Protein AF-A0A222MXD9-F1 (afdb_monomer_lite)

Sequence (382 aa):
MSDKLEWKDKHIIFFKHSGLKDMIEQEGYVLDENLEELAKQSNDDVFVFLELLEKNKLFKQACDFLVYALHKRVMIWWLYSCELELLKELKELELKESKDKKDNSFAMPQWFDELIAKAKENAKEAQKEFEKKQGELEAEIEKLKARHKELEAQVEPEILAEFNFIKENIYKEIEKETGIYLPKYQEELIEKAKNPVFEDEYENSDLKKEMDKLKAKLDENKKEIEEQLELYFPKKDEAKHKARINNALNSIYAWIVSPDEENSKKVFESASGIEGDAEGLLALSTFYAYGNLNLQGELFVKAPNALVSNTAKAALVKLSLEKGERKPKQRYELFFKMGLDIAYGKDNWEESLSKDKAPHELILMQERKEVKNTRFRGDEDE

Radius of gyration: 42.55 Å; chains: 1; bounding box: 103×66×127 Å

Secondary structure (DSSP, 8-state):
--TT-TTTS---TTBS-SBHHHHHHHH-----GGGHHHHHHTTTBHHHHHHHHHHTT-HHHHHHHHHHHB-HHHHHHHHHHHHHHHHHHHHHHHHHHHHHHHH-S----HHHHHHHHHHHHHHHHHHHHHHHHHHHHHHHHHHHHHHHHHHHHHS-HHHHHHHHHHHHHHHHHHHHHHS--HHHHHHHHHHHHHS-----GGGG-HHHHHHHHHHHHHHHHHHHHHHHHHHHSPPP-HHHHHHHHHHHHHHHHHHHHS--HHHHHHHHHHHTT-TTSHHHHHHHHHHHHH-BS-TTSSS--BPPHHHHHHHHHHHHHHHHHSSSSS-HHHHHHHHHHHHHHHHTTSS-SHHHHTTTS-HHHHHHHGGGS----GGG------

Organism: NCBI:txid522484

pLDDT: mean 81.48, std 16.32, range [37.16, 98.0]

Foldseek 3Di:
DPPPCPVVLQDLPFFPDQFPVCLCPALVDDDDPVCVVLNVVCVRGPVSSLVSCVVVLVLLVSLLSLLSGGQLLLLLVLLLVLVLVLLLQVVVVVVVVVVVVVVPPPPDDVVVVVVVVVVVVVVVVVVVVVVVVVVVVVVVVVVVVVVVVVVVVVDDPVVVVVVVVVVCVVQVVCCVVPVDRVVVVVVVVVVCVVPPDPPPCVVVDVVVVVVVVVVVVVVVVVVVVVVVCCVVPPPPPVVVVVVLLVQLSVLSVVCSVPVDQVSLVSLQVSLPPVCVALSSLSSVLSSLSRYAPCPPDPDRDHHRSNSSSVSSSVSLQRSLPDDGDDHSSVSSVVSSVSSSCSSSVVDDCVVVVVVVDDSSCVSVVVVPPDPPVPVPPDDPDD

Structure (mmCIF, N/CA/C/O backbone):
data_AF-A0A222MXD9-F1
#
_entry.id   AF-A0A222MXD9-F1
#
loop_
_atom_site.group_PDB
_atom_site.id
_atom_site.type_symbol
_atom_site.label_atom_id
_atom_site.label_alt_id
_atom_site.label_comp_id
_atom_site.label_asym_id
_atom_site.label_entity_id
_atom_site.label_seq_id
_atom_site.pdbx_PDB_ins_code
_atom_site.Cartn_x
_atom_site.Cartn_y
_atom_site.Cartn_z
_atom_site.occupancy
_atom_site.B_iso_or_equiv
_atom_site.auth_seq_id
_atom_site.auth_comp_id
_atom_site.auth_asym_id
_atom_site.auth_atom_id
_atom_site.pdbx_PDB_model_num
ATOM 1 N N . MET A 1 1 ? -46.656 1.965 8.662 1.00 41.84 1 MET A N 1
ATOM 2 C CA . MET A 1 1 ? -45.594 2.648 9.438 1.00 41.84 1 MET A CA 1
ATOM 3 C C . MET A 1 1 ? -44.378 1.729 9.564 1.00 41.84 1 MET A C 1
ATOM 5 O O . MET A 1 1 ? -44.020 1.339 10.665 1.00 41.84 1 MET A O 1
ATOM 9 N N . SER A 1 2 ? -43.770 1.357 8.437 1.00 40.22 2 SER A N 1
ATOM 10 C CA . SER A 1 2 ? -42.577 0.492 8.363 1.00 40.22 2 SER A CA 1
ATOM 11 C C . SER A 1 2 ? -41.298 1.260 7.988 1.00 40.22 2 SER A C 1
ATOM 13 O O . SER A 1 2 ? -40.216 0.704 8.100 1.00 40.22 2 SER A O 1
ATOM 15 N N . ASP A 1 3 ? -41.394 2.554 7.664 1.00 42.91 3 ASP A N 1
ATOM 16 C CA . ASP A 1 3 ? -40.274 3.393 7.187 1.00 42.91 3 ASP A CA 1
ATOM 17 C C . ASP A 1 3 ? -39.393 3.986 8.301 1.00 42.91 3 ASP A C 1
ATOM 19 O O . ASP A 1 3 ? -38.828 5.065 8.159 1.00 42.91 3 ASP A O 1
ATOM 23 N N . LYS A 1 4 ? -39.303 3.342 9.468 1.00 46.19 4 LYS A N 1
ATOM 24 C CA . LYS A 1 4 ? -38.517 3.878 10.596 1.00 46.19 4 LYS A CA 1
ATOM 25 C C . LYS A 1 4 ? -37.555 2.867 11.199 1.00 46.19 4 LYS A C 1
ATOM 27 O O . LYS A 1 4 ? -37.288 2.958 12.390 1.00 46.19 4 LYS A O 1
ATOM 32 N N . LEU A 1 5 ? -37.049 1.910 10.424 1.00 41.78 5 LEU A N 1
ATOM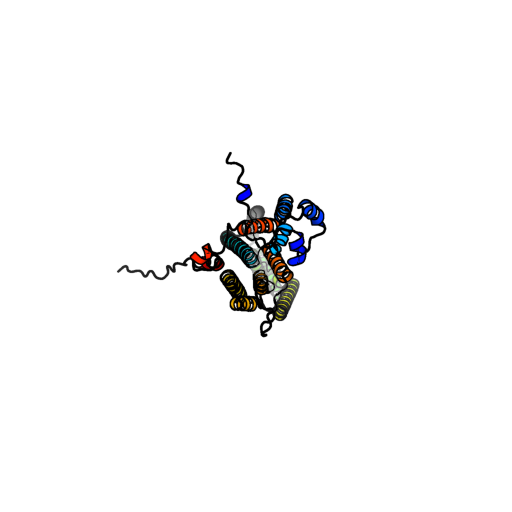 33 C CA . LEU A 1 5 ? -36.073 0.926 10.913 1.00 41.78 5 LEU A CA 1
ATOM 34 C C . LEU A 1 5 ? -34.771 0.850 10.105 1.00 41.78 5 LEU A C 1
ATOM 36 O O . LEU A 1 5 ? -33.892 0.105 10.510 1.00 41.78 5 LEU A O 1
ATOM 40 N N . GLU A 1 6 ? -34.565 1.681 9.076 1.00 47.59 6 GLU A N 1
ATOM 41 C CA . GLU A 1 6 ? -33.279 1.720 8.345 1.00 47.59 6 GLU A CA 1
ATOM 42 C C . GLU A 1 6 ? -32.078 2.107 9.236 1.00 47.59 6 GLU A C 1
ATOM 44 O O . GLU A 1 6 ? -30.933 1.800 8.919 1.00 47.59 6 GLU A O 1
ATOM 49 N N . TRP A 1 7 ? -32.316 2.748 10.388 1.00 46.97 7 TRP A N 1
ATOM 50 C CA . TRP A 1 7 ? -31.268 3.089 11.360 1.00 46.97 7 TRP A CA 1
ATOM 51 C C . TRP A 1 7 ? -30.863 1.922 12.275 1.00 46.97 7 TRP A C 1
ATOM 53 O O . TRP A 1 7 ? -29.810 2.001 12.901 1.00 46.97 7 TRP A O 1
ATOM 63 N N . LYS A 1 8 ? -31.650 0.835 12.349 1.00 43.44 8 LYS A N 1
ATOM 64 C CA . LYS A 1 8 ? -31.265 -0.391 13.076 1.00 43.44 8 LYS A CA 1
ATOM 65 C C . LYS A 1 8 ? -30.323 -1.295 12.274 1.00 43.44 8 LYS A C 1
ATOM 67 O O . LYS A 1 8 ? -29.698 -2.168 12.862 1.00 43.44 8 LYS A O 1
ATOM 72 N N . ASP A 1 9 ? -30.180 -1.061 10.971 1.00 49.75 9 ASP A N 1
ATOM 73 C CA . ASP A 1 9 ? -29.357 -1.896 10.085 1.00 49.75 9 ASP A CA 1
ATOM 74 C C . ASP A 1 9 ? -27.929 -1.353 9.888 1.00 49.75 9 ASP A C 1
ATOM 76 O O . ASP A 1 9 ? -27.110 -1.978 9.220 1.00 49.75 9 ASP A O 1
ATOM 80 N N . LYS A 1 10 ? -27.590 -0.206 10.497 1.00 55.91 10 LYS A N 1
ATOM 81 C CA . LYS A 1 10 ? -26.236 0.378 10.478 1.00 55.91 10 LYS A CA 1
ATOM 82 C C . LYS A 1 10 ? -25.522 0.249 11.822 1.00 55.91 10 LYS A C 1
ATOM 84 O O . LYS A 1 10 ? -24.848 1.171 12.272 1.00 55.91 10 LYS A O 1
ATOM 89 N N . HIS A 1 11 ? -25.659 -0.892 12.487 1.00 60.97 11 HIS A N 1
ATOM 90 C CA . HIS A 1 11 ? -24.767 -1.197 13.598 1.00 60.97 11 HIS A CA 1
ATOM 91 C C . HIS A 1 11 ? -23.408 -1.588 13.020 1.00 60.97 11 HIS A C 1
ATOM 93 O O . HIS A 1 11 ? -23.270 -2.641 12.406 1.00 60.97 11 HIS A O 1
ATOM 99 N N . ILE A 1 12 ? -22.402 -0.731 13.185 1.00 66.75 12 ILE A N 1
ATOM 100 C CA . ILE A 1 12 ? -21.021 -1.134 12.927 1.00 66.75 12 ILE A CA 1
ATOM 101 C C . ILE A 1 12 ? -20.617 -2.088 14.042 1.00 66.75 12 ILE A C 1
ATOM 103 O O . ILE A 1 12 ? -20.534 -1.710 15.210 1.00 66.75 12 ILE A O 1
ATOM 107 N N . ILE A 1 13 ? -20.400 -3.341 13.668 1.00 78.81 13 ILE A N 1
ATOM 108 C CA . ILE A 1 13 ? -20.213 -4.446 14.610 1.00 78.81 13 ILE A CA 1
ATOM 109 C C . ILE A 1 13 ? -18.787 -4.433 15.170 1.00 78.81 13 ILE A C 1
ATOM 111 O O . ILE A 1 13 ? -18.551 -4.881 16.289 1.00 78.81 13 ILE A O 1
ATOM 115 N N . PHE A 1 14 ? -17.828 -3.912 14.398 1.00 87.25 14 PHE A N 1
ATOM 116 C CA . PHE A 1 14 ? -16.405 -4.142 14.646 1.00 87.25 14 PHE A CA 1
ATOM 117 C C . PHE A 1 14 ? -15.612 -2.940 15.169 1.00 87.25 14 PHE A C 1
ATOM 119 O O . PHE A 1 14 ? -14.377 -2.962 15.118 1.00 87.25 14 PHE A O 1
ATOM 126 N N . PHE A 1 15 ? -16.282 -1.910 15.685 1.00 90.75 15 PHE A N 1
ATOM 127 C CA . PHE A 1 15 ? -15.594 -0.821 16.379 1.00 90.75 15 PHE A CA 1
ATOM 128 C C . PHE A 1 15 ? -15.286 -1.195 17.821 1.00 90.75 15 PHE A C 1
ATOM 130 O O . PHE A 1 15 ? -16.138 -1.713 18.536 1.00 90.75 15 PHE A O 1
ATOM 137 N N . LYS A 1 16 ? -14.051 -0.912 18.243 1.00 90.69 16 LYS A N 1
ATOM 138 C CA . LYS A 1 16 ? -13.592 -1.177 19.611 1.00 90.69 16 LYS A CA 1
ATOM 139 C C . LYS A 1 16 ? -14.287 -0.278 20.630 1.00 90.69 16 LYS A C 1
ATOM 141 O O . LYS A 1 16 ? -14.628 -0.740 21.712 1.00 90.69 16 LYS A O 1
ATOM 146 N N . HIS A 1 17 ? -14.460 0.993 20.269 1.00 92.56 17 HIS A N 1
ATOM 147 C CA . HIS A 1 17 ? -14.965 2.050 21.139 1.00 92.56 17 HIS A CA 1
ATOM 148 C C . HIS A 1 17 ? -16.035 2.853 20.406 1.00 92.56 17 HIS A C 1
ATOM 150 O O . HIS A 1 17 ? -15.939 3.069 19.198 1.00 92.56 17 HIS A O 1
ATOM 156 N N . SER A 1 18 ? -17.047 3.309 21.141 1.00 89.19 18 SER A N 1
ATOM 157 C CA . SER A 1 18 ? -18.075 4.219 20.621 1.00 89.19 18 SER A CA 1
ATOM 158 C C . SER A 1 18 ? -17.679 5.692 20.743 1.00 89.19 18 SER A C 1
ATOM 160 O O . SER A 1 18 ? -18.222 6.522 20.018 1.00 89.19 18 SER A O 1
ATOM 162 N N . GLY A 1 19 ? -16.764 6.003 21.672 1.00 93.62 19 GLY A N 1
ATOM 163 C CA . GLY A 1 19 ? -16.321 7.353 22.013 1.00 93.62 19 GLY A CA 1
ATOM 164 C C . GLY A 1 19 ? -15.025 7.767 21.311 1.00 93.62 19 GLY A C 1
ATOM 165 O O . GLY A 1 19 ? -14.060 7.001 21.287 1.00 93.62 19 GLY A O 1
ATOM 166 N N . LEU A 1 20 ? -14.955 8.991 20.784 1.00 93.44 20 LEU A N 1
ATOM 167 C CA . LEU A 1 20 ? -13.731 9.546 20.194 1.00 93.44 20 LEU A CA 1
ATOM 168 C C . LEU A 1 20 ? -12.636 9.767 21.253 1.00 93.44 20 LEU A C 1
ATOM 170 O O . LEU A 1 20 ? -11.454 9.581 20.967 1.00 93.44 20 LEU A O 1
ATOM 174 N N . LYS A 1 21 ? -12.999 10.117 22.489 1.00 94.62 21 LYS A N 1
ATOM 175 C CA . LYS A 1 21 ? -12.044 10.224 23.604 1.00 94.62 21 LYS A CA 1
ATOM 176 C C . LYS A 1 21 ? -11.394 8.890 23.943 1.00 94.62 21 LYS A C 1
ATOM 178 O O . LYS A 1 21 ? -10.177 8.843 24.087 1.00 94.62 21 LYS A O 1
ATOM 183 N N . ASP A 1 22 ? -12.172 7.809 23.981 1.00 94.31 22 ASP A N 1
ATOM 184 C CA . ASP A 1 22 ? -11.641 6.463 24.221 1.00 94.31 22 ASP A CA 1
ATOM 185 C C . ASP A 1 22 ? -10.639 6.065 23.129 1.00 94.31 22 ASP A C 1
ATOM 187 O O . ASP A 1 22 ? -9.589 5.490 23.418 1.00 94.31 22 ASP A O 1
ATOM 191 N N . MET A 1 23 ? -10.909 6.445 21.874 1.00 93.94 23 MET A N 1
ATOM 192 C CA . MET A 1 23 ? -9.969 6.255 20.765 1.00 93.94 23 MET A CA 1
ATOM 193 C C . MET A 1 23 ? -8.634 6.980 20.992 1.00 93.94 23 MET A C 1
ATOM 195 O O . MET A 1 23 ? -7.569 6.429 20.705 1.00 93.94 23 MET A O 1
ATOM 199 N N . ILE A 1 24 ? -8.672 8.208 21.510 1.00 94.19 24 ILE A N 1
ATOM 200 C CA . ILE A 1 24 ? -7.469 9.003 21.789 1.00 94.19 24 ILE A CA 1
ATOM 201 C C . ILE A 1 24 ? -6.699 8.410 22.976 1.00 94.19 24 ILE A C 1
ATOM 203 O O . ILE A 1 24 ? -5.496 8.172 22.875 1.00 94.19 24 ILE A O 1
ATOM 207 N N . GLU A 1 25 ? -7.387 8.124 24.081 1.00 94.25 25 GLU A N 1
ATOM 208 C CA . GLU A 1 25 ? -6.763 7.699 25.338 1.00 94.25 25 GLU A CA 1
ATOM 209 C C . GLU A 1 25 ? -6.278 6.242 25.307 1.00 94.25 25 GLU A C 1
ATOM 211 O O . GLU A 1 25 ? -5.175 5.947 25.768 1.00 94.25 25 GLU A O 1
ATOM 216 N N . GLN A 1 26 ? -7.076 5.320 24.757 1.00 93.00 26 GLN A N 1
ATOM 217 C CA . GLN A 1 26 ? -6.815 3.877 24.847 1.00 93.00 26 GLN A CA 1
ATOM 218 C C . GLN A 1 26 ? -6.111 3.308 23.608 1.00 93.00 26 GLN A C 1
ATOM 220 O O . GLN A 1 26 ? -5.298 2.379 23.708 1.00 93.00 26 GLN A O 1
ATOM 225 N N . GLU A 1 27 ? -6.409 3.848 22.424 1.00 92.88 27 GLU A N 1
ATOM 226 C CA . GLU A 1 27 ? -5.802 3.393 21.165 1.00 92.88 27 GLU A CA 1
ATOM 227 C C . GLU A 1 27 ? -4.635 4.284 20.716 1.00 92.88 27 GLU A C 1
ATOM 229 O O . GLU A 1 27 ? -3.880 3.894 19.822 1.00 92.88 27 GLU A O 1
ATOM 234 N N . GLY A 1 28 ? -4.440 5.440 21.361 1.00 93.81 28 GLY A N 1
ATOM 235 C CA . GLY A 1 28 ? -3.379 6.391 21.032 1.00 93.81 28 GLY A CA 1
ATOM 236 C C . GLY A 1 28 ? -3.606 7.093 19.695 1.00 93.81 28 GLY A C 1
ATOM 237 O O . GLY A 1 28 ? -2.640 7.402 18.993 1.00 93.81 28 GLY A O 1
ATOM 238 N N . TYR A 1 29 ? -4.869 7.295 19.308 1.00 95.25 29 TYR A N 1
ATOM 239 C CA . TYR A 1 29 ? -5.201 8.084 18.128 1.00 95.25 29 TYR A CA 1
ATOM 240 C C . TYR A 1 29 ? -4.812 9.550 18.349 1.00 95.25 29 TYR A C 1
ATOM 242 O O . TYR A 1 29 ? -5.229 10.176 19.322 1.00 95.25 29 TYR A O 1
ATOM 250 N N . VAL A 1 30 ? -4.023 10.108 17.430 1.00 95.00 30 VAL A N 1
ATOM 251 C CA . VAL A 1 30 ? -3.633 11.522 17.458 1.00 95.00 30 VAL A CA 1
ATOM 252 C C . VAL A 1 30 ? -4.562 12.299 16.536 1.00 95.00 30 VAL A C 1
ATOM 254 O O . VAL A 1 30 ? -4.518 12.127 15.315 1.00 95.00 30 VAL A O 1
ATOM 257 N N . LEU A 1 31 ? -5.402 13.145 17.130 1.00 93.88 31 LEU A N 1
ATOM 258 C CA . LEU A 1 31 ? -6.287 14.038 16.393 1.00 93.88 31 LEU A CA 1
ATOM 259 C C . LEU A 1 31 ? -5.472 15.185 15.778 1.00 93.88 31 LEU A C 1
ATOM 261 O O . LEU A 1 31 ? -4.733 15.872 16.476 1.00 93.88 31 LEU A O 1
ATOM 265 N N . ASP A 1 32 ? -5.608 15.370 14.468 1.00 93.62 32 ASP A N 1
ATOM 266 C CA . ASP A 1 32 ? -5.015 16.493 13.735 1.00 93.62 32 ASP A CA 1
ATOM 267 C C . ASP A 1 32 ? -5.736 17.799 14.116 1.00 93.62 32 ASP A C 1
ATOM 269 O O . ASP A 1 32 ? -6.966 17.814 14.216 1.00 93.62 32 ASP A O 1
ATOM 273 N N . GLU A 1 33 ? -4.992 18.894 14.286 1.00 93.31 33 GLU A N 1
ATOM 274 C CA . GLU A 1 33 ? -5.524 20.228 14.613 1.00 93.31 33 GLU A CA 1
ATOM 275 C C . GLU A 1 33 ? -6.631 20.653 13.632 1.00 93.31 33 GLU A C 1
ATOM 277 O O . GLU A 1 33 ? -7.650 21.225 14.021 1.00 93.31 33 GLU A O 1
ATOM 282 N N . ASN A 1 34 ? -6.492 20.281 12.355 1.00 92.94 34 ASN A N 1
ATOM 283 C CA . ASN A 1 34 ? -7.472 20.593 11.311 1.00 92.94 34 ASN A CA 1
ATOM 284 C C . ASN A 1 34 ? -8.806 19.839 11.469 1.00 92.94 34 ASN A C 1
ATOM 286 O O . ASN A 1 34 ? -9.782 20.160 10.791 1.00 92.94 34 ASN A O 1
ATOM 290 N N . LEU A 1 35 ? -8.855 18.811 12.321 1.00 94.81 35 LEU A N 1
ATOM 291 C CA . LEU A 1 35 ? -10.038 17.987 12.568 1.00 94.81 35 LEU A CA 1
ATOM 292 C C . LEU A 1 35 ? -10.730 18.321 13.894 1.00 94.81 35 LEU A C 1
ATOM 294 O O . LEU A 1 35 ? -11.794 17.765 14.164 1.00 94.81 35 LEU A O 1
ATOM 298 N N . GLU A 1 36 ? -10.186 19.231 14.708 1.00 94.00 36 GLU A N 1
ATOM 299 C CA . GLU A 1 36 ? -10.750 19.563 16.022 1.00 94.00 36 GLU A CA 1
ATOM 300 C C . GLU A 1 36 ? -12.190 20.074 15.952 1.00 94.00 36 GLU A C 1
ATOM 302 O O . GLU A 1 36 ? -13.020 19.723 16.793 1.00 94.00 36 GLU A O 1
ATOM 307 N N . GLU A 1 37 ? -12.509 20.910 14.962 1.00 95.12 37 GLU A N 1
ATOM 308 C CA . GLU A 1 37 ? -13.868 21.429 14.795 1.00 95.12 37 GLU A CA 1
ATOM 309 C C . GLU A 1 37 ? -14.854 20.309 14.454 1.00 95.12 37 GLU A C 1
ATOM 311 O O . GLU A 1 37 ? -15.947 20.256 15.020 1.00 95.12 37 GLU A O 1
ATOM 316 N N . LEU A 1 38 ? -14.452 19.376 13.586 1.00 94.75 38 LEU A N 1
ATOM 317 C CA . LEU A 1 38 ? -15.263 18.210 13.226 1.00 94.75 38 LEU A CA 1
ATOM 318 C C . LEU A 1 38 ? -15.413 17.250 14.413 1.00 94.75 38 LEU A C 1
ATOM 320 O O . LEU A 1 38 ? -16.503 16.739 14.659 1.00 94.75 38 LEU A O 1
ATOM 324 N N . ALA A 1 39 ? -14.353 17.056 15.199 1.00 94.00 39 ALA A N 1
ATOM 325 C CA . ALA A 1 39 ? -14.391 16.261 16.421 1.00 94.00 39 ALA A CA 1
ATOM 326 C C . ALA A 1 39 ? -15.361 16.859 17.452 1.00 94.00 39 ALA A C 1
ATOM 328 O O . ALA A 1 39 ? -16.178 16.136 18.020 1.00 94.00 39 ALA A O 1
ATOM 329 N N . LYS A 1 40 ? -15.359 18.185 17.644 1.00 94.44 40 LYS A N 1
ATOM 330 C CA . LYS A 1 40 ? -16.335 18.873 18.511 1.00 94.44 40 LYS A CA 1
ATOM 331 C C . LYS A 1 40 ? -17.768 18.703 17.994 1.00 94.44 40 LYS A C 1
ATOM 333 O O . LYS A 1 40 ? -18.666 18.436 18.786 1.00 94.44 40 LYS A O 1
ATOM 338 N N . GLN A 1 41 ? -17.978 18.806 16.679 1.00 95.06 41 GLN A N 1
ATOM 339 C CA . GLN A 1 41 ? -19.289 18.596 16.048 1.00 95.06 41 GLN A CA 1
ATOM 340 C C . GLN A 1 41 ? -19.803 17.159 16.197 1.00 95.06 41 GLN A C 1
ATOM 342 O O . GLN A 1 41 ? -21.013 16.962 16.278 1.00 95.06 41 GLN A O 1
ATOM 347 N N . SER A 1 42 ? -18.906 16.171 16.269 1.00 92.81 42 SER A N 1
ATOM 348 C CA . SER A 1 42 ? -19.284 14.766 16.463 1.00 92.81 42 SER A CA 1
ATOM 349 C C . SER A 1 42 ? -19.872 14.461 17.842 1.00 92.81 42 SER A C 1
ATOM 351 O O . SER A 1 42 ? -20.474 13.409 18.023 1.00 92.81 42 SER A O 1
ATOM 353 N N . ASN A 1 43 ? -19.721 15.374 18.811 1.00 93.25 43 ASN A N 1
ATOM 354 C CA . ASN A 1 43 ? -20.159 15.185 20.194 1.00 93.25 43 ASN A CA 1
ATOM 355 C C . ASN A 1 43 ? -19.655 13.861 20.805 1.00 93.25 43 ASN A C 1
ATOM 357 O O . ASN A 1 43 ? -20.400 13.168 21.493 1.00 93.25 43 ASN A O 1
ATOM 361 N N . ASP A 1 44 ? -18.382 13.540 20.545 1.00 92.31 44 ASP A N 1
ATOM 362 C CA . ASP A 1 44 ? -17.690 12.328 21.009 1.00 92.31 44 ASP A CA 1
ATOM 363 C C . ASP A 1 44 ? -18.147 11.021 20.331 1.00 92.31 44 ASP A C 1
ATOM 365 O O . ASP A 1 44 ? -17.656 9.960 20.689 1.00 92.31 44 ASP A O 1
ATOM 369 N N . ASP A 1 45 ? -19.037 11.062 19.336 1.00 93.75 45 ASP A N 1
ATOM 370 C CA . ASP A 1 45 ? -19.507 9.868 18.626 1.00 93.75 45 ASP A CA 1
ATOM 371 C C . ASP A 1 45 ? -18.611 9.535 17.417 1.00 93.75 45 ASP A C 1
ATOM 373 O O . ASP A 1 45 ? -18.481 10.311 16.463 1.00 93.75 45 ASP A O 1
ATOM 377 N N . VAL A 1 46 ? -18.003 8.345 17.445 1.00 92.94 46 VAL A N 1
ATOM 378 C CA . VAL A 1 46 ? -17.105 7.821 16.399 1.00 92.94 46 VAL A CA 1
ATOM 379 C C . VAL A 1 46 ? -17.798 7.720 15.032 1.00 92.94 46 VAL A C 1
ATOM 381 O O . VAL A 1 46 ? -17.162 7.981 14.006 1.00 92.94 46 VAL A O 1
ATOM 384 N N . PHE A 1 47 ? -19.089 7.379 14.987 1.00 90.69 47 PHE A N 1
ATOM 385 C CA . PHE A 1 47 ? -19.852 7.279 13.740 1.00 90.69 47 PHE A CA 1
ATOM 386 C C . PHE A 1 47 ? -20.103 8.645 13.138 1.00 90.69 47 PHE A C 1
ATOM 388 O O . PHE A 1 47 ? -19.821 8.857 11.959 1.00 90.69 47 PHE A O 1
ATOM 395 N N . VAL A 1 48 ? -20.571 9.587 13.958 1.00 93.75 48 VAL A N 1
ATOM 396 C CA . VAL A 1 48 ? -20.811 10.959 13.502 1.00 93.75 48 VAL A CA 1
ATOM 397 C C . VAL A 1 48 ? -19.502 11.577 13.016 1.00 93.75 48 VAL A C 1
ATOM 399 O O . VAL A 1 48 ? -19.479 12.242 11.982 1.00 93.75 48 VAL A O 1
ATOM 402 N N . PHE A 1 49 ? -18.387 11.315 13.704 1.00 95.62 49 PHE A N 1
ATOM 403 C CA . PHE A 1 49 ? -17.075 11.781 13.265 1.00 95.62 49 PHE A CA 1
ATOM 404 C C . PHE A 1 49 ? -16.689 11.218 11.888 1.00 95.62 49 PHE A C 1
ATOM 406 O O . PHE A 1 49 ? -16.279 11.975 11.008 1.00 95.62 49 PHE A O 1
ATOM 413 N N . LEU A 1 50 ? -16.881 9.917 11.656 1.00 94.69 50 LEU A N 1
ATOM 414 C CA . LEU A 1 50 ? -16.629 9.286 10.357 1.00 94.69 50 LEU A CA 1
ATOM 415 C C . LEU A 1 50 ? -17.526 9.824 9.237 1.00 94.69 50 LEU A C 1
ATOM 417 O O . LEU A 1 50 ? -17.023 10.115 8.151 1.00 94.69 50 LEU A O 1
ATOM 421 N N . GLU A 1 51 ? -18.820 10.013 9.497 1.00 94.25 51 GLU A N 1
ATOM 422 C CA . GLU A 1 51 ? -19.755 10.612 8.535 1.00 94.25 51 GLU A CA 1
ATOM 423 C C . GLU A 1 51 ? -19.349 12.048 8.178 1.00 94.25 51 GLU A C 1
ATOM 425 O O . GLU A 1 51 ? -19.423 12.456 7.015 1.00 94.25 51 GLU A O 1
ATOM 430 N N . LEU A 1 52 ? -18.869 12.823 9.158 1.00 96.25 52 LEU A N 1
ATOM 431 C CA . LEU A 1 52 ? -18.335 14.162 8.921 1.00 96.25 52 LEU A CA 1
ATOM 432 C C . LEU A 1 52 ? -17.078 14.118 8.043 1.00 96.25 52 LEU A C 1
ATOM 434 O O . LEU A 1 52 ? -16.958 14.936 7.126 1.00 96.25 52 LEU A O 1
ATOM 438 N N . LEU A 1 53 ? -16.161 13.171 8.264 1.00 96.88 53 LEU A N 1
ATOM 439 C CA . LEU A 1 53 ? -14.973 13.006 7.418 1.00 96.88 53 LEU A CA 1
ATOM 440 C C . LEU A 1 53 ? -15.348 12.617 5.980 1.00 96.88 53 LEU A C 1
ATOM 442 O O . LEU A 1 53 ? -14.821 13.206 5.031 1.00 96.88 53 LEU A O 1
ATOM 446 N N . GLU A 1 54 ? -16.290 11.688 5.806 1.00 96.00 54 GLU A N 1
ATOM 447 C CA . GLU A 1 54 ? -16.806 11.282 4.494 1.00 96.00 54 GLU A CA 1
ATOM 448 C C . GLU A 1 54 ? -17.479 12.452 3.765 1.00 96.00 54 GLU A C 1
ATOM 450 O O . GLU A 1 54 ? -17.150 12.746 2.612 1.00 96.00 54 GLU A O 1
ATOM 455 N N . LYS A 1 55 ? -18.369 13.183 4.448 1.00 96.56 55 LYS A N 1
ATOM 456 C CA . LYS A 1 55 ? -19.089 14.337 3.888 1.00 96.56 55 LYS A CA 1
ATOM 457 C C . LYS A 1 55 ? -18.138 15.434 3.406 1.00 96.56 55 LYS A C 1
ATOM 459 O O . LYS A 1 55 ? -18.396 16.065 2.380 1.00 96.56 55 LYS A O 1
ATOM 464 N N . ASN A 1 56 ? -17.028 15.637 4.114 1.00 96.62 56 ASN A N 1
ATOM 465 C CA . ASN A 1 56 ? -15.974 16.581 3.735 1.00 96.62 56 ASN A CA 1
ATOM 466 C C . ASN A 1 56 ? -14.951 15.996 2.739 1.00 96.62 56 ASN A C 1
ATOM 468 O O . ASN A 1 56 ? -13.997 16.680 2.369 1.00 96.62 56 ASN A O 1
ATOM 472 N N . LYS A 1 57 ? -15.143 14.754 2.269 1.00 96.94 57 LYS A N 1
ATOM 473 C CA . LYS A 1 57 ? -14.246 14.030 1.348 1.00 96.94 57 LYS A CA 1
ATOM 474 C C . LYS A 1 57 ? -12.813 13.887 1.876 1.00 96.94 57 LYS A C 1
ATOM 476 O O . LYS A 1 57 ? -11.856 13.819 1.101 1.00 96.94 57 LYS A O 1
ATOM 481 N N . LEU A 1 58 ? -12.656 13.818 3.197 1.00 97.31 58 LEU A N 1
ATOM 482 C CA . LEU A 1 58 ? -11.377 13.650 3.891 1.00 97.31 58 LEU A CA 1
ATOM 483 C C . LEU A 1 58 ? -11.028 12.160 4.031 1.00 97.31 58 LEU A C 1
ATOM 485 O O . LEU A 1 58 ? -10.767 11.661 5.122 1.00 97.31 58 LEU A O 1
ATOM 489 N N . PHE A 1 59 ? -11.030 11.426 2.913 1.00 97.56 59 PHE A N 1
ATOM 490 C CA . PHE A 1 59 ? -10.924 9.960 2.914 1.00 97.56 59 PHE A CA 1
ATOM 491 C C . PHE A 1 59 ? -9.610 9.431 3.487 1.00 97.56 59 PHE A C 1
ATOM 493 O O . PHE A 1 59 ? -9.600 8.380 4.116 1.00 97.56 59 PHE A O 1
ATOM 500 N N . LYS A 1 60 ? -8.499 10.161 3.324 1.00 96.94 60 LYS A N 1
ATOM 501 C CA . LYS A 1 60 ? -7.229 9.771 3.949 1.00 96.94 60 LYS A CA 1
ATOM 502 C C . LYS A 1 60 ? -7.340 9.804 5.472 1.00 96.94 60 LYS A C 1
ATOM 504 O O . LYS A 1 60 ? -6.941 8.852 6.128 1.00 96.94 60 LYS A O 1
ATOM 509 N N . GLN A 1 61 ? -7.883 10.883 6.028 1.00 97.44 61 GLN A N 1
ATOM 510 C CA . GLN A 1 61 ? -8.090 11.033 7.466 1.00 97.44 61 GLN A CA 1
ATOM 511 C C . GLN A 1 61 ? -9.118 10.022 7.986 1.00 97.44 61 GLN A C 1
ATOM 513 O O . GLN A 1 61 ? -8.925 9.461 9.059 1.00 97.44 61 GLN A O 1
ATOM 518 N N . ALA A 1 62 ? -10.166 9.749 7.206 1.00 97.25 62 ALA A N 1
ATOM 519 C CA . ALA A 1 62 ? -11.174 8.745 7.530 1.00 97.25 62 ALA A CA 1
ATOM 520 C C . ALA A 1 62 ? -10.570 7.335 7.601 1.00 97.25 62 ALA A C 1
ATOM 522 O O . ALA A 1 62 ? -10.787 6.620 8.574 1.00 97.25 62 ALA A O 1
ATOM 523 N N . CYS A 1 63 ? -9.739 6.969 6.624 1.00 97.81 63 CYS A N 1
ATOM 524 C CA . CYS A 1 63 ? -8.954 5.741 6.648 1.00 97.81 63 CYS A CA 1
ATOM 525 C C . CYS A 1 63 ? -7.979 5.690 7.830 1.00 97.81 63 CYS A C 1
ATOM 527 O O . CYS A 1 63 ? -7.942 4.689 8.541 1.00 97.81 63 CYS A O 1
ATOM 529 N N . ASP A 1 64 ? -7.212 6.765 8.053 1.00 96.88 64 ASP A N 1
ATOM 530 C CA . ASP A 1 64 ? -6.272 6.870 9.172 1.00 96.88 64 ASP A CA 1
ATOM 531 C C . ASP A 1 64 ? -6.998 6.622 10.500 1.00 96.88 64 ASP A C 1
ATOM 533 O O . ASP A 1 64 ? -6.486 5.888 11.331 1.00 96.88 64 ASP A O 1
ATOM 537 N N . PHE A 1 65 ? -8.193 7.188 10.688 1.00 96.94 65 PHE A N 1
ATOM 538 C CA . PHE A 1 65 ? -9.020 6.976 11.874 1.00 96.94 65 PHE A CA 1
ATOM 539 C C . PHE A 1 65 ? -9.567 5.544 11.969 1.00 96.94 65 PHE A C 1
ATOM 541 O O . PHE A 1 65 ? -9.498 4.920 13.032 1.00 96.94 65 PHE A O 1
ATOM 548 N N . LEU A 1 66 ? -10.051 4.993 10.852 1.00 96.56 66 LEU A N 1
ATOM 549 C CA . LEU A 1 66 ? -10.626 3.650 10.788 1.00 96.56 66 LEU A CA 1
ATOM 550 C C . LEU A 1 66 ? -9.631 2.565 11.228 1.00 96.56 66 LEU A C 1
ATOM 552 O O . LEU A 1 66 ? -10.022 1.616 11.907 1.00 96.56 66 LEU A O 1
ATOM 556 N N . VAL A 1 67 ? -8.341 2.741 10.917 1.00 97.12 67 VAL A N 1
ATOM 557 C CA . VAL A 1 67 ? -7.260 1.856 11.382 1.00 97.12 67 VAL A CA 1
ATOM 558 C C . VAL A 1 67 ? -7.246 1.727 12.912 1.00 97.12 67 VAL A C 1
ATOM 560 O O . VAL A 1 67 ? -7.056 0.632 13.434 1.00 97.12 67 VAL A O 1
ATOM 563 N N . TYR A 1 68 ? -7.482 2.811 13.653 1.00 96.50 68 TYR A N 1
ATOM 564 C CA . TYR A 1 68 ? -7.528 2.739 15.117 1.00 96.50 68 TYR A CA 1
ATOM 565 C C . TYR A 1 68 ? -8.859 2.147 15.585 1.0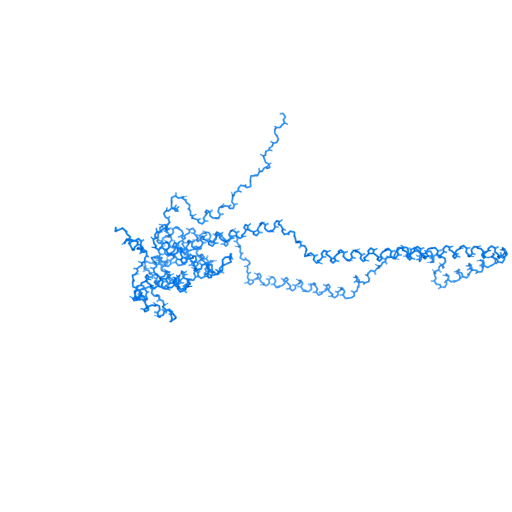0 96.50 68 TYR A C 1
ATOM 567 O O . TYR A 1 68 ? -8.864 1.319 16.503 1.00 96.50 68 TYR A O 1
ATOM 575 N N . ALA A 1 69 ? -9.967 2.567 14.961 1.00 95.94 69 ALA A N 1
ATOM 576 C CA . ALA A 1 69 ? -11.329 2.255 15.393 1.00 95.94 69 ALA A CA 1
ATOM 577 C C . ALA A 1 69 ? -11.679 0.765 15.277 1.00 95.94 69 ALA A C 1
ATOM 579 O O . ALA A 1 69 ? -12.362 0.219 16.146 1.00 95.94 69 ALA A O 1
ATOM 580 N N . LEU A 1 70 ? -11.193 0.090 14.233 1.00 95.88 70 LEU A N 1
ATOM 581 C CA . LEU A 1 70 ? -11.483 -1.319 13.981 1.00 95.88 70 LEU A CA 1
ATOM 582 C C . LEU A 1 70 ? -10.777 -2.258 14.964 1.00 95.88 70 LEU A C 1
ATOM 584 O O . LEU A 1 70 ? -9.610 -2.069 15.315 1.00 95.88 70 LEU A O 1
ATOM 588 N N . HIS A 1 71 ? -11.447 -3.354 15.340 1.00 94.81 71 HIS A N 1
ATOM 589 C CA . HIS A 1 71 ? -10.790 -4.490 15.992 1.00 94.81 71 HIS A CA 1
ATOM 590 C C . HIS A 1 71 ? -9.588 -4.977 15.176 1.00 94.81 71 HIS A C 1
ATOM 592 O O . HIS A 1 71 ? -9.658 -5.090 13.956 1.00 94.81 71 HIS A O 1
ATOM 598 N N . LYS A 1 72 ? -8.490 -5.334 15.856 1.00 94.88 72 LYS A N 1
ATOM 599 C CA . LYS A 1 72 ? -7.192 -5.593 15.208 1.00 94.88 72 LYS A CA 1
ATOM 600 C C . LYS A 1 72 ? -7.269 -6.629 14.081 1.00 94.88 72 LYS A C 1
ATOM 602 O O . LYS A 1 72 ? -6.751 -6.385 13.003 1.00 94.88 72 LYS A O 1
ATOM 607 N N . ARG A 1 73 ? -7.963 -7.752 14.295 1.00 94.62 73 ARG A N 1
ATOM 608 C CA . ARG A 1 73 ? -8.141 -8.792 13.265 1.00 94.62 73 ARG A CA 1
ATOM 609 C C . ARG A 1 73 ? -8.882 -8.268 12.031 1.00 94.62 73 ARG A C 1
ATOM 611 O O . ARG A 1 73 ? -8.472 -8.536 10.910 1.00 94.62 73 ARG A O 1
ATOM 618 N N . VAL A 1 74 ? -9.939 -7.491 12.255 1.00 95.69 74 VAL A N 1
ATOM 619 C CA . VAL A 1 74 ? -10.774 -6.894 11.203 1.00 95.69 74 VAL A CA 1
ATOM 620 C C . VAL A 1 74 ? -10.001 -5.821 10.439 1.00 95.69 74 VAL A C 1
ATOM 622 O O . VAL A 1 74 ? -10.043 -5.786 9.217 1.00 95.69 74 VAL A O 1
ATOM 625 N N . MET A 1 75 ? -9.224 -5.000 11.146 1.00 97.19 75 MET A N 1
ATOM 626 C CA . MET A 1 75 ? -8.303 -4.031 10.552 1.00 97.19 75 MET A CA 1
ATOM 627 C C . MET A 1 75 ? -7.277 -4.715 9.637 1.00 97.19 75 MET A C 1
ATOM 629 O O . MET A 1 75 ? -7.081 -4.267 8.511 1.00 97.19 75 MET A O 1
ATOM 633 N N . ILE A 1 76 ? -6.646 -5.808 10.083 1.00 97.56 76 ILE A N 1
ATOM 634 C CA . ILE A 1 76 ? -5.696 -6.561 9.250 1.00 97.56 76 ILE A CA 1
ATOM 635 C C . ILE A 1 76 ? -6.394 -7.170 8.025 1.00 97.56 76 ILE A C 1
ATOM 637 O O . ILE A 1 76 ? -5.863 -7.060 6.923 1.00 97.56 76 ILE A O 1
ATOM 641 N N . TRP A 1 77 ? -7.594 -7.744 8.181 1.00 96.88 77 TRP A N 1
ATOM 642 C CA . TRP A 1 77 ? -8.391 -8.236 7.048 1.00 96.88 77 TRP A CA 1
ATOM 643 C C . TRP A 1 77 ? -8.724 -7.135 6.038 1.00 96.88 77 TRP A C 1
ATOM 645 O O . TRP A 1 77 ? -8.602 -7.344 4.832 1.00 96.88 77 TRP A O 1
ATOM 655 N N . TRP A 1 78 ? -9.090 -5.948 6.516 1.00 97.75 78 TRP A N 1
ATOM 656 C CA . TRP A 1 78 ? -9.355 -4.802 5.656 1.00 97.75 78 TRP A CA 1
ATOM 657 C C . TRP A 1 78 ? -8.118 -4.372 4.865 1.00 97.75 78 TRP A C 1
ATOM 659 O O . TRP A 1 78 ? -8.196 -4.244 3.646 1.00 97.75 78 TRP A O 1
ATOM 669 N N . LEU A 1 79 ? -6.966 -4.211 5.518 1.00 98.00 79 LEU A N 1
ATOM 670 C CA . LEU A 1 79 ? -5.727 -3.843 4.825 1.00 98.00 79 LEU A CA 1
ATOM 671 C C . LEU A 1 79 ? -5.281 -4.916 3.830 1.00 98.00 79 LEU A C 1
ATOM 673 O O . LEU A 1 79 ? -4.869 -4.586 2.721 1.00 98.00 79 LEU A O 1
ATOM 677 N N . TYR A 1 80 ? -5.422 -6.189 4.199 1.00 97.50 80 TYR A N 1
ATOM 678 C CA . TYR A 1 80 ? -5.199 -7.307 3.291 1.00 97.50 80 TYR A CA 1
ATOM 679 C C . TYR A 1 80 ? -6.147 -7.236 2.084 1.00 97.50 80 TYR A C 1
ATOM 681 O O . TYR A 1 80 ? -5.711 -7.398 0.953 1.00 97.50 80 TYR A O 1
ATOM 689 N N . SER A 1 81 ? -7.420 -6.893 2.281 1.00 96.69 81 SER A N 1
ATOM 690 C CA . SER A 1 81 ? -8.378 -6.708 1.182 1.00 96.69 81 SER A CA 1
ATOM 691 C C . SER A 1 81 ? -8.007 -5.531 0.270 1.00 96.69 81 SER A C 1
ATOM 693 O O . SER A 1 81 ? -8.148 -5.631 -0.948 1.00 96.69 81 SER A O 1
ATOM 695 N N . CYS A 1 82 ? -7.485 -4.435 0.830 1.00 97.31 82 CYS A N 1
ATOM 696 C CA . CYS A 1 82 ? -6.947 -3.313 0.055 1.00 97.31 82 CYS A CA 1
ATOM 697 C C . CYS A 1 82 ? -5.744 -3.732 -0.808 1.00 97.31 82 CYS A C 1
ATOM 699 O O . CYS A 1 82 ? -5.659 -3.321 -1.964 1.00 97.31 82 CYS A O 1
ATOM 701 N N . GLU A 1 83 ? -4.853 -4.577 -0.279 1.00 96.38 83 GLU A N 1
ATOM 702 C CA . GLU A 1 83 ? -3.753 -5.189 -1.039 1.00 96.38 83 GLU A CA 1
ATOM 703 C C . GLU A 1 83 ? -4.288 -6.062 -2.185 1.00 96.38 83 GLU A C 1
ATOM 705 O O . GLU A 1 83 ? -3.866 -5.914 -3.327 1.00 96.38 83 GLU A O 1
ATOM 710 N N . LEU A 1 84 ? -5.298 -6.907 -1.939 1.00 95.19 84 LEU A N 1
ATOM 711 C CA . LEU A 1 84 ? -5.915 -7.714 -3.003 1.00 95.19 84 LEU A CA 1
ATOM 712 C C . LEU A 1 84 ? -6.481 -6.855 -4.140 1.00 95.19 84 LEU A C 1
ATOM 714 O O . LEU A 1 84 ? -6.393 -7.236 -5.307 1.00 95.19 84 LEU A O 1
ATOM 718 N N . GLU A 1 85 ? -7.097 -5.721 -3.810 1.00 95.56 85 GLU A N 1
ATOM 719 C CA . GLU A 1 85 ? -7.635 -4.795 -4.806 1.00 95.56 85 GLU A CA 1
ATOM 720 C C . GLU A 1 85 ? -6.522 -4.115 -5.614 1.00 95.56 85 GLU A C 1
ATOM 722 O O . GLU A 1 85 ? -6.646 -3.972 -6.831 1.00 95.56 85 GLU A O 1
ATOM 727 N N . LEU A 1 86 ? -5.403 -3.771 -4.970 1.00 94.38 86 LEU A N 1
ATOM 728 C CA . LEU A 1 86 ? -4.217 -3.261 -5.654 1.00 94.38 86 LEU A CA 1
ATOM 729 C C . LEU A 1 86 ? -3.593 -4.319 -6.578 1.00 94.38 86 LEU A C 1
ATOM 731 O O . LEU A 1 86 ? -3.277 -4.011 -7.726 1.00 94.38 86 LEU A O 1
ATOM 735 N N . LEU A 1 87 ? -3.477 -5.572 -6.130 1.00 92.75 87 LEU A N 1
ATOM 736 C CA . LEU A 1 87 ? -2.971 -6.677 -6.950 1.00 92.75 87 LEU A CA 1
ATOM 737 C C . LEU A 1 87 ? -3.837 -6.917 -8.195 1.00 92.75 87 LEU A C 1
ATOM 739 O O . LEU A 1 87 ? -3.305 -7.190 -9.273 1.00 92.75 87 LEU A O 1
ATOM 743 N N . LYS A 1 88 ? -5.166 -6.785 -8.083 1.00 93.00 88 LYS A N 1
ATOM 744 C CA . LYS A 1 88 ? -6.066 -6.827 -9.250 1.00 93.00 88 LYS A CA 1
ATOM 745 C C . LYS A 1 88 ? -5.797 -5.664 -10.205 1.00 93.00 88 LYS A C 1
ATOM 747 O O . LYS A 1 88 ? -5.658 -5.899 -11.402 1.00 93.00 88 LYS A O 1
ATOM 752 N N . GLU A 1 89 ? -5.684 -4.443 -9.682 1.00 92.81 89 GLU A N 1
ATOM 753 C CA . GLU A 1 89 ? -5.412 -3.232 -10.470 1.00 92.81 89 GLU A CA 1
ATOM 754 C C . GLU A 1 89 ? -4.085 -3.341 -11.239 1.00 92.81 89 GLU A C 1
ATOM 756 O O . GLU A 1 89 ? -4.036 -3.090 -12.444 1.00 92.81 89 GLU A O 1
ATOM 761 N N . LEU A 1 90 ? -3.014 -3.775 -10.569 1.00 91.12 90 LEU A N 1
ATOM 762 C CA . LEU A 1 90 ? -1.700 -3.989 -11.180 1.00 91.12 90 LEU A CA 1
ATOM 763 C C . LEU A 1 90 ? -1.757 -5.027 -12.302 1.00 91.12 90 LEU A C 1
ATOM 765 O O . LEU A 1 90 ? -1.218 -4.813 -13.387 1.00 91.12 90 LEU A O 1
ATOM 769 N N . LYS A 1 91 ? -2.472 -6.126 -12.080 1.00 87.88 91 LYS A N 1
ATOM 770 C CA . LYS A 1 91 ? -2.632 -7.174 -13.084 1.00 87.88 91 LYS A CA 1
ATOM 771 C C . LYS A 1 91 ? -3.429 -6.712 -14.303 1.00 87.88 91 LYS A C 1
ATOM 773 O O . LYS A 1 91 ? -3.102 -7.059 -15.438 1.00 87.88 91 LYS A O 1
ATOM 778 N N . GLU A 1 92 ? -4.493 -5.942 -14.094 1.00 88.94 92 GLU A N 1
ATOM 779 C CA . GLU A 1 92 ? -5.271 -5.360 -15.189 1.00 88.94 92 GLU A CA 1
ATOM 780 C C . GLU A 1 92 ? -4.418 -4.423 -16.050 1.00 88.94 92 GLU A C 1
ATOM 782 O O . GLU A 1 92 ? -4.562 -4.420 -17.275 1.00 88.94 92 GLU A O 1
ATOM 787 N N . LEU A 1 93 ? -3.488 -3.688 -15.438 1.00 87.75 93 LEU A N 1
ATOM 788 C CA . LEU A 1 93 ? -2.516 -2.872 -16.161 1.00 87.75 93 LEU A CA 1
ATOM 789 C C . LEU A 1 93 ? -1.515 -3.705 -16.955 1.00 87.75 93 LEU A C 1
ATOM 791 O O . LEU A 1 93 ? -1.330 -3.430 -18.137 1.00 87.75 93 LEU A O 1
ATOM 795 N N . GLU A 1 94 ? -0.930 -4.751 -16.371 1.00 85.44 94 GLU A N 1
ATOM 796 C CA . GLU A 1 94 ? -0.028 -5.659 -17.099 1.00 85.44 94 GLU A CA 1
ATOM 797 C C . GLU A 1 94 ? -0.720 -6.280 -18.331 1.00 85.44 94 GLU A C 1
ATOM 799 O O . GLU A 1 94 ? -0.133 -6.419 -19.411 1.00 85.44 94 GLU A O 1
ATOM 804 N N . LEU A 1 95 ? -2.011 -6.607 -18.208 1.00 83.06 95 LEU A N 1
ATOM 805 C CA . LEU A 1 95 ? -2.832 -7.107 -19.313 1.00 83.06 95 LEU A CA 1
ATOM 806 C C . LEU A 1 95 ? -3.128 -6.043 -20.384 1.00 83.06 95 LEU A C 1
ATOM 808 O O . LEU A 1 95 ? -3.251 -6.394 -21.559 1.00 83.06 95 LEU A O 1
ATOM 812 N N . LYS A 1 96 ? -3.257 -4.764 -20.013 1.00 82.31 96 LYS A N 1
ATOM 813 C CA . LYS A 1 96 ? -3.396 -3.650 -20.968 1.00 82.31 96 LYS A CA 1
ATOM 814 C C . LYS A 1 96 ? -2.067 -3.394 -21.691 1.00 82.31 96 LYS A C 1
ATOM 816 O O . LYS A 1 96 ? -2.031 -3.428 -22.917 1.00 82.31 96 LYS A O 1
ATOM 821 N N . GLU A 1 97 ? -0.960 -3.291 -20.957 1.00 77.38 97 GLU A N 1
ATOM 822 C CA . GLU A 1 97 ? 0.374 -3.050 -21.526 1.00 77.38 97 GLU A CA 1
ATOM 823 C C . GLU A 1 97 ? 0.838 -4.173 -22.467 1.00 77.38 97 GLU A C 1
ATOM 825 O O . GLU A 1 97 ? 1.485 -3.921 -23.486 1.00 77.38 97 GLU A O 1
ATOM 830 N N . SER A 1 98 ? 0.510 -5.430 -22.157 1.00 66.12 98 SER A N 1
ATOM 831 C CA . SER A 1 98 ? 0.827 -6.570 -23.029 1.00 66.12 98 SER A CA 1
ATOM 832 C C . SER A 1 98 ? -0.005 -6.605 -24.316 1.00 66.12 98 SER A C 1
ATOM 834 O O . SER A 1 98 ? 0.478 -7.116 -25.330 1.00 66.12 98 SER A O 1
ATOM 836 N N . LYS A 1 99 ? -1.218 -6.034 -24.315 1.00 60.56 99 LYS A N 1
ATOM 837 C CA . LYS A 1 99 ? -2.012 -5.818 -25.535 1.00 60.56 99 LYS A CA 1
ATOM 838 C C . LYS A 1 99 ? -1.454 -4.661 -26.358 1.00 60.56 99 LYS A C 1
ATOM 840 O O . LYS A 1 99 ? -1.242 -4.834 -27.554 1.00 60.56 99 LYS A O 1
ATOM 845 N N . ASP A 1 100 ? -1.101 -3.553 -25.714 1.00 55.28 100 ASP A N 1
ATOM 846 C CA . ASP A 1 100 ? -0.551 -2.376 -26.396 1.00 55.28 100 ASP A CA 1
ATOM 847 C C . ASP A 1 100 ? 0.836 -2.651 -27.006 1.00 55.28 100 ASP A C 1
ATOM 849 O O . ASP A 1 100 ? 1.171 -2.139 -28.072 1.00 55.28 100 ASP A O 1
ATOM 853 N N . LYS A 1 101 ? 1.640 -3.545 -26.410 1.00 51.69 101 LYS A N 1
ATOM 854 C CA . LYS A 1 101 ? 2.905 -4.012 -27.013 1.00 51.69 101 LYS A CA 1
ATOM 855 C C . LYS A 1 101 ? 2.724 -4.849 -28.285 1.00 51.69 101 LYS A C 1
ATOM 857 O O . LYS A 1 101 ? 3.686 -4.972 -29.038 1.00 51.69 101 LYS A O 1
ATOM 862 N N . LYS A 1 102 ? 1.538 -5.414 -28.546 1.00 48.19 102 LYS A N 1
ATOM 863 C CA . LYS A 1 102 ? 1.244 -6.096 -29.820 1.00 48.19 102 LYS A CA 1
ATOM 864 C C . LYS A 1 102 ? 0.854 -5.129 -30.942 1.00 48.19 102 LYS A C 1
ATOM 866 O O . LYS A 1 102 ? 1.082 -5.476 -32.095 1.00 48.19 102 LYS A O 1
ATOM 871 N N . ASP A 1 103 ? 0.365 -3.935 -30.602 1.00 44.47 103 ASP A N 1
ATOM 872 C CA . ASP A 1 103 ? -0.048 -2.904 -31.567 1.00 44.47 103 ASP A CA 1
ATOM 873 C C . ASP A 1 103 ? 0.935 -1.724 -31.682 1.00 44.47 103 ASP A C 1
ATOM 875 O O . ASP A 1 103 ? 0.830 -0.920 -32.606 1.00 44.47 103 ASP A O 1
ATOM 879 N N . ASN A 1 104 ? 1.964 -1.651 -30.832 1.00 42.03 104 ASN A N 1
ATOM 880 C CA . ASN A 1 104 ? 3.078 -0.709 -30.978 1.00 42.03 104 ASN A CA 1
ATOM 881 C C . ASN A 1 104 ? 4.077 -1.141 -32.073 1.00 42.03 104 ASN A C 1
ATOM 883 O O . ASN A 1 104 ? 5.288 -1.202 -31.856 1.00 42.03 104 ASN A O 1
ATOM 887 N N . SER A 1 105 ? 3.600 -1.346 -33.304 1.00 43.72 105 SER A N 1
ATOM 888 C CA . SER A 1 105 ? 4.368 -0.793 -34.418 1.00 43.72 105 SER A CA 1
ATOM 889 C C . SER A 1 105 ? 4.279 0.715 -34.239 1.00 43.72 105 SER A C 1
ATOM 891 O O . SER A 1 105 ? 3.182 1.260 -34.309 1.00 43.72 105 SER A O 1
ATOM 893 N N . PHE A 1 106 ? 5.392 1.371 -33.918 1.00 45.00 106 PHE A N 1
ATOM 894 C CA . PHE A 1 106 ? 5.491 2.826 -33.871 1.00 45.00 106 PHE A CA 1
ATOM 895 C C . PHE A 1 106 ? 4.944 3.390 -35.190 1.00 45.00 106 PHE A C 1
ATOM 897 O O . PHE A 1 106 ? 5.645 3.425 -36.200 1.00 45.00 106 PHE A O 1
ATOM 904 N N . ALA A 1 107 ? 3.658 3.743 -35.206 1.00 51.75 107 ALA A N 1
ATOM 905 C CA . ALA A 1 107 ? 3.040 4.410 -36.327 1.00 51.75 107 ALA A CA 1
ATOM 906 C C . ALA A 1 107 ? 3.638 5.808 -36.313 1.00 51.75 107 ALA A C 1
ATOM 908 O O . ALA A 1 107 ? 3.353 6.611 -35.420 1.00 51.75 107 ALA A O 1
ATOM 909 N N . MET A 1 108 ? 4.563 6.044 -37.242 1.00 46.28 108 MET A N 1
ATOM 910 C CA . MET A 1 108 ? 5.183 7.346 -37.401 1.00 46.28 108 MET A CA 1
ATOM 911 C C . MET A 1 108 ? 4.089 8.411 -37.485 1.00 46.28 108 MET A C 1
ATOM 913 O O . MET A 1 108 ? 3.066 8.192 -38.139 1.00 46.28 108 MET A O 1
ATOM 917 N N . PRO A 1 109 ? 4.262 9.555 -36.806 1.00 60.81 109 PRO A N 1
ATOM 918 C CA . PRO A 1 109 ? 3.329 10.659 -36.935 1.00 60.81 109 PRO A CA 1
ATOM 919 C C . PRO A 1 109 ? 3.103 10.994 -38.413 1.00 60.81 109 PRO A C 1
ATOM 921 O O . PRO A 1 109 ? 4.064 11.062 -39.175 1.00 60.81 109 PRO A O 1
ATOM 924 N N . GLN A 1 110 ? 1.855 11.256 -38.808 1.00 60.69 110 GLN A N 1
ATOM 925 C CA . GLN A 1 110 ? 1.490 11.505 -40.214 1.00 60.69 110 GLN A CA 1
ATOM 926 C C . GLN A 1 110 ? 2.338 12.606 -40.876 1.00 60.69 110 GLN A C 1
ATOM 928 O O . GLN A 1 110 ? 2.674 12.510 -42.053 1.00 60.69 110 GLN A O 1
ATOM 933 N N . TRP A 1 111 ? 2.772 13.610 -40.105 1.00 63.28 111 TRP A N 1
ATOM 934 C CA . TRP A 1 111 ? 3.654 14.672 -40.596 1.00 63.28 111 TRP A CA 1
ATOM 935 C C . TRP A 1 111 ? 5.035 14.165 -41.048 1.00 63.28 111 TRP A C 1
ATOM 937 O O . TRP A 1 111 ? 5.672 14.796 -41.889 1.00 63.28 111 TRP A O 1
ATOM 947 N N . PHE A 1 112 ? 5.509 13.038 -40.511 1.00 52.00 112 PHE A N 1
ATOM 948 C CA . PHE A 1 112 ? 6.776 12.417 -40.892 1.00 52.00 112 PHE A CA 1
ATOM 949 C C . PHE A 1 112 ? 6.647 11.645 -42.210 1.00 52.00 112 PHE A C 1
ATOM 951 O O . PHE A 1 112 ? 7.522 11.750 -43.070 1.00 52.00 112 PHE A O 1
ATOM 958 N N . ASP A 1 113 ? 5.528 10.948 -42.416 1.00 69.00 113 ASP A N 1
ATOM 959 C CA . ASP A 1 113 ? 5.216 10.300 -43.695 1.00 69.00 113 ASP A CA 1
ATOM 960 C C . ASP A 1 113 ? 5.035 11.335 -44.815 1.00 69.00 113 ASP A C 1
ATOM 962 O O . ASP A 1 113 ? 5.538 11.145 -45.924 1.00 69.00 113 ASP A O 1
ATOM 966 N N . GLU A 1 114 ? 4.414 12.480 -44.512 1.00 66.81 114 GLU A N 1
ATOM 967 C CA . GLU A 1 114 ? 4.326 13.626 -45.427 1.00 66.81 114 GLU A CA 1
ATOM 968 C C . GLU A 1 114 ? 5.706 14.211 -45.774 1.00 66.81 114 GLU A C 1
ATOM 970 O O . GLU A 1 114 ? 5.947 14.608 -46.917 1.00 66.81 114 GLU A O 1
ATOM 975 N N . LEU A 1 115 ? 6.634 14.244 -44.814 1.00 62.88 115 LEU A N 1
ATOM 976 C CA . LEU A 1 115 ? 8.010 14.705 -45.019 1.00 62.88 115 LEU A CA 1
ATOM 977 C C . LEU A 1 115 ? 8.815 13.732 -45.887 1.00 62.88 115 LEU A C 1
ATOM 979 O O . LEU A 1 115 ? 9.515 14.170 -46.802 1.00 62.88 115 LEU A O 1
ATOM 983 N N . ILE A 1 116 ? 8.674 12.421 -45.660 1.00 66.75 116 ILE A N 1
ATOM 984 C CA . ILE A 1 116 ? 9.278 11.387 -46.511 1.00 66.75 116 ILE A CA 1
ATOM 985 C C . ILE A 1 116 ? 8.700 11.459 -47.929 1.00 66.75 116 ILE A C 1
ATOM 987 O O . ILE A 1 116 ? 9.451 11.347 -48.901 1.00 66.75 116 ILE A O 1
ATOM 991 N N . ALA A 1 117 ? 7.385 11.642 -48.070 1.00 70.38 117 ALA A N 1
ATOM 992 C CA . ALA A 1 117 ? 6.726 11.761 -49.367 1.00 70.38 117 ALA A CA 1
ATOM 993 C C . ALA A 1 117 ? 7.233 12.984 -50.147 1.00 70.38 117 ALA A C 1
ATOM 995 O O . ALA A 1 117 ? 7.667 12.828 -51.289 1.00 70.38 117 ALA A O 1
ATOM 996 N N . LYS A 1 118 ? 7.301 14.160 -49.506 1.00 67.19 118 LYS A N 1
ATOM 997 C CA . LYS A 1 118 ? 7.860 15.385 -50.108 1.00 67.19 118 LYS A CA 1
ATOM 998 C C . LYS A 1 118 ? 9.337 15.242 -50.472 1.00 67.19 118 LYS A C 1
ATOM 1000 O O . LYS A 1 118 ? 9.749 15.674 -51.544 1.00 67.19 118 LYS A O 1
ATOM 1005 N N . ALA A 1 119 ? 10.141 14.602 -49.620 1.00 60.03 119 ALA A N 1
ATOM 1006 C CA . ALA A 1 119 ? 11.550 14.346 -49.917 1.00 60.03 119 ALA A CA 1
ATOM 1007 C C . ALA A 1 119 ? 11.720 13.416 -51.132 1.00 60.03 119 ALA A C 1
ATOM 1009 O O . ALA A 1 119 ? 12.594 13.643 -51.968 1.00 60.03 119 ALA A O 1
ATOM 1010 N N . LYS A 1 120 ? 10.859 12.399 -51.271 1.00 67.56 120 LYS A N 1
ATOM 1011 C CA . LYS A 1 120 ? 10.857 11.483 -52.422 1.00 67.56 120 LYS A CA 1
ATOM 1012 C C . LYS A 1 120 ? 10.346 12.138 -53.707 1.00 67.56 120 LYS A C 1
ATOM 1014 O O . LYS A 1 120 ? 10.853 11.801 -54.774 1.00 67.56 120 LYS A O 1
ATOM 1019 N N . GLU A 1 121 ? 9.370 13.041 -53.634 1.00 68.50 121 GLU A N 1
ATOM 1020 C CA . GLU A 1 121 ? 8.927 13.830 -54.793 1.00 68.50 121 GLU A CA 1
ATOM 1021 C C . GLU A 1 121 ? 10.030 14.772 -55.278 1.00 68.50 121 GLU A C 1
ATOM 1023 O O . GLU A 1 121 ? 10.401 14.703 -56.449 1.00 68.50 121 GLU A O 1
ATOM 1028 N N . ASN A 1 122 ? 10.652 15.532 -54.372 1.00 69.12 122 ASN A N 1
ATOM 1029 C CA . ASN A 1 122 ? 11.762 16.426 -54.711 1.00 69.12 122 ASN A CA 1
ATOM 1030 C C . ASN A 1 122 ? 12.967 15.662 -55.290 1.00 69.12 122 ASN A C 1
ATOM 1032 O O . ASN A 1 122 ? 13.597 16.123 -56.240 1.00 69.12 122 ASN A O 1
ATOM 1036 N N . ALA A 1 123 ? 13.272 14.467 -54.768 1.00 61.97 123 ALA A N 1
ATOM 1037 C CA . ALA A 1 123 ? 14.331 13.614 -55.308 1.00 61.97 123 ALA A CA 1
ATOM 1038 C C . ALA A 1 123 ? 14.013 13.114 -56.729 1.00 61.97 123 ALA A C 1
ATOM 1040 O O . ALA A 1 123 ? 14.892 13.096 -57.588 1.00 61.97 123 ALA A O 1
ATOM 1041 N N . LYS A 1 124 ? 12.753 12.752 -57.008 1.00 69.75 124 LYS A N 1
ATOM 1042 C CA . LYS A 1 124 ? 12.319 12.340 -58.353 1.00 69.75 124 LYS A CA 1
ATOM 1043 C C . LYS A 1 124 ? 12.339 13.495 -59.352 1.00 69.75 124 LYS A C 1
ATOM 1045 O O . LYS A 1 124 ? 12.657 13.270 -60.517 1.00 69.75 124 LYS A O 1
ATOM 1050 N N . GLU A 1 125 ? 11.995 14.707 -58.925 1.00 69.56 125 GLU A N 1
ATOM 1051 C CA . GLU A 1 125 ? 12.090 15.902 -59.769 1.00 69.56 125 GLU A CA 1
ATOM 1052 C C . GLU A 1 125 ? 13.547 16.255 -60.083 1.00 69.56 125 GLU A C 1
ATOM 1054 O O . GLU A 1 125 ? 13.884 16.430 -61.254 1.00 69.56 125 GLU A O 1
ATOM 1059 N N . ALA A 1 126 ? 14.429 16.244 -59.078 1.00 60.03 126 ALA A N 1
ATOM 1060 C CA . ALA A 1 126 ? 15.860 16.475 -59.267 1.00 60.03 126 ALA A CA 1
ATOM 1061 C C . ALA A 1 126 ? 16.502 15.424 -60.189 1.00 60.03 126 ALA A C 1
ATOM 1063 O O . ALA A 1 126 ? 17.313 15.763 -61.051 1.00 60.03 126 ALA A O 1
ATOM 1064 N N . GLN A 1 127 ? 16.101 14.155 -60.063 1.00 67.56 127 GLN A N 1
ATOM 1065 C CA . GLN A 1 127 ? 16.608 13.080 -60.915 1.00 67.56 127 GLN A CA 1
ATOM 1066 C C . GLN A 1 127 ? 16.135 13.217 -62.369 1.00 67.56 127 GLN A C 1
ATOM 1068 O O . GLN A 1 127 ? 16.941 13.072 -63.284 1.00 67.56 127 GLN A O 1
ATOM 1073 N N . LYS A 1 128 ? 14.872 13.601 -62.600 1.00 73.62 128 LYS A N 1
ATOM 1074 C CA . LYS A 1 128 ? 14.376 13.914 -63.952 1.00 73.62 128 LYS A CA 1
ATOM 1075 C C . LYS A 1 128 ? 15.084 15.117 -64.575 1.00 73.62 128 LYS A C 1
ATOM 1077 O O . LYS A 1 128 ? 15.344 15.118 -65.776 1.00 73.62 128 LYS A O 1
ATOM 1082 N N . GLU A 1 129 ? 15.379 16.153 -63.790 1.00 68.44 129 GLU A N 1
ATOM 1083 C CA . GLU A 1 129 ? 16.110 17.325 -64.282 1.00 68.44 129 GLU A CA 1
ATOM 1084 C C . GLU A 1 129 ? 17.567 16.977 -64.628 1.00 68.44 129 GLU A C 1
ATOM 1086 O O . GLU A 1 129 ? 18.095 17.455 -65.634 1.00 68.44 129 GLU A O 1
ATOM 1091 N N . PHE A 1 130 ? 18.195 16.099 -63.840 1.00 62.56 130 PHE A N 1
ATOM 1092 C CA . PHE A 1 130 ? 19.531 15.575 -64.108 1.00 62.56 130 PHE A CA 1
ATOM 1093 C C . PHE A 1 130 ? 19.570 14.729 -65.388 1.00 62.56 130 PHE A C 1
ATOM 1095 O O . PHE A 1 130 ? 20.378 15.013 -66.268 1.00 62.56 130 PHE A O 1
ATOM 1102 N N . GLU A 1 131 ? 18.655 13.767 -65.549 1.00 71.81 131 GLU A N 1
ATOM 1103 C CA . GLU A 1 131 ? 18.544 12.941 -66.765 1.00 71.81 131 GLU A CA 1
ATOM 1104 C C . GLU A 1 131 ? 18.306 13.799 -68.016 1.00 71.81 131 GLU A C 1
ATOM 1106 O O . GLU A 1 131 ? 18.895 13.556 -69.071 1.00 71.81 131 GLU A O 1
ATOM 1111 N N . LYS A 1 132 ? 17.493 14.857 -67.898 1.00 76.62 132 LYS A N 1
ATOM 1112 C CA . LYS A 1 132 ? 17.267 15.810 -68.989 1.00 76.62 132 LYS A CA 1
ATOM 1113 C C . LYS A 1 132 ? 18.548 16.558 -69.370 1.00 76.62 132 LYS A C 1
ATOM 1115 O O . LYS A 1 132 ? 18.882 16.612 -70.552 1.00 76.62 132 LYS A O 1
ATOM 1120 N N . LYS A 1 133 ? 19.273 17.116 -68.392 1.00 69.06 133 LYS A N 1
ATOM 1121 C CA . LYS A 1 133 ? 20.542 17.828 -68.640 1.00 69.06 133 LYS A CA 1
ATOM 1122 C C . LYS A 1 133 ? 21.626 16.897 -69.179 1.00 69.06 133 LYS A C 1
ATOM 1124 O O . LYS A 1 133 ? 22.398 17.304 -70.042 1.00 69.06 133 LYS A O 1
ATOM 1129 N N . GLN A 1 134 ? 21.659 15.648 -68.719 1.00 66.44 134 GLN A N 1
ATOM 1130 C CA . GLN A 1 134 ? 22.560 14.628 -69.244 1.00 66.44 134 GLN A CA 1
ATOM 1131 C C . GLN A 1 134 ? 22.262 14.334 -70.723 1.00 66.44 134 GLN A C 1
ATOM 1133 O O . GLN A 1 134 ? 23.181 14.345 -71.539 1.00 66.44 134 GLN A O 1
ATOM 1138 N N . GLY A 1 135 ? 20.988 14.169 -71.094 1.00 73.56 135 GLY A N 1
ATOM 1139 C CA . GLY A 1 135 ? 20.589 13.975 -72.491 1.00 73.56 135 GLY A CA 1
ATOM 1140 C C . GLY A 1 135 ? 20.890 15.181 -73.395 1.00 73.56 135 GLY A C 1
ATOM 1141 O O . GLY A 1 135 ? 21.312 15.006 -74.538 1.00 73.56 135 GLY A O 1
ATOM 1142 N N . GLU A 1 136 ? 20.721 16.409 -72.893 1.00 75.31 136 GLU A N 1
ATOM 1143 C CA . GLU A 1 136 ? 21.100 17.636 -73.614 1.00 75.31 136 GLU A CA 1
ATOM 1144 C C . GLU A 1 136 ? 22.615 17.694 -73.875 1.00 75.31 136 GLU A C 1
ATOM 1146 O O . GLU A 1 136 ? 23.036 17.981 -74.999 1.00 75.31 136 GLU A O 1
ATOM 1151 N N . LEU A 1 137 ? 23.427 17.348 -72.870 1.00 69.06 137 LEU A N 1
ATOM 1152 C CA . LEU A 1 137 ? 24.885 17.308 -72.982 1.00 69.06 137 LEU A CA 1
ATOM 1153 C C . LEU A 1 137 ? 25.358 16.232 -73.971 1.00 69.06 137 LEU A C 1
ATOM 1155 O O . LEU A 1 137 ? 26.211 16.501 -74.816 1.00 69.06 137 LEU A O 1
ATOM 1159 N N . GLU A 1 138 ? 24.789 15.025 -73.914 1.00 73.06 138 GLU A N 1
ATOM 1160 C CA . GLU A 1 138 ? 25.106 13.940 -74.852 1.00 73.06 138 GLU A CA 1
ATOM 1161 C C . GLU A 1 138 ? 24.783 14.332 -76.304 1.00 73.06 138 GLU A C 1
ATOM 1163 O O . GLU A 1 138 ? 25.588 14.095 -77.210 1.00 73.06 138 GLU A O 1
ATOM 1168 N N . ALA A 1 139 ? 23.654 15.010 -76.532 1.00 78.94 139 ALA A N 1
ATOM 1169 C CA . ALA A 1 139 ? 23.281 15.504 -77.855 1.00 78.94 139 ALA A CA 1
ATOM 1170 C C . ALA A 1 139 ? 24.239 16.592 -78.379 1.00 78.94 139 ALA A C 1
ATOM 1172 O O . ALA A 1 139 ? 24.511 16.657 -79.581 1.00 78.94 139 ALA A O 1
ATOM 1173 N N . GLU A 1 140 ? 24.758 17.454 -77.504 1.00 75.25 140 GLU A N 1
ATOM 1174 C CA . GLU A 1 140 ? 25.740 18.478 -77.871 1.00 75.25 140 GLU A CA 1
ATOM 1175 C C . GLU A 1 140 ? 27.117 17.869 -78.180 1.00 75.25 140 GLU A C 1
ATOM 1177 O O . GLU A 1 140 ? 27.747 18.242 -79.174 1.00 75.25 140 GLU A O 1
ATOM 1182 N N . ILE A 1 141 ? 27.535 16.857 -77.414 1.00 71.50 141 ILE A N 1
ATOM 1183 C CA . ILE A 1 141 ? 28.748 16.073 -77.683 1.00 71.50 141 ILE A CA 1
ATOM 1184 C C . ILE A 1 141 ? 28.670 15.399 -79.060 1.00 71.50 141 ILE A C 1
ATOM 1186 O O . ILE A 1 141 ? 29.628 15.476 -79.831 1.00 71.50 141 ILE A O 1
ATOM 1190 N N . GLU A 1 142 ? 27.542 14.777 -79.413 1.00 78.62 142 GLU A N 1
ATOM 1191 C CA . GLU A 1 142 ? 27.380 14.146 -80.731 1.00 78.62 142 GLU A CA 1
ATOM 1192 C C . GLU A 1 142 ? 27.411 15.170 -81.878 1.00 78.62 142 GLU A C 1
ATOM 1194 O O . GLU A 1 142 ? 28.052 14.929 -82.905 1.00 78.62 142 GLU A O 1
ATOM 1199 N N . LYS A 1 143 ? 26.825 16.362 -81.692 1.00 82.56 143 LYS A N 1
ATOM 1200 C CA . LYS A 1 143 ? 26.951 17.461 -82.668 1.00 82.56 143 LYS A CA 1
ATOM 1201 C C . LYS A 1 143 ? 28.403 17.905 -82.850 1.00 82.56 143 LYS A C 1
ATOM 1203 O O . LYS A 1 143 ? 28.830 18.14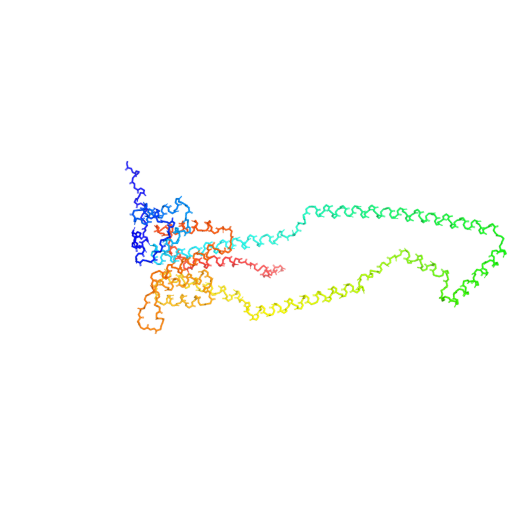4 -83.980 1.00 82.56 143 LYS A O 1
ATOM 1208 N N . LEU A 1 144 ? 29.165 18.011 -81.760 1.00 75.75 144 LEU A N 1
ATOM 1209 C CA . LEU A 1 144 ? 30.580 18.380 -81.816 1.00 75.75 144 LEU A CA 1
ATOM 1210 C C . LEU A 1 144 ? 31.419 17.312 -82.521 1.00 75.75 144 LEU A C 1
ATOM 1212 O O . LEU A 1 144 ? 32.244 17.663 -83.364 1.00 75.75 144 LEU A O 1
ATOM 1216 N N . LYS A 1 145 ? 31.175 16.023 -82.254 1.00 78.56 145 LYS A N 1
ATOM 1217 C CA . LYS A 1 145 ? 31.842 14.917 -82.962 1.00 78.56 145 LYS A CA 1
ATOM 1218 C C . LYS A 1 145 ? 31.534 14.922 -84.457 1.00 78.56 145 LYS A C 1
ATOM 1220 O O . LYS A 1 145 ? 32.446 14.759 -85.265 1.00 78.56 145 LYS A O 1
ATOM 1225 N N . ALA A 1 146 ? 30.274 15.140 -84.836 1.00 82.19 146 ALA A N 1
ATOM 1226 C CA . ALA A 1 146 ? 29.878 15.231 -86.239 1.00 82.19 146 ALA A CA 1
ATOM 1227 C C . ALA A 1 146 ? 30.594 16.393 -86.948 1.00 82.19 146 ALA A C 1
ATOM 1229 O O . ALA A 1 146 ? 31.210 16.192 -87.993 1.00 82.19 146 ALA A O 1
ATOM 1230 N N . ARG A 1 147 ? 30.610 17.580 -86.327 1.00 81.50 147 ARG A N 1
ATOM 1231 C CA . ARG A 1 147 ? 31.314 18.757 -86.856 1.00 81.50 147 ARG A CA 1
ATOM 1232 C C . ARG A 1 147 ? 32.826 18.545 -86.949 1.00 81.50 147 ARG A C 1
ATOM 1234 O O . ARG A 1 147 ? 33.442 18.987 -87.912 1.00 81.50 147 ARG A O 1
ATOM 1241 N N . HIS A 1 148 ? 33.428 17.868 -85.972 1.00 76.38 148 HIS A N 1
ATOM 1242 C CA . HIS A 1 148 ? 34.846 17.511 -86.011 1.00 76.38 148 HIS A CA 1
ATOM 1243 C C . HIS A 1 148 ? 35.157 16.618 -87.216 1.00 76.38 148 HIS A C 1
ATOM 1245 O O . HIS A 1 148 ? 36.084 16.901 -87.965 1.00 76.38 148 HIS A O 1
ATOM 1251 N N . LYS A 1 149 ? 34.330 15.595 -87.457 1.00 80.94 149 LYS A N 1
ATOM 1252 C CA . LYS A 1 149 ? 34.486 14.676 -88.591 1.00 80.94 149 LYS A CA 1
ATOM 1253 C C . LYS A 1 149 ? 34.314 15.371 -89.947 1.00 80.94 149 LYS A C 1
ATOM 1255 O O . LYS A 1 149 ? 35.017 15.049 -90.900 1.00 80.94 149 LYS A O 1
ATOM 1260 N N . GLU A 1 150 ? 33.394 16.330 -90.039 1.00 82.06 150 GLU A N 1
ATOM 1261 C CA . GLU A 1 150 ? 33.228 17.167 -91.234 1.00 82.06 150 GLU A CA 1
ATOM 1262 C C . GLU A 1 150 ? 34.450 18.054 -91.491 1.00 82.06 150 GLU A C 1
ATOM 1264 O O . GLU A 1 150 ? 34.872 18.188 -92.638 1.00 82.06 150 GLU A O 1
ATOM 1269 N N . LEU A 1 151 ? 35.031 18.638 -90.439 1.00 80.00 151 LEU A N 1
ATOM 1270 C CA . LEU A 1 151 ? 36.250 19.440 -90.545 1.00 80.00 151 LEU A CA 1
ATOM 1271 C C . LEU A 1 151 ? 37.457 18.581 -90.936 1.00 80.00 151 LEU A C 1
ATOM 1273 O O . LEU A 1 151 ? 38.220 18.988 -91.804 1.00 80.00 151 LEU A O 1
ATOM 1277 N N . GLU A 1 152 ? 37.603 17.380 -90.372 1.00 76.06 152 GLU A N 1
ATOM 1278 C CA . GLU A 1 152 ? 38.659 16.435 -90.760 1.00 76.06 152 GLU A CA 1
ATOM 1279 C C . GLU A 1 152 ? 38.567 16.035 -92.238 1.00 76.06 152 GLU A C 1
ATOM 1281 O O . GLU A 1 152 ? 39.592 15.912 -92.899 1.00 76.06 152 GLU A O 1
ATOM 1286 N N . ALA A 1 153 ? 37.354 15.893 -92.783 1.00 80.81 153 ALA A N 1
ATOM 1287 C CA . ALA A 1 153 ? 37.149 15.574 -94.196 1.00 80.81 153 ALA A CA 1
ATOM 1288 C C . ALA A 1 153 ? 37.508 16.727 -95.157 1.00 80.81 153 ALA A C 1
ATOM 1290 O O . ALA A 1 153 ? 37.670 16.491 -96.353 1.00 80.81 153 ALA A O 1
ATOM 1291 N N . GLN A 1 154 ? 37.614 17.963 -94.657 1.00 82.88 154 GLN A N 1
ATOM 1292 C CA . GLN A 1 154 ? 38.009 19.141 -95.442 1.00 82.88 154 GLN A CA 1
ATOM 1293 C C . GLN A 1 154 ? 39.527 19.366 -95.466 1.00 82.88 154 GLN A C 1
ATOM 1295 O O . GLN A 1 154 ? 40.005 20.185 -96.250 1.00 82.88 154 GLN A O 1
ATOM 1300 N N . VAL A 1 155 ? 40.282 18.671 -94.614 1.00 79.19 155 VAL A N 1
ATOM 1301 C CA . VAL A 1 155 ? 41.742 18.781 -94.541 1.00 79.19 155 VAL A CA 1
ATOM 1302 C C . VAL A 1 155 ? 42.375 17.763 -95.486 1.00 79.19 155 VAL A C 1
ATOM 1304 O O . VAL A 1 155 ? 41.946 16.612 -95.558 1.00 79.19 155 VAL A O 1
ATOM 1307 N N . GLU A 1 156 ? 43.411 18.174 -96.220 1.00 84.62 156 GLU A N 1
ATOM 1308 C CA . GLU A 1 156 ? 44.145 17.262 -97.097 1.00 84.62 156 GLU A CA 1
ATOM 1309 C C . GLU A 1 156 ? 44.751 16.090 -96.293 1.00 84.62 156 GLU A C 1
ATOM 1311 O O . GLU A 1 156 ? 45.348 16.317 -95.233 1.00 84.62 156 GLU A O 1
ATOM 1316 N N . PRO A 1 157 ? 44.645 14.836 -96.778 1.00 81.50 157 PRO A N 1
ATOM 1317 C CA . PRO A 1 157 ? 45.062 13.650 -96.024 1.00 81.50 157 PRO A CA 1
ATOM 1318 C C . PRO A 1 157 ? 46.531 13.666 -95.579 1.00 81.50 157 PRO A C 1
ATOM 1320 O O . PRO A 1 157 ? 46.861 13.122 -94.527 1.00 81.50 157 PRO A O 1
ATOM 1323 N N . GLU A 1 158 ? 47.408 14.297 -96.364 1.00 79.19 158 GLU A N 1
ATOM 1324 C CA . GLU A 1 158 ? 48.844 14.408 -96.080 1.00 79.19 158 GLU A CA 1
ATOM 1325 C C . GLU A 1 158 ? 49.113 15.322 -94.875 1.00 79.19 158 GLU A C 1
ATOM 1327 O O . GLU A 1 158 ? 49.859 14.948 -93.969 1.00 79.19 158 GLU A O 1
ATOM 1332 N N . ILE A 1 159 ? 48.420 16.464 -94.800 1.00 79.81 159 ILE A N 1
ATOM 1333 C CA . ILE A 1 159 ? 48.505 17.405 -93.673 1.00 79.81 159 ILE A CA 1
ATOM 1334 C C . ILE A 1 159 ? 47.925 16.766 -92.407 1.00 79.81 159 ILE A C 1
ATOM 1336 O O . ILE A 1 159 ? 48.481 16.909 -91.317 1.00 79.81 159 ILE A O 1
ATOM 1340 N N . LEU A 1 160 ? 46.826 16.020 -92.542 1.00 79.44 160 LEU A N 1
ATOM 1341 C CA . LEU A 1 160 ? 46.208 15.315 -91.420 1.00 79.44 160 LEU A CA 1
ATOM 1342 C C . LEU A 1 160 ? 47.134 14.220 -90.859 1.00 79.44 160 LEU A C 1
ATOM 1344 O O . LEU A 1 160 ? 47.222 14.046 -89.642 1.00 79.44 160 LEU A O 1
ATOM 1348 N N . ALA A 1 161 ? 47.849 13.500 -91.727 1.00 82.81 161 ALA A N 1
ATOM 1349 C CA . ALA A 1 161 ? 48.816 12.484 -91.321 1.00 82.81 161 ALA A CA 1
ATOM 1350 C C . ALA A 1 161 ? 50.019 13.093 -90.582 1.00 82.81 161 ALA A C 1
ATOM 1352 O O . ALA A 1 161 ? 50.409 12.579 -89.531 1.00 82.81 161 ALA A O 1
ATOM 1353 N N . GLU A 1 162 ? 50.567 14.206 -91.079 1.00 84.00 162 GLU A N 1
ATOM 1354 C CA . GLU A 1 162 ? 51.671 14.915 -90.421 1.00 84.00 162 GLU A CA 1
ATOM 1355 C C . GLU A 1 162 ? 51.241 15.499 -89.067 1.00 84.00 162 GLU A C 1
ATOM 1357 O O . GLU A 1 162 ? 51.932 15.330 -88.060 1.00 84.00 162 GLU A O 1
ATOM 1362 N N . PHE A 1 163 ? 50.047 16.094 -89.000 1.00 83.62 163 PHE A N 1
ATOM 1363 C CA . PHE A 1 163 ? 49.478 16.597 -87.753 1.00 83.62 163 PHE A CA 1
ATOM 1364 C C . PHE A 1 163 ? 49.284 15.486 -86.714 1.00 83.62 163 PHE A C 1
ATOM 1366 O O . PHE A 1 163 ? 49.694 15.642 -85.563 1.00 83.62 163 PHE A O 1
ATOM 1373 N N . ASN A 1 164 ? 48.705 14.347 -87.106 1.00 84.69 164 ASN A N 1
ATOM 1374 C CA . ASN A 1 164 ? 48.517 13.208 -86.205 1.00 84.69 164 ASN A CA 1
ATOM 1375 C C . ASN A 1 164 ? 49.853 12.628 -85.725 1.00 84.69 164 ASN A C 1
ATOM 1377 O O . ASN A 1 164 ? 49.972 12.261 -84.557 1.00 84.69 164 ASN A O 1
ATOM 1381 N N . PHE A 1 165 ? 50.875 12.603 -86.584 1.00 85.75 165 PHE A N 1
ATOM 1382 C CA . PHE A 1 165 ? 52.222 12.187 -86.199 1.00 85.75 165 PHE A CA 1
ATOM 1383 C C . PHE A 1 165 ? 52.846 13.130 -85.157 1.00 85.75 165 PHE A C 1
ATOM 1385 O O . PHE A 1 165 ? 53.386 12.671 -84.149 1.00 85.75 165 PHE A O 1
ATOM 1392 N N . ILE A 1 166 ? 52.734 14.449 -85.356 1.00 86.50 166 ILE A N 1
ATOM 1393 C CA . ILE A 1 166 ? 53.215 15.452 -84.391 1.00 86.50 166 ILE A CA 1
ATOM 1394 C C . ILE A 1 166 ? 52.449 15.334 -83.068 1.00 86.50 166 ILE A C 1
ATOM 1396 O O . ILE A 1 166 ? 53.063 15.304 -82.002 1.00 86.50 166 ILE A O 1
ATOM 1400 N N . LYS A 1 167 ? 51.120 15.215 -83.128 1.00 86.25 167 LYS A N 1
ATOM 1401 C CA . LYS A 1 167 ? 50.237 15.062 -81.965 1.00 86.25 167 LYS A CA 1
ATOM 1402 C C . LYS A 1 167 ? 50.603 13.833 -81.128 1.00 86.25 167 LYS A C 1
ATOM 1404 O O . LYS A 1 167 ? 50.720 13.943 -79.911 1.00 86.25 167 LYS A O 1
ATOM 1409 N N . GLU A 1 168 ? 50.851 12.696 -81.773 1.00 87.56 168 GLU A N 1
ATOM 1410 C CA . GLU A 1 168 ? 51.255 11.458 -81.099 1.00 87.56 168 GLU A CA 1
ATOM 1411 C C . GLU A 1 168 ? 52.632 11.583 -80.431 1.00 87.56 168 GLU A C 1
ATOM 1413 O O . GLU A 1 168 ? 52.832 11.108 -79.312 1.00 87.56 168 GLU A O 1
ATOM 1418 N N . ASN A 1 169 ? 53.581 12.268 -81.075 1.00 87.00 169 ASN A N 1
ATOM 1419 C CA . ASN A 1 169 ? 54.890 12.529 -80.475 1.00 87.00 169 ASN A CA 1
ATOM 1420 C C . ASN A 1 169 ? 54.788 13.459 -79.260 1.00 87.00 169 ASN A C 1
ATOM 1422 O O . ASN A 1 169 ? 55.446 13.208 -78.255 1.00 87.00 169 ASN A O 1
ATOM 1426 N N . ILE A 1 170 ? 53.930 14.484 -79.315 1.00 85.44 170 ILE A N 1
ATOM 1427 C CA . ILE A 1 170 ? 53.659 15.363 -78.168 1.00 85.44 170 ILE A CA 1
ATOM 1428 C C . ILE A 1 170 ? 53.064 14.558 -77.008 1.00 85.44 170 ILE A C 1
ATOM 1430 O O . ILE A 1 170 ? 53.514 14.708 -75.875 1.00 85.44 170 ILE A O 1
ATOM 1434 N N . TYR A 1 171 ? 52.095 13.674 -77.268 1.00 87.25 171 TYR A N 1
ATOM 1435 C CA . TYR A 1 171 ? 51.515 12.829 -76.219 1.00 87.25 171 TYR A CA 1
ATOM 1436 C C . TYR A 1 171 ? 52.537 11.900 -75.571 1.00 87.25 171 TYR A C 1
ATOM 1438 O O . TYR A 1 171 ? 52.539 11.777 -74.348 1.00 87.25 171 TYR A O 1
ATOM 1446 N N . LYS A 1 172 ? 53.443 11.310 -76.355 1.00 87.31 172 LYS A N 1
ATOM 1447 C CA . LYS A 1 172 ? 54.531 10.478 -75.823 1.00 87.31 172 LYS A CA 1
ATOM 1448 C C . LYS A 1 172 ? 55.544 11.275 -75.007 1.00 87.31 172 LYS A C 1
ATOM 1450 O O . LYS A 1 172 ? 56.076 10.754 -74.032 1.00 87.31 172 LYS A O 1
ATOM 1455 N N . GLU A 1 173 ? 55.822 12.522 -75.377 1.00 84.75 173 GLU A N 1
ATOM 1456 C CA . GLU A 1 173 ? 56.741 13.364 -74.605 1.00 84.75 173 GLU A CA 1
ATOM 1457 C C . GLU A 1 173 ? 56.107 13.808 -73.277 1.00 84.75 173 GLU A C 1
ATOM 1459 O O . GLU A 1 173 ? 56.751 13.717 -72.234 1.00 84.75 173 GLU A O 1
ATOM 1464 N N . ILE A 1 174 ? 54.813 14.154 -73.279 1.00 80.75 174 ILE A N 1
ATOM 1465 C CA . ILE A 1 174 ? 54.056 14.423 -72.044 1.00 80.75 174 ILE A CA 1
ATOM 1466 C C . ILE A 1 174 ? 53.991 13.169 -71.163 1.00 80.75 174 ILE A C 1
ATOM 1468 O O . ILE A 1 174 ? 54.135 13.272 -69.945 1.00 80.75 174 ILE A O 1
ATOM 1472 N N . GLU A 1 175 ? 53.820 11.982 -71.750 1.00 87.50 175 GLU A N 1
ATOM 1473 C CA . GLU A 1 175 ? 53.843 10.715 -71.012 1.00 87.50 175 GLU A CA 1
ATOM 1474 C C . GLU A 1 175 ? 55.205 10.468 -70.350 1.00 87.50 175 GLU A C 1
ATOM 1476 O O . GLU A 1 175 ? 55.247 10.032 -69.203 1.00 87.50 175 GLU A O 1
ATOM 1481 N N . LYS A 1 176 ? 56.324 10.800 -71.006 1.00 85.38 176 LYS A N 1
ATOM 1482 C CA . LYS A 1 176 ? 57.653 10.698 -70.378 1.00 85.38 176 LYS A CA 1
ATOM 1483 C C . LYS A 1 176 ? 57.820 11.646 -69.191 1.00 85.38 176 LYS A C 1
ATOM 1485 O O . LYS A 1 176 ? 58.451 11.262 -68.211 1.00 85.38 176 LYS A O 1
ATOM 1490 N N . GLU A 1 177 ? 57.297 12.869 -69.281 1.00 80.56 177 GLU A N 1
ATOM 1491 C CA . GLU A 1 177 ? 57.437 13.871 -68.214 1.00 80.56 177 GLU A CA 1
ATOM 1492 C C . GLU A 1 177 ? 56.476 13.639 -67.042 1.00 80.56 177 GLU A C 1
ATOM 1494 O O . GLU A 1 177 ? 56.850 13.823 -65.885 1.00 80.56 177 GLU A O 1
ATOM 1499 N N . THR A 1 178 ? 55.236 13.240 -67.328 1.00 78.00 178 THR A N 1
ATOM 1500 C CA . THR A 1 178 ? 54.157 13.149 -66.328 1.00 78.00 178 THR A CA 1
ATOM 1501 C C . THR A 1 178 ? 53.815 11.718 -65.919 1.00 78.00 178 THR A C 1
ATOM 1503 O O . THR A 1 178 ? 53.143 11.516 -64.911 1.00 78.00 178 THR A O 1
ATOM 1506 N N . GLY A 1 179 ? 54.261 10.719 -66.687 1.00 82.94 179 GLY A N 1
ATOM 1507 C CA . GLY A 1 179 ? 53.866 9.317 -66.541 1.00 82.94 179 GLY A CA 1
ATOM 1508 C C . GLY A 1 179 ? 52.455 9.004 -67.053 1.00 82.94 179 GLY A C 1
ATOM 1509 O O . GLY A 1 179 ? 51.972 7.894 -66.836 1.00 82.94 179 GLY A O 1
ATOM 1510 N N . ILE A 1 180 ? 51.771 9.966 -67.691 1.00 80.50 180 ILE A N 1
ATOM 1511 C CA . ILE A 1 180 ? 50.362 9.855 -68.088 1.00 80.50 180 ILE A CA 1
ATOM 1512 C C . ILE A 1 180 ? 50.225 9.987 -69.608 1.00 80.50 180 ILE A C 1
ATOM 1514 O O . ILE A 1 180 ? 50.507 11.037 -70.184 1.00 80.50 180 ILE A O 1
ATOM 1518 N N . TYR A 1 181 ? 49.710 8.944 -70.262 1.00 84.38 181 TYR A N 1
ATOM 1519 C CA . TYR A 1 181 ? 49.317 9.008 -71.670 1.00 84.38 181 TYR A CA 1
ATOM 1520 C C . TYR A 1 181 ? 47.942 9.677 -71.803 1.00 84.38 181 TYR A C 1
ATOM 1522 O O . TYR A 1 181 ? 46.918 9.107 -71.410 1.00 84.38 181 TYR A O 1
ATOM 1530 N N . LEU A 1 182 ? 47.917 10.898 -72.348 1.00 77.69 182 LEU A N 1
ATOM 1531 C CA . LEU A 1 182 ? 46.722 11.754 -72.387 1.00 77.69 182 LEU A CA 1
ATOM 1532 C C . LEU A 1 182 ? 45.462 11.075 -72.958 1.00 77.69 182 LEU A C 1
ATOM 1534 O O . LEU A 1 182 ? 44.411 11.206 -72.330 1.00 77.69 182 LEU A O 1
ATOM 1538 N N . PRO A 1 183 ? 45.516 10.356 -74.098 1.00 81.94 183 PRO A N 1
ATOM 1539 C CA . PRO A 1 183 ? 44.330 9.701 -74.651 1.00 81.94 183 PRO A CA 1
ATOM 1540 C C . PRO A 1 183 ? 43.718 8.666 -73.700 1.00 81.94 183 PRO A C 1
ATOM 1542 O O . PRO A 1 183 ? 42.510 8.662 -73.482 1.00 81.94 183 PRO A O 1
ATOM 1545 N N . LYS A 1 184 ? 44.557 7.847 -73.055 1.00 80.12 184 LYS A N 1
ATOM 1546 C CA . LYS A 1 184 ? 44.097 6.843 -72.088 1.00 80.12 184 LYS A CA 1
ATOM 1547 C C . LYS A 1 184 ? 43.523 7.498 -70.830 1.00 80.12 184 LYS A C 1
ATOM 1549 O O . LYS A 1 184 ? 42.502 7.063 -70.313 1.00 80.12 184 LYS A O 1
ATOM 1554 N N . TYR A 1 185 ? 44.134 8.588 -70.373 1.00 75.75 185 TYR A N 1
ATOM 1555 C CA . TYR A 1 185 ? 43.627 9.352 -69.235 1.00 75.75 185 TYR A CA 1
ATOM 1556 C C . TYR A 1 185 ? 42.268 10.011 -69.521 1.00 75.75 185 TYR A C 1
ATOM 1558 O O . TYR A 1 185 ? 41.405 10.056 -68.648 1.00 75.75 185 TYR A O 1
ATOM 1566 N N . GLN A 1 186 ? 42.041 10.486 -70.750 1.00 73.06 186 GLN A N 1
ATOM 1567 C CA . GLN A 1 186 ? 40.734 10.999 -71.172 1.00 73.06 186 GLN A CA 1
ATOM 1568 C C . GLN A 1 186 ? 39.659 9.907 -71.149 1.00 73.06 186 GLN A C 1
ATOM 1570 O O . GLN A 1 186 ? 38.554 10.161 -70.671 1.00 73.06 186 GLN A O 1
ATOM 1575 N N . GLU A 1 187 ? 39.976 8.694 -71.609 1.00 76.69 187 GLU A N 1
ATOM 1576 C CA . GLU A 1 187 ? 39.063 7.547 -71.526 1.00 76.69 187 GLU A CA 1
ATOM 1577 C C . GLU A 1 187 ? 38.745 7.178 -70.068 1.00 76.69 187 GLU A C 1
ATOM 1579 O O . GLU A 1 187 ? 37.572 7.039 -69.719 1.00 76.69 187 GLU A O 1
ATOM 1584 N N . GLU A 1 188 ? 39.756 7.131 -69.193 1.00 76.31 188 GLU A N 1
ATOM 1585 C CA . GLU A 1 188 ? 39.578 6.868 -67.757 1.00 76.31 188 GLU A CA 1
ATOM 1586 C C . GLU A 1 188 ? 38.730 7.947 -67.059 1.00 76.31 188 GLU A C 1
ATOM 1588 O O . GLU A 1 188 ? 37.902 7.630 -66.204 1.00 76.31 188 GLU A O 1
ATOM 1593 N N . LEU A 1 189 ? 38.891 9.227 -67.417 1.00 70.94 189 LEU A N 1
ATOM 1594 C CA . LEU A 1 189 ? 38.062 10.315 -66.887 1.00 70.94 189 LEU A CA 1
ATOM 1595 C C . LEU A 1 189 ? 36.606 10.207 -67.345 1.00 70.94 189 LEU A C 1
ATOM 1597 O O . LEU A 1 189 ? 35.700 10.439 -66.547 1.00 70.94 189 LEU A O 1
ATOM 1601 N N . ILE A 1 190 ? 36.368 9.836 -68.606 1.00 71.00 190 ILE A N 1
ATOM 1602 C CA . ILE A 1 190 ? 35.016 9.607 -69.130 1.00 71.00 190 ILE A CA 1
ATOM 1603 C C . ILE A 1 190 ? 34.372 8.405 -68.427 1.00 71.00 190 ILE A C 1
ATOM 1605 O O . ILE A 1 190 ? 33.182 8.441 -68.116 1.00 71.00 190 ILE A O 1
ATOM 1609 N N . GLU A 1 191 ? 35.135 7.351 -68.143 1.00 71.56 191 GLU A N 1
ATOM 1610 C CA . GLU A 1 191 ? 34.643 6.174 -67.425 1.00 71.56 191 GLU A CA 1
ATOM 1611 C C . GLU A 1 191 ? 34.334 6.484 -65.950 1.00 71.56 191 GLU A C 1
ATOM 1613 O O . GLU A 1 191 ? 33.265 6.125 -65.454 1.00 71.56 191 GLU A O 1
ATOM 1618 N N . LYS A 1 192 ? 35.195 7.252 -65.271 1.00 67.50 192 LYS A N 1
ATOM 1619 C CA . LYS A 1 192 ? 34.939 7.751 -63.908 1.00 67.50 192 LYS A CA 1
ATOM 1620 C C . LYS A 1 192 ? 33.755 8.715 -63.843 1.00 67.50 192 LYS A C 1
ATOM 1622 O O . LYS A 1 192 ? 32.983 8.664 -62.894 1.00 67.50 192 LYS A O 1
ATOM 1627 N N . ALA A 1 193 ? 33.566 9.561 -64.854 1.00 63.72 193 ALA A N 1
ATOM 1628 C CA . ALA A 1 193 ? 32.408 10.451 -64.929 1.00 63.72 193 ALA A CA 1
ATOM 1629 C C . ALA A 1 193 ? 31.086 9.686 -65.127 1.00 63.72 193 ALA A C 1
ATOM 1631 O O . ALA A 1 193 ? 30.043 10.151 -64.675 1.00 63.72 193 ALA A O 1
ATOM 1632 N N . LYS A 1 194 ? 31.120 8.504 -65.763 1.00 69.56 194 LYS A N 1
ATOM 1633 C CA . LYS A 1 194 ? 29.947 7.622 -65.900 1.00 69.56 194 LYS A CA 1
ATOM 1634 C C . LYS A 1 194 ? 29.568 6.921 -64.593 1.00 69.56 194 LYS A C 1
ATOM 1636 O O . LYS A 1 194 ? 28.395 6.623 -64.407 1.00 69.56 194 LYS A O 1
ATOM 1641 N N . ASN A 1 195 ? 30.532 6.687 -63.700 1.00 57.16 195 ASN A N 1
ATOM 1642 C CA . ASN A 1 195 ? 30.328 6.064 -62.391 1.00 57.16 195 ASN A CA 1
ATOM 1643 C C . ASN A 1 195 ? 30.986 6.914 -61.290 1.00 57.16 195 ASN A C 1
ATOM 1645 O O . ASN A 1 195 ? 32.079 6.567 -60.831 1.00 57.16 195 ASN A O 1
ATOM 1649 N N . PRO A 1 196 ? 30.359 8.022 -60.856 1.00 52.59 196 PRO A N 1
ATOM 1650 C CA . PRO A 1 196 ? 30.906 8.835 -59.781 1.00 52.59 196 PRO A CA 1
ATOM 1651 C C . PRO A 1 196 ? 30.890 8.033 -58.474 1.00 52.59 196 PRO A C 1
ATOM 1653 O O . PRO A 1 196 ? 29.855 7.880 -57.827 1.00 52.59 196 PRO A O 1
ATOM 1656 N N . VAL A 1 197 ? 32.049 7.507 -58.079 1.00 49.09 197 VAL A N 1
ATOM 1657 C CA . VAL A 1 197 ? 32.270 7.023 -56.716 1.00 49.09 197 VAL A CA 1
ATOM 1658 C C . VAL A 1 197 ? 32.577 8.255 -55.877 1.00 49.09 197 VAL A C 1
ATOM 1660 O O . VAL A 1 197 ? 33.680 8.794 -55.927 1.00 49.09 197 VAL A O 1
ATOM 1663 N N . PHE A 1 198 ? 31.577 8.743 -55.150 1.00 49.22 198 PHE A N 1
ATOM 1664 C CA . PHE A 1 198 ? 31.809 9.696 -54.073 1.00 49.22 198 PHE A CA 1
ATOM 1665 C C . PHE A 1 198 ? 32.477 8.920 -52.936 1.00 49.22 198 PHE A C 1
ATOM 1667 O O . PHE A 1 198 ? 31.807 8.210 -52.189 1.00 49.22 198 PHE A O 1
ATOM 1674 N N . GLU A 1 199 ? 33.804 8.976 -52.842 1.00 49.84 199 GLU A N 1
ATOM 1675 C CA . GLU A 1 199 ? 34.481 8.564 -51.614 1.00 49.84 199 GLU A CA 1
ATOM 1676 C C . GLU A 1 199 ? 34.085 9.568 -50.525 1.00 49.84 199 GLU A C 1
ATOM 1678 O O . GLU A 1 199 ? 34.524 10.717 -50.532 1.00 49.84 199 GLU A O 1
ATOM 1683 N N . ASP A 1 200 ? 33.194 9.158 -49.619 1.00 49.19 200 ASP A N 1
ATOM 1684 C CA . ASP A 1 200 ? 32.832 9.940 -48.439 1.00 49.19 200 ASP A CA 1
ATOM 1685 C C . ASP A 1 200 ? 34.082 10.108 -47.554 1.00 49.19 200 ASP A C 1
ATOM 1687 O O . ASP A 1 200 ? 34.377 9.290 -46.678 1.00 49.19 200 ASP A O 1
ATOM 1691 N N . GLU A 1 201 ? 34.815 11.212 -47.730 1.00 52.41 201 GLU A N 1
ATOM 1692 C CA . GLU A 1 201 ? 35.949 11.616 -46.876 1.00 52.41 201 GLU A CA 1
ATOM 1693 C C . GLU A 1 201 ? 35.566 11.704 -45.380 1.00 52.41 201 GLU A C 1
ATOM 1695 O O . GLU A 1 201 ? 36.427 11.735 -44.495 1.00 52.41 201 GLU A O 1
ATOM 1700 N N . TYR A 1 202 ? 34.265 11.685 -45.069 1.00 55.09 202 TYR A N 1
ATOM 1701 C CA . TYR A 1 202 ? 33.727 11.640 -43.716 1.00 55.09 202 TYR A CA 1
ATOM 1702 C C . TYR A 1 202 ? 34.190 10.406 -42.925 1.00 55.09 202 TYR A C 1
ATOM 1704 O O . TYR A 1 202 ? 34.451 10.519 -41.723 1.00 55.09 202 TYR A O 1
ATOM 1712 N N . GLU A 1 203 ? 34.347 9.244 -43.574 1.00 55.81 203 GLU A N 1
ATOM 1713 C CA . GLU A 1 203 ? 34.705 7.998 -42.883 1.00 55.81 203 GLU A CA 1
ATOM 1714 C C . GLU A 1 203 ? 36.119 7.997 -42.295 1.00 55.81 203 GLU A C 1
ATOM 1716 O O . GLU A 1 203 ? 36.335 7.380 -41.253 1.00 55.81 203 GLU A O 1
ATOM 1721 N N . ASN A 1 204 ? 37.052 8.733 -42.902 1.00 56.22 204 ASN A N 1
ATOM 1722 C CA . ASN A 1 204 ? 38.442 8.827 -42.451 1.00 56.22 204 ASN A CA 1
ATOM 1723 C C . ASN A 1 204 ? 38.778 10.150 -41.748 1.00 56.22 204 ASN A C 1
ATOM 1725 O O . ASN A 1 204 ? 39.926 10.338 -41.328 1.00 56.22 204 ASN A O 1
ATOM 1729 N N . SER A 1 205 ? 37.793 11.043 -41.593 1.00 68.19 205 SER A N 1
ATOM 1730 C CA . SER A 1 205 ? 37.976 12.359 -40.978 1.00 68.19 205 SER A CA 1
ATOM 1731 C C . SER A 1 205 ? 38.405 12.258 -39.507 1.00 68.19 205 SER A C 1
ATOM 1733 O O . SER A 1 205 ? 37.932 11.405 -38.747 1.00 68.19 205 SER A O 1
ATOM 1735 N N . ASP A 1 206 ? 39.282 13.168 -39.073 1.00 72.50 206 ASP A N 1
ATOM 1736 C CA . ASP A 1 206 ? 39.728 13.245 -37.674 1.00 72.50 206 ASP A CA 1
ATOM 1737 C C . ASP A 1 206 ? 38.559 13.507 -36.713 1.00 72.50 206 ASP A C 1
ATOM 1739 O O . ASP A 1 206 ? 38.550 13.014 -35.587 1.00 72.50 206 ASP A O 1
ATOM 1743 N N . LEU A 1 207 ? 37.511 14.167 -37.208 1.00 68.88 207 LEU A N 1
ATOM 1744 C CA . LEU A 1 207 ? 36.260 14.416 -36.497 1.00 68.88 207 LEU A CA 1
ATOM 1745 C C . LEU A 1 207 ? 35.501 13.124 -36.158 1.00 68.88 207 LEU A C 1
ATOM 1747 O O . LEU A 1 207 ? 35.028 12.978 -35.030 1.00 68.88 207 LEU A O 1
ATOM 1751 N N . LYS A 1 208 ? 35.417 12.160 -37.088 1.00 75.31 208 LYS A N 1
ATOM 1752 C CA . LYS A 1 208 ? 34.794 10.850 -36.823 1.00 75.31 208 LYS A CA 1
ATOM 1753 C C . LYS A 1 208 ? 35.621 10.055 -35.811 1.00 75.31 208 LYS A C 1
ATOM 1755 O O . LYS A 1 208 ? 35.063 9.514 -34.862 1.00 75.31 208 LYS A O 1
ATOM 1760 N N . LYS A 1 209 ? 36.955 10.090 -35.923 1.00 78.69 209 LYS A N 1
ATOM 1761 C CA . LYS A 1 209 ? 37.864 9.459 -34.946 1.00 78.69 209 LYS A CA 1
ATOM 1762 C C . LYS A 1 209 ? 37.730 10.065 -33.547 1.00 78.69 209 LYS A C 1
ATOM 1764 O O . LYS A 1 209 ? 37.776 9.330 -32.562 1.00 78.69 209 LYS A O 1
ATOM 1769 N N . GLU A 1 210 ? 37.575 11.382 -33.427 1.00 78.50 210 GLU A N 1
ATOM 1770 C CA . GLU A 1 210 ? 37.308 12.038 -32.142 1.00 78.50 210 GLU A CA 1
ATOM 1771 C C . GLU A 1 210 ? 35.919 11.694 -31.596 1.00 78.50 210 GLU A C 1
ATOM 1773 O O . GLU A 1 210 ? 35.793 11.396 -30.406 1.00 78.50 210 GLU A O 1
ATOM 1778 N N . MET A 1 211 ? 34.895 11.648 -32.452 1.00 73.00 211 MET A N 1
ATOM 1779 C CA . MET A 1 211 ? 33.556 11.197 -32.069 1.00 73.00 211 MET A CA 1
ATOM 1780 C C . MET A 1 211 ? 33.546 9.752 -31.571 1.00 73.00 211 MET A C 1
ATOM 1782 O O . MET A 1 211 ? 32.926 9.469 -30.547 1.00 73.00 211 MET A O 1
ATOM 1786 N N . ASP A 1 212 ? 34.238 8.845 -32.254 1.00 82.62 212 ASP A N 1
ATOM 1787 C CA . ASP A 1 212 ? 34.310 7.436 -31.869 1.00 82.62 212 ASP A CA 1
ATOM 1788 C C . ASP A 1 212 ? 35.097 7.264 -30.563 1.00 82.62 212 ASP A C 1
ATOM 1790 O O . ASP A 1 212 ? 34.680 6.505 -29.689 1.00 82.62 212 ASP A O 1
ATOM 1794 N N . LYS A 1 213 ? 36.165 8.050 -30.352 1.00 87.75 213 LYS A N 1
ATOM 1795 C CA . LYS A 1 213 ? 36.873 8.118 -29.061 1.00 87.75 213 LYS A CA 1
ATOM 1796 C C . LYS A 1 213 ? 35.978 8.631 -27.931 1.00 87.75 213 LYS A C 1
ATOM 1798 O O . LYS A 1 213 ? 36.037 8.101 -26.824 1.00 87.75 213 LYS A O 1
ATOM 1803 N N . LEU A 1 214 ? 35.169 9.661 -28.180 1.00 83.94 214 LEU A N 1
ATOM 1804 C CA . LEU A 1 214 ? 34.237 10.198 -27.184 1.00 83.94 214 LEU A CA 1
ATOM 1805 C C . LEU A 1 214 ? 33.115 9.208 -26.867 1.00 83.94 214 LEU A C 1
ATOM 1807 O O . LEU A 1 214 ? 32.781 9.041 -25.697 1.00 83.94 214 LEU A O 1
ATOM 1811 N N . LYS A 1 215 ? 32.573 8.517 -27.877 1.00 85.69 215 LYS A N 1
ATOM 1812 C CA . LYS A 1 215 ? 31.586 7.446 -27.683 1.00 85.69 215 LYS A CA 1
ATOM 1813 C C . LYS A 1 215 ? 32.166 6.296 -26.866 1.00 85.69 215 LYS A C 1
ATOM 1815 O O . LYS A 1 215 ? 31.546 5.894 -25.892 1.00 85.69 215 LYS A O 1
ATOM 1820 N N . ALA A 1 216 ? 33.379 5.846 -27.190 1.00 91.31 216 ALA A N 1
ATOM 1821 C CA . ALA A 1 216 ? 34.054 4.793 -26.438 1.00 91.31 216 ALA A CA 1
ATOM 1822 C C . ALA A 1 216 ? 34.257 5.175 -24.962 1.00 91.31 216 ALA A C 1
ATOM 1824 O O . ALA A 1 216 ? 33.919 4.389 -24.085 1.00 91.31 216 ALA A O 1
ATOM 1825 N N . LYS A 1 217 ? 34.713 6.407 -24.679 1.00 88.56 217 LYS A N 1
ATOM 1826 C CA . LYS A 1 217 ? 34.829 6.919 -23.300 1.00 88.56 217 LYS A CA 1
ATOM 1827 C C . LYS A 1 217 ? 33.483 7.021 -22.586 1.00 88.56 217 LYS A C 1
ATOM 1829 O O . LYS A 1 217 ? 33.396 6.772 -21.391 1.00 88.56 217 LYS A O 1
ATOM 1834 N N . LEU A 1 218 ? 32.431 7.423 -23.297 1.00 83.75 218 LEU A N 1
ATOM 1835 C CA . LEU A 1 218 ? 31.087 7.510 -22.734 1.00 83.75 218 LEU A CA 1
ATOM 1836 C C . LEU A 1 218 ? 30.546 6.120 -22.375 1.00 83.75 218 LEU A C 1
ATOM 1838 O O . LEU A 1 218 ? 29.919 5.969 -21.330 1.00 83.75 218 LEU A O 1
ATOM 1842 N N . ASP A 1 219 ? 30.806 5.115 -23.208 1.00 88.19 219 ASP A N 1
ATOM 1843 C CA . ASP A 1 219 ? 30.401 3.733 -22.951 1.00 88.19 219 ASP A CA 1
ATOM 1844 C C . ASP A 1 219 ? 31.243 3.076 -21.845 1.00 88.19 219 ASP A C 1
ATOM 1846 O O . ASP A 1 219 ? 30.701 2.321 -21.041 1.00 88.19 219 ASP A O 1
ATOM 1850 N N . GLU A 1 220 ? 32.533 3.404 -21.744 1.00 92.56 220 GLU A N 1
ATOM 1851 C CA . GLU A 1 220 ? 33.402 3.001 -20.629 1.00 92.56 220 GLU A CA 1
ATOM 1852 C C . GLU A 1 220 ? 32.915 3.601 -19.302 1.00 92.56 220 GLU A C 1
ATOM 1854 O O . GLU A 1 220 ? 32.632 2.861 -18.364 1.00 92.56 220 GLU A O 1
ATOM 1859 N N . ASN A 1 221 ? 32.662 4.914 -19.260 1.00 86.00 221 ASN A N 1
ATOM 1860 C CA . ASN A 1 221 ? 32.106 5.578 -18.078 1.00 86.00 221 ASN A CA 1
ATOM 1861 C C . ASN A 1 221 ? 30.729 5.020 -17.687 1.00 86.00 221 ASN A C 1
ATOM 1863 O O . ASN A 1 221 ? 30.425 4.905 -16.503 1.00 86.00 221 ASN A O 1
ATOM 1867 N N . LYS A 1 222 ? 29.869 4.681 -18.658 1.00 85.19 222 LYS A N 1
ATOM 1868 C CA . LYS A 1 222 ? 28.575 4.039 -18.371 1.00 85.19 222 LYS A CA 1
ATOM 1869 C C . LYS A 1 222 ? 28.761 2.681 -17.709 1.00 85.19 222 LYS A C 1
ATOM 1871 O O . LYS A 1 222 ? 28.069 2.415 -16.734 1.00 85.19 222 LYS A O 1
ATOM 1876 N N . LYS A 1 223 ? 29.687 1.858 -18.206 1.00 88.88 223 LYS A N 1
ATOM 1877 C CA . LYS A 1 223 ? 29.997 0.560 -17.595 1.00 88.88 223 LYS A CA 1
ATOM 1878 C C . LYS A 1 223 ? 30.552 0.723 -16.187 1.00 88.88 223 LYS A C 1
ATOM 1880 O O . LYS A 1 223 ? 30.072 0.049 -15.290 1.00 88.88 223 LYS A O 1
ATOM 1885 N N . GLU A 1 224 ? 31.476 1.658 -15.967 1.00 87.88 224 GLU A N 1
ATOM 1886 C CA . GLU A 1 224 ? 31.991 1.943 -14.621 1.00 87.88 224 GLU A CA 1
ATOM 1887 C C . GLU A 1 224 ? 30.876 2.388 -13.663 1.00 87.88 224 GLU A C 1
ATOM 1889 O O . GLU A 1 224 ? 30.824 1.941 -12.518 1.00 87.88 224 GLU A O 1
ATOM 1894 N N . ILE A 1 225 ? 29.953 3.238 -14.127 1.00 81.56 225 ILE A N 1
ATOM 1895 C CA . ILE A 1 225 ? 28.790 3.665 -13.338 1.00 81.56 225 ILE A CA 1
ATOM 1896 C C . ILE A 1 225 ? 27.856 2.482 -13.056 1.00 81.56 225 ILE A C 1
ATOM 1898 O O . ILE A 1 225 ? 27.381 2.352 -11.931 1.00 81.56 225 ILE A O 1
ATOM 1902 N N . GLU A 1 226 ? 27.589 1.622 -14.041 1.00 78.00 226 GLU A N 1
ATOM 1903 C CA . GLU A 1 226 ? 26.769 0.416 -13.869 1.00 78.00 226 GLU A CA 1
ATOM 1904 C C . GLU A 1 226 ? 27.406 -0.567 -12.876 1.00 78.00 226 GLU A C 1
ATOM 1906 O O . GLU A 1 226 ? 26.719 -1.048 -11.978 1.00 78.00 226 GLU A O 1
ATOM 1911 N N . GLU A 1 227 ? 28.713 -0.808 -12.967 1.00 83.00 227 GLU A N 1
ATOM 1912 C CA . GLU A 1 227 ? 29.460 -1.682 -12.056 1.00 83.00 227 GLU A CA 1
ATOM 1913 C C . GLU A 1 227 ? 29.500 -1.121 -10.628 1.00 83.00 227 GLU A C 1
ATOM 1915 O O . GLU A 1 227 ? 29.269 -1.853 -9.662 1.00 83.00 227 GLU A O 1
ATOM 1920 N N . GLN A 1 228 ? 29.731 0.187 -10.470 1.00 82.81 228 GLN A N 1
ATOM 1921 C CA . GLN A 1 228 ? 29.649 0.842 -9.162 1.00 82.81 228 GLN A CA 1
ATOM 1922 C C . GLN A 1 228 ? 28.227 0.768 -8.598 1.00 82.81 228 GLN A C 1
ATOM 1924 O O . GLN A 1 228 ? 28.050 0.446 -7.423 1.00 82.81 228 GLN A O 1
ATOM 1929 N N . LEU A 1 229 ? 27.201 1.013 -9.418 1.00 73.75 229 LEU A N 1
ATOM 1930 C CA . LEU A 1 229 ? 25.806 0.886 -9.000 1.00 73.75 229 LEU A CA 1
ATOM 1931 C C . LEU A 1 229 ? 25.467 -0.542 -8.571 1.00 73.75 229 LEU A C 1
ATOM 1933 O O . LEU A 1 229 ? 24.803 -0.696 -7.555 1.00 73.75 229 LEU A O 1
ATOM 1937 N N . GLU A 1 230 ? 25.937 -1.572 -9.274 1.00 76.62 230 GLU A N 1
ATOM 1938 C CA . GLU A 1 230 ? 25.718 -2.968 -8.876 1.00 76.62 230 GLU A CA 1
ATOM 1939 C C . GLU A 1 230 ? 26.468 -3.344 -7.590 1.00 76.62 230 GLU A C 1
ATOM 1941 O O . GLU A 1 230 ? 25.936 -4.104 -6.777 1.00 76.62 230 GLU A O 1
ATOM 1946 N N . LEU A 1 231 ? 27.664 -2.789 -7.361 1.00 79.06 231 LEU A N 1
ATOM 1947 C CA . LEU A 1 231 ? 28.427 -3.000 -6.128 1.00 79.06 231 LEU A CA 1
ATOM 1948 C C . LEU A 1 231 ? 27.735 -2.367 -4.910 1.00 79.06 231 LEU A C 1
ATOM 1950 O O . LEU A 1 231 ? 27.675 -2.981 -3.843 1.00 79.06 231 LEU A O 1
ATOM 1954 N N . TYR A 1 232 ? 27.217 -1.143 -5.059 1.00 75.88 232 TYR A N 1
ATOM 1955 C CA . TYR A 1 232 ? 26.538 -0.417 -3.979 1.00 75.88 232 TYR A CA 1
ATOM 1956 C C . TYR A 1 232 ? 25.068 -0.829 -3.806 1.00 75.88 232 TYR A C 1
ATOM 1958 O O . TYR A 1 232 ? 24.544 -0.791 -2.692 1.00 75.88 232 TYR A O 1
ATOM 1966 N N . PHE A 1 233 ? 24.409 -1.249 -4.885 1.00 67.44 233 PHE A N 1
ATOM 1967 C CA . PHE A 1 233 ? 23.008 -1.656 -4.930 1.00 67.44 233 PHE A CA 1
ATOM 1968 C C . PHE A 1 233 ? 22.881 -2.961 -5.727 1.00 67.44 233 PHE A C 1
ATOM 1970 O O . PHE A 1 233 ? 22.484 -2.936 -6.896 1.00 67.44 233 PHE A O 1
ATOM 1977 N N . PRO A 1 234 ? 23.194 -4.119 -5.114 1.00 68.44 234 PRO A N 1
ATOM 1978 C CA . PRO A 1 234 ? 23.033 -5.399 -5.786 1.00 68.44 234 PRO A CA 1
ATOM 1979 C C . PRO A 1 234 ? 21.596 -5.524 -6.291 1.00 68.44 234 PRO A C 1
ATOM 1981 O O . PRO A 1 234 ? 20.643 -5.276 -5.542 1.00 68.44 234 PRO A O 1
ATOM 1984 N N . LYS A 1 235 ? 21.437 -5.887 -7.570 1.00 65.94 235 LYS A N 1
ATOM 1985 C CA . LYS A 1 235 ? 20.121 -6.075 -8.191 1.00 65.94 235 LYS A CA 1
ATOM 1986 C C . LYS A 1 235 ? 19.298 -7.007 -7.305 1.00 65.94 235 LYS A C 1
ATOM 1988 O O . LYS A 1 235 ? 19.680 -8.157 -7.077 1.00 65.94 235 LYS A O 1
ATOM 1993 N N . LYS A 1 236 ? 18.184 -6.496 -6.765 1.00 66.19 236 LYS A N 1
ATOM 1994 C CA . LYS A 1 236 ? 17.233 -7.317 -6.013 1.00 66.19 236 LYS A CA 1
ATOM 1995 C C . LYS A 1 236 ? 16.804 -8.457 -6.933 1.00 66.19 236 LYS A C 1
ATOM 1997 O O . LYS A 1 236 ? 16.281 -8.206 -8.013 1.00 66.19 236 LYS A O 1
ATOM 2002 N N . ASP A 1 237 ? 17.031 -9.694 -6.508 1.00 81.56 237 ASP A N 1
ATOM 2003 C CA . ASP A 1 237 ? 16.482 -10.866 -7.184 1.00 81.56 237 ASP A CA 1
ATOM 2004 C C . ASP A 1 237 ? 14.948 -10.774 -7.122 1.00 81.56 237 ASP A C 1
ATOM 2006 O O . ASP A 1 237 ? 14.337 -11.039 -6.083 1.00 81.56 237 ASP A O 1
ATOM 2010 N N . GLU A 1 238 ? 14.335 -10.320 -8.218 1.00 82.81 238 GLU A N 1
ATOM 2011 C CA . GLU A 1 238 ? 12.897 -10.062 -8.306 1.00 82.81 238 GLU A CA 1
ATOM 2012 C C . GLU A 1 238 ? 12.075 -11.325 -8.038 1.00 82.81 238 GLU A C 1
ATOM 2014 O O . GLU A 1 238 ? 11.015 -11.249 -7.417 1.00 82.81 238 GLU A O 1
ATOM 2019 N N . ALA A 1 239 ? 12.570 -12.499 -8.443 1.00 85.31 239 ALA A N 1
ATOM 2020 C CA . ALA A 1 239 ? 11.884 -13.764 -8.207 1.00 85.31 239 ALA A CA 1
ATOM 2021 C C . ALA A 1 239 ? 11.884 -14.111 -6.714 1.00 85.31 239 ALA A C 1
ATOM 2023 O O . ALA A 1 239 ? 10.840 -14.444 -6.145 1.00 85.31 239 ALA A O 1
ATOM 2024 N N . LYS A 1 240 ? 13.034 -13.959 -6.047 1.00 87.19 240 LYS A N 1
ATOM 2025 C CA . LYS A 1 240 ? 13.143 -14.142 -4.594 1.00 87.19 240 LYS A CA 1
ATOM 2026 C C . LYS A 1 240 ? 12.316 -13.111 -3.824 1.00 87.19 240 LYS A C 1
ATOM 2028 O O . LYS A 1 240 ? 11.725 -13.450 -2.801 1.00 87.19 240 LYS A O 1
ATOM 2033 N N . HIS A 1 241 ? 12.246 -11.874 -4.312 1.00 87.38 241 HIS A N 1
ATOM 2034 C CA . HIS A 1 241 ? 11.433 -10.809 -3.727 1.00 87.38 241 HIS A CA 1
ATOM 2035 C C . HIS A 1 241 ? 9.935 -11.118 -3.817 1.00 87.38 241 HIS A C 1
ATOM 2037 O O . HIS A 1 241 ? 9.244 -11.109 -2.801 1.00 87.38 241 HIS A O 1
ATOM 2043 N N . LYS A 1 242 ? 9.442 -11.491 -5.005 1.00 89.06 242 LYS A N 1
ATOM 2044 C CA . LYS A 1 242 ? 8.049 -11.920 -5.210 1.00 89.06 242 LYS A CA 1
ATOM 2045 C C . LYS A 1 242 ? 7.693 -13.138 -4.354 1.00 89.06 242 LYS A C 1
ATOM 2047 O O . LYS A 1 242 ? 6.616 -13.187 -3.769 1.00 89.06 242 LYS A O 1
ATOM 2052 N N . ALA A 1 243 ? 8.608 -14.100 -4.221 1.00 90.31 243 ALA A N 1
ATOM 2053 C CA . ALA A 1 243 ? 8.409 -15.249 -3.340 1.00 90.31 243 ALA A CA 1
ATOM 2054 C C . ALA A 1 243 ? 8.276 -14.838 -1.862 1.00 90.31 243 ALA A C 1
ATOM 2056 O O . ALA A 1 243 ? 7.430 -15.380 -1.153 1.00 90.31 243 ALA A O 1
ATOM 2057 N N . ARG A 1 244 ? 9.067 -13.860 -1.398 1.00 92.31 244 ARG A N 1
ATOM 2058 C CA . ARG A 1 244 ? 8.949 -13.309 -0.036 1.00 92.31 244 ARG A CA 1
ATOM 2059 C C . ARG A 1 244 ? 7.613 -12.611 0.186 1.00 92.31 244 ARG A C 1
ATOM 2061 O O . ARG A 1 244 ? 6.970 -12.897 1.190 1.00 92.31 244 ARG A O 1
ATOM 2068 N N . ILE A 1 245 ? 7.174 -11.785 -0.764 1.00 93.25 245 ILE A N 1
ATOM 2069 C CA . ILE A 1 245 ? 5.856 -11.133 -0.721 1.00 93.25 245 ILE A CA 1
ATOM 2070 C C . ILE A 1 245 ? 4.745 -12.184 -0.605 1.00 93.25 245 ILE A C 1
ATOM 2072 O O . ILE A 1 245 ? 3.922 -12.120 0.304 1.00 93.25 245 ILE A O 1
ATOM 2076 N N . ASN A 1 246 ? 4.764 -13.217 -1.452 1.00 93.56 246 ASN A N 1
ATOM 2077 C CA . ASN A 1 246 ? 3.760 -14.285 -1.407 1.00 93.56 246 ASN A CA 1
ATOM 2078 C C . ASN A 1 246 ? 3.763 -15.045 -0.076 1.00 93.56 246 ASN A C 1
ATOM 2080 O O . ASN A 1 246 ? 2.700 -15.352 0.464 1.00 93.56 246 ASN A O 1
ATOM 2084 N N . ASN A 1 247 ? 4.946 -15.330 0.474 1.00 94.56 247 ASN A N 1
ATOM 2085 C CA . ASN A 1 247 ? 5.064 -15.959 1.786 1.00 94.56 247 ASN A CA 1
ATOM 2086 C C . ASN A 1 247 ? 4.504 -15.060 2.895 1.00 94.56 247 ASN A C 1
ATOM 2088 O O . ASN A 1 247 ? 3.825 -15.565 3.785 1.00 94.56 247 ASN A O 1
ATOM 2092 N N . ALA A 1 248 ? 4.733 -13.747 2.828 1.00 96.31 248 ALA A N 1
ATOM 2093 C CA . ALA A 1 248 ? 4.166 -12.797 3.777 1.00 96.31 248 ALA A CA 1
ATOM 2094 C C . ALA A 1 248 ? 2.637 -12.755 3.698 1.00 96.31 248 ALA A C 1
ATOM 2096 O O . ALA A 1 248 ? 1.977 -12.883 4.727 1.00 96.31 248 ALA A O 1
ATOM 2097 N N . LEU A 1 249 ? 2.061 -12.684 2.494 1.00 96.62 249 LEU A N 1
ATOM 2098 C CA . LEU A 1 249 ? 0.607 -12.722 2.300 1.00 96.62 249 LEU A CA 1
ATOM 2099 C C . LEU A 1 249 ? -0.016 -14.035 2.797 1.00 96.62 249 LEU A C 1
ATOM 2101 O O . LEU A 1 249 ? -1.069 -14.007 3.435 1.00 96.62 249 LEU A O 1
ATOM 2105 N N . ASN A 1 250 ? 0.652 -15.171 2.574 1.00 95.62 250 ASN A N 1
ATOM 2106 C CA . ASN A 1 250 ? 0.239 -16.468 3.117 1.00 95.62 250 ASN A CA 1
ATOM 2107 C C . ASN A 1 250 ? 0.230 -16.470 4.649 1.00 95.62 250 ASN A C 1
ATOM 2109 O O . ASN A 1 250 ? -0.757 -16.886 5.256 1.00 95.62 250 ASN A O 1
ATOM 2113 N N . SER A 1 251 ? 1.300 -15.981 5.278 1.00 96.38 251 SER A N 1
ATOM 2114 C CA . SER A 1 251 ? 1.399 -15.901 6.738 1.00 96.38 251 SER A CA 1
ATOM 2115 C C . SER A 1 251 ? 0.362 -14.944 7.329 1.00 96.38 251 SER A C 1
ATOM 2117 O O . SER A 1 251 ? -0.267 -15.272 8.335 1.00 96.38 251 SER A O 1
ATOM 2119 N N . ILE A 1 252 ? 0.143 -13.782 6.698 1.00 97.06 252 ILE A N 1
ATOM 2120 C CA . ILE A 1 252 ? -0.885 -12.814 7.105 1.00 97.06 252 ILE A CA 1
ATOM 2121 C C . ILE A 1 252 ? -2.262 -13.475 7.046 1.00 97.06 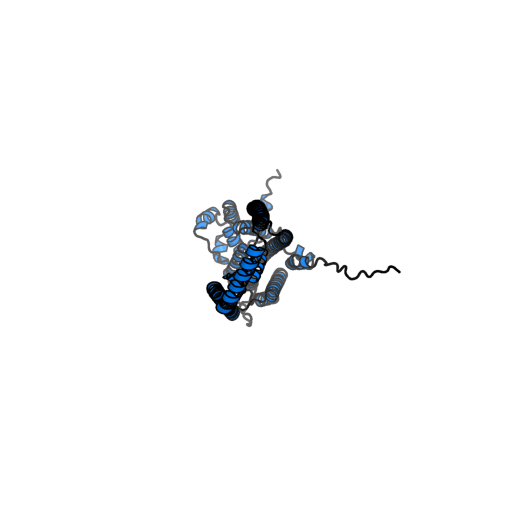252 ILE A C 1
ATOM 2123 O O . ILE A 1 252 ? -3.003 -13.422 8.024 1.00 97.06 252 ILE A O 1
ATOM 2127 N N . TYR A 1 253 ? -2.596 -14.141 5.938 1.00 96.25 253 TYR A N 1
ATOM 2128 C CA . TYR A 1 253 ? -3.880 -14.824 5.797 1.00 96.25 253 TYR A CA 1
ATOM 2129 C C . TYR A 1 253 ? -4.055 -15.949 6.826 1.00 96.25 253 TYR A C 1
ATOM 2131 O O . TYR A 1 253 ? -5.103 -16.031 7.466 1.00 96.25 253 TYR A O 1
ATOM 2139 N N . ALA A 1 254 ? -3.021 -16.763 7.065 1.00 95.06 254 ALA A N 1
ATOM 2140 C CA . ALA A 1 254 ? -3.046 -17.794 8.103 1.00 95.06 254 ALA A CA 1
ATOM 2141 C C . ALA A 1 254 ? -3.336 -17.198 9.490 1.00 95.06 254 ALA A C 1
ATOM 2143 O O . ALA A 1 254 ? -4.171 -17.728 10.223 1.00 95.06 254 ALA A O 1
ATOM 2144 N N . TRP A 1 255 ? -2.730 -16.053 9.816 1.00 96.56 255 TRP A N 1
ATOM 2145 C CA . TRP A 1 255 ? -3.017 -15.329 11.054 1.00 96.56 255 TRP A CA 1
ATOM 2146 C C . TRP A 1 255 ? -4.437 -14.743 11.085 1.00 96.56 255 TRP A C 1
ATOM 2148 O O . TRP A 1 255 ? -5.105 -14.792 12.116 1.00 96.56 255 TRP A O 1
ATOM 2158 N N . ILE A 1 256 ? -4.947 -14.225 9.962 1.00 95.44 256 ILE A N 1
ATOM 2159 C CA . ILE A 1 256 ? -6.335 -13.746 9.871 1.00 95.44 256 ILE A CA 1
ATOM 2160 C C . ILE A 1 256 ? -7.309 -14.890 10.134 1.00 95.44 256 ILE A C 1
ATOM 2162 O O . ILE A 1 256 ? -8.336 -14.657 10.760 1.00 95.44 256 ILE A O 1
ATOM 2166 N N . VAL A 1 257 ? -7.014 -16.114 9.697 1.00 93.88 257 VAL A N 1
ATOM 2167 C CA . VAL A 1 257 ? -7.849 -17.296 9.950 1.00 93.88 257 VAL A CA 1
ATOM 2168 C C . VAL A 1 257 ? -7.711 -17.780 11.397 1.00 93.88 257 VAL A C 1
ATOM 2170 O O . VAL A 1 257 ? -8.726 -17.988 12.068 1.00 93.88 257 VAL A O 1
ATOM 2173 N N . SER A 1 258 ? -6.479 -17.895 11.892 1.00 93.69 258 SER A N 1
ATOM 2174 C CA . SER A 1 258 ? -6.145 -18.338 13.248 1.00 93.69 258 SER A CA 1
ATOM 2175 C C . SER A 1 258 ? -5.131 -17.381 13.890 1.00 93.69 258 SER A C 1
ATOM 2177 O O . SER A 1 258 ? -3.921 -17.547 13.701 1.00 93.69 258 SER A O 1
ATOM 2179 N N . PRO A 1 259 ? -5.596 -16.359 14.636 1.00 93.38 259 PRO A N 1
ATOM 2180 C CA . PRO A 1 259 ? -4.717 -15.390 15.281 1.00 93.38 259 PRO A CA 1
ATOM 2181 C C . PRO A 1 259 ? -4.107 -16.001 16.547 1.00 93.38 259 PRO A C 1
ATOM 2183 O O . PRO A 1 259 ? -4.578 -15.772 17.660 1.00 93.38 259 PRO A O 1
ATOM 2186 N N . ASP A 1 260 ? -3.070 -16.810 16.359 1.00 91.50 260 ASP A N 1
ATOM 2187 C CA . ASP A 1 260 ? -2.295 -17.462 17.412 1.00 91.50 260 ASP A CA 1
ATOM 2188 C C . ASP A 1 260 ? -0.820 -17.015 17.395 1.00 91.50 260 ASP A C 1
ATOM 2190 O O . ASP A 1 260 ? -0.360 -16.306 16.494 1.00 91.50 260 ASP A O 1
ATOM 2194 N N . GLU A 1 261 ? -0.075 -17.382 18.443 1.00 89.62 261 GLU A N 1
ATOM 2195 C CA . GLU A 1 261 ? 1.318 -16.953 18.614 1.00 89.62 261 GLU A CA 1
ATOM 2196 C C . GLU A 1 261 ? 2.238 -17.549 17.540 1.00 89.62 261 GLU A C 1
ATOM 2198 O O . GLU A 1 261 ? 3.169 -16.883 17.083 1.00 89.62 261 GLU A O 1
ATOM 2203 N N . GLU A 1 262 ? 1.973 -18.785 17.110 1.00 92.38 262 GLU A N 1
ATOM 2204 C CA . GLU A 1 262 ? 2.770 -19.465 16.092 1.00 92.38 262 GLU A CA 1
ATOM 2205 C C . GLU A 1 262 ? 2.643 -18.752 14.741 1.00 92.38 262 GLU A C 1
ATOM 2207 O O . GLU A 1 262 ? 3.649 -18.420 14.111 1.00 92.38 262 GLU A O 1
ATOM 2212 N N . ASN A 1 263 ? 1.416 -18.432 14.328 1.00 94.62 263 ASN A N 1
ATOM 2213 C CA . ASN A 1 263 ? 1.155 -17.680 13.109 1.00 94.62 263 ASN A CA 1
ATOM 2214 C C . ASN A 1 263 ? 1.685 -16.248 13.214 1.00 94.62 263 ASN A C 1
ATOM 2216 O O . ASN A 1 263 ? 2.256 -15.750 12.247 1.00 94.62 263 ASN A O 1
ATOM 2220 N N . SER A 1 264 ? 1.604 -15.597 14.381 1.00 92.50 264 SER A N 1
ATOM 2221 C CA . SER A 1 264 ? 2.249 -14.291 14.581 1.00 92.50 264 SER A CA 1
ATOM 2222 C C . SER A 1 264 ? 3.769 -14.350 14.375 1.00 92.50 264 SER A C 1
ATOM 2224 O O . SER A 1 264 ? 4.321 -13.470 13.716 1.00 92.50 264 SER A O 1
ATOM 2226 N N . LYS A 1 265 ? 4.456 -15.383 14.883 1.00 92.00 265 LYS A N 1
ATOM 2227 C CA . LYS A 1 265 ? 5.905 -15.561 14.668 1.00 92.00 265 LYS A CA 1
ATOM 2228 C C . LYS A 1 265 ? 6.236 -15.796 13.193 1.00 92.00 265 LYS A C 1
ATOM 2230 O O . LYS A 1 265 ? 7.115 -15.123 12.663 1.00 92.00 265 LYS A O 1
ATOM 2235 N N . LYS A 1 266 ? 5.476 -16.657 12.505 1.00 94.38 266 LYS A N 1
ATOM 2236 C CA . LYS A 1 266 ? 5.630 -16.893 11.055 1.00 94.38 266 LYS A CA 1
ATOM 2237 C C . LYS A 1 266 ? 5.465 -15.612 10.242 1.00 94.38 266 LYS A C 1
ATOM 2239 O O . LYS A 1 266 ? 6.229 -15.366 9.312 1.00 94.38 266 LYS A O 1
ATOM 2244 N N . VAL A 1 267 ? 4.493 -14.775 10.609 1.00 95.56 267 VAL A N 1
ATOM 2245 C CA . VAL A 1 267 ? 4.287 -13.464 9.986 1.00 95.56 267 VAL A CA 1
ATOM 2246 C C . VAL A 1 267 ? 5.527 -12.582 10.154 1.00 95.56 267 VAL A C 1
ATOM 2248 O O . VAL A 1 267 ? 6.013 -12.035 9.165 1.00 95.56 267 VAL A O 1
ATOM 2251 N N . PHE A 1 268 ? 6.079 -12.486 11.366 1.00 94.44 268 PHE A N 1
ATOM 2252 C CA . PHE A 1 268 ? 7.290 -11.703 11.624 1.00 94.44 268 PHE A CA 1
ATOM 2253 C C . PHE A 1 268 ? 8.497 -12.199 10.811 1.00 94.44 268 PHE A C 1
ATOM 2255 O O . PHE A 1 268 ? 9.187 -11.407 10.170 1.00 94.44 268 PHE A O 1
ATOM 2262 N N . GLU A 1 269 ? 8.718 -13.513 10.771 1.00 94.00 269 GLU A N 1
ATOM 2263 C CA . GLU A 1 269 ? 9.784 -14.121 9.968 1.00 94.00 269 GLU A CA 1
ATOM 2264 C C . GLU A 1 269 ? 9.603 -13.825 8.473 1.00 94.00 269 GLU A C 1
ATOM 2266 O O . GLU A 1 269 ? 10.561 -13.466 7.788 1.00 94.00 269 GLU A O 1
ATOM 2271 N N . SER A 1 270 ? 8.367 -13.900 7.971 1.00 94.12 270 SER A N 1
ATOM 2272 C CA . SER A 1 270 ? 8.059 -13.622 6.564 1.00 94.12 270 SER A CA 1
ATOM 2273 C C . SER A 1 270 ? 8.185 -12.145 6.171 1.00 94.12 270 SER A C 1
ATOM 2275 O O . SER A 1 270 ? 8.413 -11.856 4.999 1.00 94.12 270 SER A O 1
ATOM 2277 N N . ALA A 1 271 ? 8.095 -11.220 7.133 1.00 93.06 271 ALA A N 1
ATOM 2278 C CA . ALA A 1 271 ? 8.296 -9.788 6.902 1.00 93.06 271 ALA A CA 1
ATOM 2279 C C . ALA A 1 271 ? 9.775 -9.417 6.683 1.00 93.06 271 ALA A C 1
ATOM 2281 O O . ALA A 1 271 ? 10.075 -8.352 6.141 1.00 93.06 271 ALA A O 1
ATOM 2282 N N . SER A 1 272 ? 10.702 -10.290 7.096 1.00 90.25 272 SER A N 1
ATOM 2283 C CA . SER A 1 272 ? 12.136 -10.009 7.069 1.00 90.25 272 SER A CA 1
ATOM 2284 C C . SER A 1 272 ? 12.660 -9.832 5.638 1.00 90.25 272 SER A C 1
ATOM 2286 O O . SER A 1 272 ? 12.611 -10.742 4.803 1.00 90.25 272 SER A O 1
ATOM 2288 N N . GLY A 1 273 ? 13.230 -8.664 5.357 1.00 87.69 273 GLY A N 1
ATOM 2289 C CA . GLY A 1 273 ? 13.775 -8.291 4.055 1.00 87.69 273 GLY A CA 1
ATOM 2290 C C . GLY A 1 273 ? 12.761 -7.756 3.038 1.00 87.69 273 GLY A C 1
ATOM 2291 O O . GLY A 1 273 ? 13.136 -7.643 1.867 1.00 87.69 273 GLY A O 1
ATOM 2292 N N . ILE A 1 274 ? 11.522 -7.463 3.452 1.00 93.00 274 ILE A N 1
ATOM 2293 C CA . ILE A 1 274 ? 10.497 -6.735 2.674 1.00 93.00 274 ILE A CA 1
ATOM 2294 C C . ILE A 1 274 ? 9.841 -5.610 3.500 1.00 93.00 274 ILE A C 1
ATOM 2296 O O . ILE A 1 274 ? 8.761 -5.130 3.178 1.00 93.00 274 ILE A O 1
ATOM 2300 N N . GLU A 1 275 ? 10.489 -5.146 4.572 1.00 90.50 275 GLU A N 1
ATOM 2301 C CA . GLU A 1 275 ? 9.942 -4.164 5.524 1.00 90.50 275 GLU A CA 1
ATOM 2302 C C . GLU A 1 275 ? 9.660 -2.789 4.890 1.00 90.50 275 GLU A C 1
ATOM 2304 O O . GLU A 1 275 ? 8.944 -1.970 5.465 1.00 90.50 275 GLU A O 1
ATOM 2309 N N . GLY A 1 276 ? 10.239 -2.520 3.714 1.00 90.00 276 GLY A N 1
ATOM 2310 C CA . GLY A 1 276 ? 10.007 -1.301 2.933 1.00 90.00 276 GLY A CA 1
ATOM 2311 C C . GLY A 1 276 ? 8.789 -1.352 2.000 1.00 90.00 276 GLY A C 1
ATOM 2312 O O . GLY A 1 276 ? 8.425 -0.315 1.427 1.00 90.00 276 GLY A O 1
ATOM 2313 N N . ASP A 1 277 ? 8.182 -2.529 1.844 1.00 93.38 277 ASP A N 1
ATOM 2314 C CA . ASP A 1 277 ? 7.029 -2.775 0.979 1.00 93.38 277 ASP A CA 1
ATOM 2315 C C . ASP A 1 277 ? 5.720 -2.753 1.785 1.00 93.38 277 ASP A C 1
ATOM 2317 O O . ASP A 1 277 ? 5.724 -2.806 3.020 1.00 93.38 277 ASP A O 1
ATOM 2321 N N . ALA A 1 278 ? 4.582 -2.632 1.097 1.00 95.38 278 ALA A N 1
ATOM 2322 C CA . ALA A 1 278 ? 3.281 -2.529 1.759 1.00 95.38 278 ALA A CA 1
ATOM 2323 C C . ALA A 1 278 ? 2.945 -3.815 2.528 1.00 95.38 278 ALA A C 1
ATOM 2325 O O . ALA A 1 278 ? 2.503 -3.759 3.677 1.00 95.38 278 ALA A O 1
ATOM 2326 N N . GLU A 1 279 ? 3.245 -4.963 1.929 1.00 95.69 279 GLU A N 1
ATOM 2327 C CA . GLU A 1 279 ? 3.011 -6.301 2.457 1.00 95.69 279 GLU A CA 1
ATOM 2328 C C . GLU A 1 279 ? 3.894 -6.588 3.671 1.00 95.69 279 GLU A C 1
ATOM 2330 O O . GLU A 1 279 ? 3.437 -7.195 4.639 1.00 95.69 279 GLU A O 1
ATOM 2335 N N . GLY A 1 280 ? 5.141 -6.104 3.668 1.00 96.62 280 GLY A N 1
ATOM 2336 C CA . GLY A 1 280 ? 6.029 -6.209 4.823 1.00 96.62 280 GLY A CA 1
ATOM 2337 C C . GLY A 1 280 ? 5.553 -5.358 5.998 1.00 96.62 280 GLY A C 1
ATOM 2338 O O . GLY A 1 280 ? 5.518 -5.837 7.131 1.00 96.62 280 GLY A O 1
ATOM 2339 N N . LEU A 1 281 ? 5.104 -4.124 5.746 1.00 97.19 281 LEU A N 1
ATOM 2340 C CA . LEU A 1 281 ? 4.488 -3.287 6.782 1.00 97.19 281 LEU A CA 1
ATOM 2341 C C . LEU A 1 281 ? 3.185 -3.907 7.307 1.00 97.19 281 LEU A C 1
ATOM 2343 O O . LEU A 1 281 ? 2.949 -3.919 8.516 1.00 97.19 281 LEU A O 1
ATOM 2347 N N . LEU A 1 282 ? 2.359 -4.474 6.427 1.00 97.38 282 LEU A N 1
ATOM 2348 C CA . LEU A 1 282 ? 1.150 -5.193 6.818 1.00 97.38 282 LEU A CA 1
ATOM 2349 C C . LEU A 1 282 ? 1.481 -6.422 7.677 1.00 97.38 282 LEU A C 1
ATOM 2351 O O . LEU A 1 282 ? 0.835 -6.640 8.705 1.00 97.38 282 LEU A O 1
ATOM 2355 N N . ALA A 1 283 ? 2.514 -7.186 7.318 1.00 97.25 283 ALA A N 1
ATOM 2356 C CA . ALA A 1 283 ? 3.000 -8.310 8.110 1.00 97.25 283 ALA A CA 1
ATOM 2357 C C . ALA A 1 283 ? 3.481 -7.845 9.494 1.00 97.25 283 ALA A C 1
ATOM 2359 O O . ALA A 1 283 ? 3.068 -8.399 10.510 1.00 97.25 283 ALA A O 1
ATOM 2360 N N . LEU A 1 284 ? 4.260 -6.764 9.579 1.00 96.50 284 LEU A N 1
ATOM 2361 C CA . LEU A 1 284 ? 4.688 -6.207 10.866 1.00 96.50 284 LEU A CA 1
ATOM 2362 C C . LEU A 1 284 ? 3.505 -5.740 11.726 1.00 96.50 284 LEU A C 1
ATOM 2364 O O . LEU A 1 284 ? 3.455 -6.047 12.916 1.00 96.50 284 LEU A O 1
ATOM 2368 N N . SER A 1 285 ? 2.517 -5.057 11.137 1.00 96.75 285 SER A N 1
ATOM 2369 C CA . SER A 1 285 ? 1.293 -4.667 11.854 1.00 96.75 285 SER A CA 1
ATOM 2370 C C . SER A 1 285 ? 0.525 -5.895 12.358 1.00 96.75 285 SER A C 1
ATOM 2372 O O . SER A 1 285 ? 0.080 -5.927 13.506 1.00 96.75 285 SER A O 1
ATOM 2374 N N . THR A 1 286 ? 0.446 -6.945 11.539 1.00 96.88 286 THR A N 1
ATOM 2375 C CA . THR A 1 286 ? -0.182 -8.227 11.887 1.00 96.88 286 THR A CA 1
ATOM 2376 C C . THR A 1 286 ? 0.543 -8.911 13.047 1.00 96.88 286 THR A C 1
ATOM 2378 O O . THR A 1 286 ? -0.095 -9.352 14.003 1.00 96.88 286 THR A O 1
ATOM 2381 N N . PHE A 1 287 ? 1.879 -8.930 13.031 1.00 96.31 287 PHE A N 1
ATOM 2382 C CA . PHE A 1 287 ? 2.672 -9.407 14.159 1.00 96.31 287 PHE A CA 1
ATOM 2383 C C . PHE A 1 287 ? 2.393 -8.581 15.417 1.00 96.31 287 PHE A C 1
ATOM 2385 O O . PHE A 1 287 ? 2.083 -9.156 16.451 1.00 96.31 287 PHE A O 1
ATOM 2392 N N . TYR A 1 288 ? 2.404 -7.248 15.359 1.00 95.00 288 TYR A N 1
ATOM 2393 C CA . TYR A 1 288 ? 2.132 -6.422 16.543 1.00 95.00 288 TYR A CA 1
ATOM 2394 C C . TYR A 1 288 ? 0.689 -6.534 17.057 1.00 95.00 288 TYR A C 1
ATOM 2396 O O . TYR A 1 288 ? 0.415 -6.221 18.219 1.00 95.00 288 TYR A O 1
ATOM 2404 N N . ALA A 1 289 ? -0.256 -6.984 16.231 1.00 93.19 289 ALA A N 1
ATOM 2405 C CA . ALA A 1 289 ? -1.645 -7.116 16.645 1.00 93.19 289 ALA A CA 1
ATOM 2406 C C . ALA A 1 289 ? -1.841 -8.141 17.779 1.00 93.19 289 ALA A C 1
ATOM 2408 O O . ALA A 1 289 ? -2.683 -7.909 18.656 1.00 93.19 289 ALA A O 1
ATOM 2409 N N . TYR A 1 290 ? -1.062 -9.228 17.776 1.00 86.62 290 TYR A N 1
ATOM 2410 C CA . TYR A 1 290 ? -1.192 -10.351 18.719 1.00 86.62 290 TYR A CA 1
ATOM 2411 C C . TYR A 1 290 ? 0.141 -10.954 19.193 1.00 86.62 290 TYR A C 1
ATOM 2413 O O . TYR A 1 290 ? 0.186 -11.623 20.221 1.00 86.62 290 TYR A O 1
ATOM 2421 N N . GLY A 1 291 ? 1.233 -10.700 18.480 1.00 75.81 291 GLY A N 1
ATOM 2422 C CA . GLY A 1 291 ? 2.553 -11.250 18.749 1.00 75.81 291 GLY A CA 1
ATOM 2423 C C . GLY A 1 291 ? 3.182 -10.752 20.047 1.00 75.81 291 GLY A C 1
ATOM 2424 O O . GLY A 1 291 ? 2.973 -9.621 20.496 1.00 75.81 291 GLY A O 1
ATOM 2425 N N . ASN A 1 292 ? 3.992 -11.630 20.635 1.00 85.94 292 ASN A N 1
ATOM 2426 C CA . ASN A 1 292 ? 4.839 -11.325 21.776 1.00 85.94 292 ASN A CA 1
ATOM 2427 C C . ASN A 1 292 ? 6.106 -10.606 21.292 1.00 85.94 292 ASN A C 1
ATOM 2429 O O . ASN A 1 292 ? 6.892 -11.181 20.538 1.00 85.94 292 ASN A O 1
ATOM 2433 N N . LEU A 1 293 ? 6.332 -9.369 21.747 1.00 86.69 293 LEU A N 1
ATOM 2434 C CA . LEU A 1 293 ? 7.555 -8.624 21.420 1.00 86.69 293 LEU A CA 1
ATOM 2435 C C . LEU A 1 293 ? 8.816 -9.294 21.983 1.00 86.69 293 LEU A C 1
ATOM 2437 O O . LEU A 1 293 ? 9.915 -9.079 21.476 1.00 86.69 293 LEU A O 1
ATOM 2441 N N . ASN A 1 294 ? 8.669 -10.127 23.012 1.00 85.94 294 ASN A N 1
ATOM 2442 C CA . ASN A 1 294 ? 9.744 -10.935 23.557 1.00 85.94 294 ASN A CA 1
ATOM 2443 C C . ASN A 1 294 ? 9.825 -12.287 22.831 1.00 85.94 294 ASN A C 1
ATOM 2445 O O . ASN A 1 294 ? 9.364 -13.307 23.336 1.00 85.94 294 ASN A O 1
ATOM 2449 N N . LEU A 1 295 ? 10.407 -12.293 21.628 1.00 79.44 295 LEU A N 1
ATOM 2450 C CA . LEU A 1 295 ? 10.413 -13.451 20.719 1.00 79.44 295 LEU A CA 1
ATOM 2451 C C . LEU A 1 295 ? 11.030 -14.736 21.309 1.00 79.44 295 LEU A C 1
ATOM 2453 O O . LEU A 1 295 ? 10.689 -15.830 20.861 1.00 79.44 295 LEU A O 1
ATOM 2457 N N . GLN A 1 296 ? 11.936 -14.612 22.286 1.00 79.75 296 GLN A N 1
ATOM 2458 C CA . GLN A 1 296 ? 12.704 -15.728 22.858 1.00 79.75 296 GLN A CA 1
ATOM 2459 C C . GLN A 1 296 ? 12.491 -15.932 24.364 1.00 79.75 296 GLN A C 1
ATOM 2461 O O . GLN A 1 296 ? 13.047 -16.871 24.929 1.00 79.75 296 GLN A O 1
ATOM 2466 N N . GLY A 1 297 ? 11.736 -15.059 25.031 1.00 76.88 297 GLY A N 1
ATOM 2467 C CA . GLY A 1 297 ? 11.576 -15.107 26.481 1.00 76.88 297 GLY A CA 1
ATOM 2468 C C . GLY A 1 297 ? 10.184 -15.548 26.922 1.00 76.88 297 GLY A C 1
ATOM 2469 O O . GLY A 1 297 ? 9.204 -15.415 26.196 1.00 76.88 297 GLY A O 1
ATOM 2470 N N . GLU A 1 298 ? 10.103 -16.036 28.158 1.00 78.31 298 GLU A N 1
ATOM 2471 C CA . GLU A 1 298 ? 8.851 -16.512 28.766 1.00 78.31 298 GLU A CA 1
ATOM 2472 C C . GLU A 1 298 ? 7.888 -15.369 29.128 1.00 78.31 298 GLU A C 1
ATOM 2474 O O . GLU A 1 298 ? 6.680 -15.573 29.240 1.00 78.31 298 GLU A O 1
ATOM 2479 N N . LEU A 1 299 ? 8.405 -14.147 29.306 1.00 85.19 299 LEU A N 1
ATOM 2480 C CA . LEU A 1 299 ? 7.584 -12.984 29.629 1.00 85.19 299 LEU A CA 1
ATOM 2481 C C . LEU A 1 299 ? 6.848 -12.494 28.378 1.00 85.19 299 LEU A C 1
ATOM 2483 O O . LEU A 1 299 ? 7.485 -12.022 27.435 1.00 85.19 299 LEU A O 1
ATOM 2487 N N . PHE A 1 300 ? 5.518 -12.545 28.405 1.00 84.19 300 PHE A N 1
ATOM 2488 C CA . PHE A 1 300 ? 4.678 -11.991 27.348 1.00 84.19 300 PHE A CA 1
ATOM 2489 C C . PHE A 1 300 ? 4.661 -10.457 27.397 1.00 84.19 300 PHE A C 1
ATOM 2491 O O . PHE A 1 300 ? 4.162 -9.857 28.351 1.00 84.19 300 PHE A O 1
ATOM 2498 N N . VAL A 1 301 ? 5.180 -9.818 26.347 1.00 89.06 301 VAL A N 1
ATOM 2499 C CA . VAL A 1 301 ? 5.187 -8.360 26.177 1.00 89.06 301 VAL A CA 1
ATOM 2500 C C . VAL A 1 301 ? 4.289 -7.994 25.002 1.00 89.06 301 VAL A C 1
ATOM 2502 O O . VAL A 1 301 ? 4.640 -8.197 23.839 1.00 89.06 301 VAL A O 1
ATOM 2505 N N . LYS A 1 302 ? 3.117 -7.432 25.310 1.00 88.62 302 LYS A N 1
ATOM 2506 C CA . LYS A 1 302 ? 2.159 -6.967 24.302 1.00 88.62 302 LYS A CA 1
ATOM 2507 C C . LYS A 1 302 ? 2.657 -5.683 23.638 1.00 88.62 302 LYS A C 1
ATOM 2509 O O . LYS A 1 302 ? 3.109 -4.766 24.323 1.00 88.62 302 LYS A O 1
ATOM 2514 N N . ALA A 1 303 ? 2.500 -5.583 22.321 1.00 90.38 303 ALA A N 1
ATOM 2515 C CA . ALA A 1 303 ? 2.778 -4.342 21.613 1.00 90.38 303 ALA A CA 1
ATOM 2516 C C . ALA A 1 303 ? 1.800 -3.217 22.020 1.00 90.38 303 ALA A C 1
ATOM 2518 O O . ALA A 1 303 ? 0.597 -3.476 22.178 1.00 90.38 303 ALA A O 1
ATOM 2519 N N . PRO A 1 304 ? 2.276 -1.963 22.147 1.00 91.94 304 PRO A N 1
ATOM 2520 C CA . PRO A 1 304 ? 1.402 -0.806 22.327 1.00 91.94 304 PRO A CA 1
ATOM 2521 C C . PRO A 1 304 ? 0.367 -0.715 21.199 1.00 91.94 304 PRO A C 1
ATOM 2523 O O . PRO A 1 304 ? 0.701 -0.934 20.035 1.00 91.94 304 PRO A O 1
ATOM 2526 N N . ASN A 1 305 ? -0.883 -0.360 21.513 1.00 90.19 305 ASN A N 1
ATOM 2527 C CA . ASN A 1 305 ? -1.955 -0.293 20.508 1.00 90.19 305 ASN A CA 1
ATOM 2528 C C . ASN A 1 305 ? -1.618 0.669 19.361 1.00 90.19 305 ASN A C 1
ATOM 2530 O O . ASN A 1 305 ? -1.761 0.302 18.195 1.00 90.19 305 ASN A O 1
ATOM 2534 N N . ALA A 1 306 ? -1.070 1.840 19.692 1.00 92.25 306 ALA A N 1
ATOM 2535 C CA . ALA A 1 306 ? -0.648 2.829 18.709 1.00 92.25 306 ALA A CA 1
ATOM 2536 C C . ALA A 1 306 ? 0.411 2.286 17.737 1.00 92.25 306 ALA A C 1
ATOM 2538 O O . ALA A 1 306 ? 0.403 2.667 16.574 1.00 92.25 306 ALA A O 1
ATOM 2539 N N . LEU A 1 307 ? 1.293 1.372 18.167 1.00 94.25 307 LEU A N 1
ATOM 2540 C CA . LEU A 1 307 ? 2.297 0.778 17.279 1.00 94.25 307 LEU A CA 1
ATOM 2541 C C . LEU A 1 307 ? 1.626 -0.035 16.166 1.00 94.25 307 LEU A C 1
ATOM 2543 O O . LEU A 1 307 ? 1.952 0.151 14.999 1.00 94.25 307 LEU A O 1
ATOM 2547 N N . VAL A 1 308 ? 0.640 -0.867 16.519 1.00 94.88 308 VAL A N 1
ATOM 2548 C CA . VAL A 1 308 ? -0.127 -1.671 15.553 1.00 94.88 308 VAL A CA 1
ATOM 2549 C C . VAL A 1 308 ? -0.776 -0.770 14.503 1.00 94.88 308 VAL A C 1
ATOM 2551 O O . VAL A 1 308 ? -0.579 -0.973 13.302 1.00 94.88 308 VAL A O 1
ATOM 2554 N N . SER A 1 309 ? -1.508 0.244 14.972 1.00 95.31 309 SER A N 1
ATOM 2555 C CA . SER A 1 309 ? -2.261 1.174 14.131 1.00 95.31 309 SER A CA 1
ATOM 2556 C C . SER A 1 309 ? -1.346 2.068 13.289 1.00 95.31 309 SER A C 1
ATOM 2558 O O . SER A 1 309 ? -1.615 2.294 12.114 1.00 95.31 309 SER A O 1
ATOM 2560 N N . ASN A 1 310 ? -0.220 2.533 13.834 1.00 96.19 310 ASN A N 1
ATOM 2561 C CA . ASN A 1 310 ? 0.747 3.349 13.096 1.00 96.19 310 ASN A CA 1
ATOM 2562 C C . ASN A 1 310 ? 1.398 2.556 11.957 1.00 96.19 310 ASN A C 1
ATOM 2564 O O . ASN A 1 310 ? 1.530 3.073 10.847 1.00 96.19 310 ASN A O 1
ATOM 2568 N N . THR A 1 311 ? 1.774 1.298 12.203 1.00 96.25 311 THR A N 1
ATOM 2569 C CA . THR A 1 311 ? 2.331 0.428 11.158 1.00 96.25 311 THR A CA 1
ATOM 2570 C C . THR A 1 311 ? 1.281 0.102 10.093 1.00 96.25 311 THR A C 1
ATOM 2572 O O . THR A 1 311 ? 1.576 0.170 8.902 1.00 96.25 311 THR A O 1
ATOM 2575 N N . ALA A 1 312 ? 0.034 -0.157 10.497 1.00 97.06 312 ALA A N 1
ATOM 2576 C CA . ALA A 1 312 ? -1.096 -0.344 9.584 1.00 97.06 312 ALA A CA 1
ATOM 2577 C C . ALA A 1 312 ? -1.349 0.892 8.703 1.00 97.06 312 ALA A C 1
ATOM 2579 O O . ALA A 1 312 ? -1.505 0.783 7.488 1.00 97.06 312 ALA A O 1
ATOM 2580 N N . LYS A 1 313 ? -1.327 2.084 9.302 1.00 96.75 313 LYS A N 1
ATOM 2581 C CA . LYS A 1 313 ? -1.426 3.360 8.589 1.00 96.75 313 LYS A CA 1
ATOM 2582 C C . LYS A 1 313 ? -0.281 3.539 7.590 1.00 96.75 313 LYS A C 1
ATOM 2584 O O . LYS A 1 313 ? -0.521 3.977 6.468 1.00 96.75 313 LYS A O 1
ATOM 2589 N N . ALA A 1 314 ? 0.950 3.181 7.959 1.00 97.00 314 ALA A N 1
ATOM 2590 C CA . ALA A 1 314 ? 2.090 3.226 7.044 1.00 97.00 314 ALA A CA 1
ATOM 2591 C C . ALA A 1 314 ? 1.904 2.276 5.847 1.00 97.00 314 ALA A C 1
ATOM 2593 O O . ALA A 1 314 ? 2.140 2.688 4.710 1.00 97.00 314 ALA A O 1
ATOM 2594 N N . ALA A 1 315 ? 1.411 1.053 6.085 1.00 97.12 315 ALA A N 1
ATOM 2595 C CA . ALA A 1 315 ? 1.059 0.113 5.022 1.00 97.12 315 ALA A CA 1
ATOM 2596 C C . ALA A 1 315 ? -0.004 0.711 4.087 1.00 97.12 315 ALA A C 1
ATOM 2598 O O . ALA A 1 315 ? 0.177 0.728 2.873 1.00 97.12 315 ALA A O 1
ATOM 2599 N N . LEU A 1 316 ? -1.063 1.312 4.639 1.00 97.00 316 LEU A N 1
ATOM 2600 C CA . LEU A 1 316 ? -2.120 1.942 3.847 1.00 97.00 316 LEU A CA 1
ATOM 2601 C C . LEU A 1 316 ? -1.617 3.116 2.997 1.00 97.00 316 LEU A C 1
ATOM 2603 O O . LEU A 1 316 ? -2.013 3.266 1.839 1.00 97.00 316 LEU A O 1
ATOM 2607 N N . VAL A 1 317 ? -0.717 3.937 3.544 1.00 96.75 317 VAL A N 1
ATOM 2608 C CA . VAL A 1 317 ? -0.065 5.005 2.777 1.00 96.75 317 VAL A CA 1
ATOM 2609 C C . VAL A 1 317 ? 0.724 4.411 1.617 1.00 96.75 317 VAL A C 1
ATOM 2611 O O . VAL A 1 317 ? 0.583 4.892 0.493 1.00 96.75 317 VAL A O 1
ATOM 2614 N N . LYS A 1 318 ? 1.496 3.350 1.858 1.00 96.00 318 LYS A N 1
ATOM 2615 C CA . LYS A 1 318 ? 2.271 2.672 0.817 1.00 96.00 318 LYS A CA 1
ATOM 2616 C C . LYS A 1 318 ? 1.365 2.111 -0.288 1.00 96.00 318 LYS A C 1
ATOM 261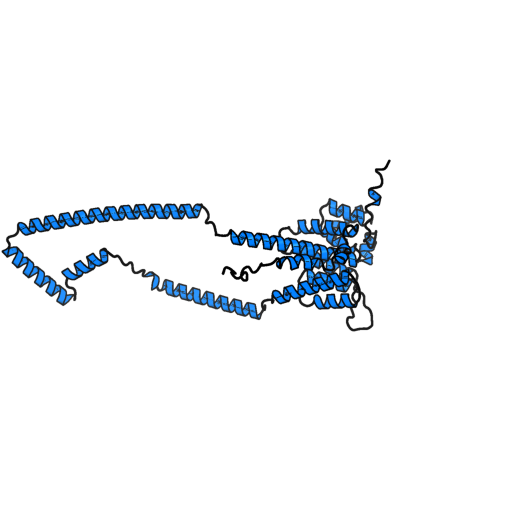8 O O . LYS A 1 318 ? 1.554 2.481 -1.442 1.00 96.00 318 LYS A O 1
ATOM 2623 N N . LEU A 1 319 ? 0.308 1.376 0.071 1.00 95.81 319 LEU A N 1
ATOM 2624 C CA . LEU A 1 319 ? -0.725 0.881 -0.855 1.00 95.81 319 LEU A CA 1
ATOM 2625 C C . LEU A 1 319 ? -1.320 2.003 -1.718 1.00 95.81 319 LEU A C 1
ATOM 2627 O O . LEU A 1 319 ? -1.499 1.882 -2.932 1.00 95.81 319 LEU A O 1
ATOM 2631 N N . SER A 1 320 ? -1.626 3.142 -1.092 1.00 94.88 320 SER A N 1
ATOM 2632 C CA . SER A 1 320 ? -2.234 4.278 -1.791 1.00 94.88 320 SER A CA 1
ATOM 2633 C C . SER A 1 320 ? -1.301 4.943 -2.809 1.00 94.88 320 SER A C 1
ATOM 2635 O O . SER A 1 320 ? -1.788 5.587 -3.737 1.00 94.88 320 SER A O 1
ATOM 2637 N N . LEU A 1 321 ? 0.018 4.807 -2.631 1.00 94.81 321 LEU A N 1
ATOM 2638 C CA . LEU A 1 321 ? 1.053 5.442 -3.450 1.00 94.81 321 LEU A CA 1
ATOM 2639 C C . LEU A 1 321 ? 1.680 4.501 -4.482 1.00 94.81 321 LEU A C 1
ATOM 2641 O O . LEU A 1 321 ? 2.419 4.976 -5.344 1.00 94.81 321 LEU A O 1
ATOM 2645 N N . GLU A 1 322 ? 1.398 3.202 -4.403 1.00 92.19 322 GLU A N 1
ATOM 2646 C CA . GLU A 1 322 ? 1.949 2.208 -5.321 1.00 92.19 322 GLU A CA 1
ATOM 2647 C C . GLU A 1 322 ? 1.539 2.496 -6.776 1.00 92.19 322 GLU A C 1
ATOM 2649 O O . GLU A 1 322 ? 0.572 3.218 -7.045 1.00 92.19 322 GLU A O 1
ATOM 2654 N N . LYS A 1 323 ? 2.268 1.968 -7.760 1.00 86.44 323 LYS A N 1
ATOM 2655 C CA . LYS A 1 323 ? 1.895 2.198 -9.165 1.00 86.44 323 LYS A CA 1
ATOM 2656 C C . LYS A 1 323 ? 0.511 1.610 -9.454 1.00 86.44 323 LYS A C 1
ATOM 2658 O O . LYS A 1 323 ? 0.116 0.609 -8.876 1.00 86.44 323 LYS A O 1
ATOM 2663 N N . GLY A 1 324 ? -0.264 2.271 -10.307 1.00 85.81 324 GLY A N 1
ATOM 2664 C CA . GLY A 1 324 ? -1.542 1.745 -10.773 1.00 85.81 324 GLY A CA 1
ATOM 2665 C C . GLY A 1 324 ? -2.388 2.775 -11.526 1.00 85.81 324 GLY A C 1
ATOM 2666 O O . GLY A 1 324 ? -1.934 3.889 -11.788 1.00 85.81 324 GLY A O 1
ATOM 2667 N N . GLU A 1 325 ? -3.605 2.388 -11.903 1.00 87.81 325 GLU A N 1
ATOM 2668 C CA . GLU A 1 325 ? -4.534 3.185 -12.708 1.00 87.81 325 GLU A CA 1
ATOM 2669 C C . GLU A 1 325 ? -5.187 4.294 -11.875 1.00 87.81 325 GLU A C 1
ATOM 2671 O O . GLU A 1 325 ? -5.401 5.412 -12.355 1.00 87.81 325 GLU A O 1
ATOM 2676 N N . ARG A 1 326 ? -5.495 4.005 -10.606 1.00 92.38 326 ARG A N 1
ATOM 2677 C CA . ARG A 1 326 ? -6.191 4.942 -9.723 1.00 92.38 326 ARG A CA 1
ATOM 2678 C C . ARG A 1 326 ? -5.208 5.900 -9.067 1.00 92.38 326 ARG A C 1
ATOM 2680 O O . ARG A 1 326 ? -4.167 5.512 -8.545 1.00 92.38 326 ARG A O 1
ATOM 2687 N N . LYS A 1 327 ? -5.582 7.181 -9.005 1.00 94.38 327 LYS A N 1
ATOM 2688 C CA . LYS A 1 327 ? -4.807 8.182 -8.255 1.00 94.38 327 LYS A CA 1
ATOM 2689 C C . LYS A 1 327 ? -4.925 7.929 -6.744 1.00 94.38 327 LYS A C 1
ATOM 2691 O O . LYS A 1 327 ? -5.988 7.491 -6.297 1.00 94.38 327 LYS A O 1
ATOM 2696 N N . PRO A 1 328 ? -3.942 8.347 -5.922 1.00 94.00 328 PRO A N 1
ATOM 2697 C CA . PRO A 1 328 ? -3.964 8.101 -4.477 1.00 94.00 328 PRO A CA 1
ATOM 2698 C C . PRO A 1 328 ? -5.258 8.543 -3.777 1.00 94.00 328 PRO A C 1
ATOM 2700 O O . PRO A 1 328 ? -5.813 7.804 -2.972 1.00 94.00 328 PRO A O 1
ATOM 2703 N N . LYS A 1 329 ? -5.809 9.715 -4.129 1.00 95.19 329 LYS A N 1
ATOM 2704 C CA . LYS A 1 329 ? -7.082 10.205 -3.560 1.00 95.19 329 LYS A CA 1
ATOM 2705 C C . LYS A 1 329 ? -8.265 9.269 -3.841 1.00 95.19 329 LYS A C 1
ATOM 2707 O O . LYS A 1 329 ? -9.090 9.066 -2.959 1.00 95.19 329 LYS A O 1
ATOM 2712 N N . GLN A 1 330 ? -8.334 8.708 -5.049 1.00 96.06 330 GLN A N 1
ATOM 2713 C CA . GLN A 1 330 ? -9.388 7.766 -5.441 1.00 96.06 330 GLN A CA 1
ATOM 2714 C C . GLN A 1 330 ? -9.213 6.423 -4.731 1.00 96.06 330 GLN A C 1
ATOM 2716 O O . GLN A 1 330 ? -10.201 5.809 -4.340 1.00 96.06 330 GLN A O 1
ATOM 2721 N N . ARG A 1 331 ? -7.964 5.988 -4.512 1.00 96.19 331 ARG A N 1
ATOM 2722 C CA . ARG A 1 331 ? -7.689 4.785 -3.722 1.00 96.19 331 ARG A CA 1
ATOM 2723 C C . ARG A 1 331 ? -8.098 4.940 -2.268 1.00 96.19 331 ARG A C 1
ATOM 2725 O O . ARG A 1 331 ? -8.737 4.040 -1.751 1.00 96.19 331 ARG A O 1
ATOM 2732 N N . TYR A 1 332 ? -7.820 6.077 -1.629 1.00 97.69 332 TYR A N 1
ATOM 2733 C CA . TYR A 1 332 ? -8.308 6.311 -0.265 1.00 97.69 332 TYR A CA 1
ATOM 2734 C C . TYR A 1 332 ? -9.832 6.260 -0.178 1.00 97.69 332 TYR A C 1
ATOM 2736 O O . TYR A 1 332 ? -10.353 5.679 0.763 1.00 97.69 332 TYR A O 1
ATOM 2744 N N . GLU A 1 333 ? -10.548 6.825 -1.152 1.00 97.81 333 GLU A N 1
ATOM 2745 C CA . GLU A 1 333 ? -12.011 6.720 -1.198 1.00 97.81 333 GLU A CA 1
ATOM 2746 C C . GLU A 1 333 ? -12.478 5.261 -1.328 1.00 97.81 333 GLU A C 1
ATOM 2748 O O . GLU A 1 333 ? -13.395 4.843 -0.622 1.00 97.81 333 GLU A O 1
ATOM 2753 N N . LEU A 1 334 ? -11.841 4.475 -2.200 1.00 97.50 334 LEU A N 1
ATOM 2754 C CA . LEU A 1 334 ? -12.146 3.054 -2.371 1.00 97.50 334 LEU A CA 1
ATOM 2755 C C . LEU A 1 334 ? -11.854 2.254 -1.095 1.00 97.50 334 LEU A C 1
ATOM 2757 O O . LEU A 1 334 ? -12.732 1.558 -0.592 1.00 97.50 334 LEU A O 1
ATOM 2761 N N . PHE A 1 335 ? -10.650 2.401 -0.542 1.00 97.94 335 PHE A N 1
ATOM 2762 C CA . PHE A 1 335 ? -10.222 1.730 0.683 1.00 97.94 335 PHE A CA 1
ATOM 2763 C C . PHE A 1 335 ? -11.109 2.101 1.867 1.00 97.94 335 PHE A C 1
ATOM 2765 O O . PHE A 1 335 ? -11.442 1.230 2.665 1.00 97.94 335 PHE A O 1
ATOM 2772 N N . PHE A 1 336 ? -11.543 3.359 1.958 1.00 98.00 336 PHE A N 1
ATOM 2773 C CA . PHE A 1 336 ? -12.482 3.801 2.980 1.00 98.00 336 PHE A CA 1
ATOM 2774 C C . PHE A 1 336 ? -13.824 3.068 2.876 1.00 98.00 336 PHE A C 1
ATOM 2776 O O . PHE A 1 336 ? -14.300 2.524 3.870 1.00 98.00 336 PHE A O 1
ATOM 2783 N N . LYS A 1 337 ? -14.408 2.995 1.672 1.00 97.06 337 LYS A N 1
ATOM 2784 C CA . LYS A 1 337 ? -15.674 2.280 1.437 1.00 97.06 337 LYS A CA 1
ATOM 2785 C C . LYS A 1 337 ? -15.555 0.793 1.763 1.00 97.06 337 LYS A C 1
ATOM 2787 O O . LYS A 1 337 ? -16.406 0.267 2.471 1.00 97.06 337 LYS A O 1
ATOM 2792 N N . MET A 1 338 ? -14.468 0.150 1.329 1.00 97.25 338 MET A N 1
ATOM 2793 C CA . MET A 1 338 ? -14.175 -1.247 1.676 1.00 97.25 338 MET A CA 1
ATOM 2794 C C . MET A 1 338 ? -14.072 -1.436 3.192 1.00 97.25 338 MET A C 1
ATOM 2796 O O . MET A 1 338 ? -14.639 -2.371 3.748 1.00 97.25 338 MET A O 1
ATOM 2800 N N . GLY A 1 339 ? -13.381 -0.522 3.872 1.00 96.31 339 GLY A N 1
ATOM 2801 C CA . GLY A 1 339 ? -13.227 -0.559 5.319 1.00 96.31 339 GLY A CA 1
ATOM 2802 C C . GLY A 1 339 ? -14.555 -0.403 6.051 1.00 96.31 339 GLY A C 1
ATOM 2803 O O . GLY A 1 339 ? -14.794 -1.125 7.014 1.00 96.31 339 GLY A O 1
ATOM 2804 N N . LEU A 1 340 ? -15.441 0.478 5.577 1.00 94.88 340 LEU A N 1
ATOM 2805 C CA . LEU A 1 340 ? -16.796 0.603 6.112 1.00 94.88 340 LEU A CA 1
ATOM 2806 C C . LEU A 1 340 ? -17.624 -0.662 5.881 1.00 94.88 340 LEU A C 1
ATOM 2808 O O . LEU A 1 340 ? -18.253 -1.139 6.821 1.00 94.88 340 LEU A O 1
ATOM 2812 N N . ASP A 1 341 ? -17.620 -1.230 4.675 1.00 94.25 341 ASP A N 1
ATOM 2813 C CA . ASP A 1 341 ? -18.369 -2.457 4.382 1.00 94.25 341 ASP A CA 1
ATOM 2814 C C . ASP A 1 341 ? -17.917 -3.628 5.270 1.00 94.25 341 ASP A C 1
ATOM 2816 O O . ASP A 1 341 ? -18.756 -4.349 5.818 1.00 94.25 341 ASP A O 1
ATOM 2820 N N . ILE A 1 342 ? -16.608 -3.752 5.508 1.00 93.94 342 ILE A N 1
ATOM 2821 C CA . ILE A 1 342 ? -16.042 -4.709 6.467 1.00 93.94 342 ILE A CA 1
ATOM 2822 C C . ILE A 1 342 ? -16.451 -4.360 7.904 1.00 93.94 342 ILE A C 1
ATOM 2824 O O . ILE A 1 342 ? -16.811 -5.251 8.669 1.00 93.94 342 ILE A O 1
ATOM 2828 N N . ALA A 1 343 ? -16.452 -3.080 8.288 1.00 92.31 343 ALA A N 1
ATOM 2829 C CA . ALA A 1 343 ? -16.868 -2.640 9.621 1.00 92.31 343 ALA A CA 1
ATOM 2830 C C . ALA A 1 343 ? -18.342 -2.987 9.919 1.00 92.31 343 ALA A C 1
ATOM 2832 O O . ALA A 1 343 ? -18.679 -3.363 11.046 1.00 92.31 343 ALA A O 1
ATOM 2833 N N . TYR A 1 344 ? -19.206 -2.911 8.901 1.00 90.19 344 TYR A N 1
ATOM 2834 C CA . TYR A 1 344 ? -20.600 -3.366 8.946 1.00 90.19 344 TYR A CA 1
ATOM 2835 C C . TYR A 1 344 ? -20.745 -4.897 8.893 1.00 90.19 344 TYR A C 1
ATOM 2837 O O . TYR A 1 344 ? -21.848 -5.407 9.068 1.00 90.19 344 TYR A O 1
ATOM 2845 N N . GLY A 1 345 ? -19.660 -5.635 8.647 1.00 87.50 345 GLY A N 1
ATOM 2846 C CA . GLY A 1 345 ? -19.664 -7.092 8.532 1.00 87.50 345 GLY A CA 1
ATOM 2847 C C . GLY A 1 345 ? -20.246 -7.627 7.226 1.00 87.50 345 GLY A C 1
ATOM 2848 O O . GLY A 1 345 ? -20.644 -8.787 7.184 1.00 87.50 345 GLY A O 1
ATOM 2849 N N . LYS A 1 346 ? -20.300 -6.808 6.167 1.00 88.62 346 LYS A N 1
ATOM 2850 C CA . LYS A 1 346 ? -20.744 -7.252 4.834 1.00 88.62 346 LYS A CA 1
ATOM 2851 C C . LYS A 1 346 ? -19.703 -8.110 4.120 1.00 88.62 346 LYS A C 1
ATOM 2853 O O . LYS A 1 346 ? -20.074 -8.943 3.303 1.00 88.62 346 LYS A O 1
ATOM 2858 N N . ASP A 1 347 ? -18.426 -7.870 4.404 1.00 86.88 347 ASP A N 1
ATOM 2859 C CA . ASP A 1 347 ? -17.296 -8.619 3.861 1.00 86.88 347 ASP A CA 1
ATOM 2860 C C . ASP A 1 347 ? -16.457 -9.169 5.020 1.00 86.88 347 ASP A C 1
ATOM 2862 O O . ASP A 1 347 ? -16.039 -8.436 5.923 1.00 86.88 347 ASP A O 1
ATOM 2866 N N . ASN A 1 348 ? -16.255 -10.483 5.011 1.00 85.12 348 ASN A N 1
ATOM 2867 C CA . ASN A 1 348 ? -15.486 -11.215 5.999 1.00 85.12 348 ASN A CA 1
ATOM 2868 C C . ASN A 1 348 ? -14.687 -12.345 5.317 1.00 85.12 348 ASN A C 1
ATOM 2870 O O . ASN A 1 348 ? -14.878 -12.680 4.148 1.00 85.12 348 ASN A O 1
ATOM 2874 N N . TRP A 1 349 ? -13.777 -12.973 6.059 1.00 86.25 349 TRP A N 1
ATOM 2875 C CA . TRP A 1 349 ? -12.933 -14.047 5.523 1.00 86.25 349 TRP A CA 1
ATOM 2876 C C . TRP A 1 349 ? -13.629 -15.425 5.466 1.00 86.25 349 TRP A C 1
ATOM 2878 O O . TRP A 1 349 ? -12.992 -16.397 5.056 1.00 86.25 349 TRP A O 1
ATOM 2888 N N . GLU A 1 350 ? -14.908 -15.552 5.849 1.00 83.38 350 GLU A N 1
ATOM 2889 C CA . GLU A 1 350 ? -15.626 -16.840 5.903 1.00 83.38 350 GLU A CA 1
ATOM 2890 C C . GLU A 1 350 ? -15.847 -17.430 4.508 1.00 83.38 350 GLU A C 1
ATOM 2892 O O . GLU A 1 350 ? -15.607 -18.618 4.287 1.00 83.38 350 GLU A O 1
ATOM 2897 N N . GLU A 1 351 ? -16.216 -16.600 3.529 1.00 79.69 351 GLU A N 1
ATOM 2898 C CA . GLU A 1 351 ? -16.337 -17.053 2.139 1.00 79.69 351 GLU A CA 1
ATOM 2899 C C . GLU A 1 351 ? -15.012 -17.590 1.594 1.00 79.69 351 GLU A C 1
ATOM 2901 O O . GLU A 1 351 ? -14.996 -18.510 0.774 1.00 79.69 351 GLU A O 1
ATOM 2906 N N . SER A 1 352 ? -13.891 -17.029 2.046 1.00 78.62 352 SER A N 1
ATOM 2907 C CA . SER A 1 352 ? -12.563 -17.470 1.619 1.00 78.62 352 SER A CA 1
ATOM 2908 C C . SER A 1 352 ? -12.217 -18.839 2.203 1.00 78.62 352 SER A C 1
ATOM 2910 O O . SER A 1 352 ? -11.678 -19.683 1.492 1.00 78.62 352 SER A O 1
ATOM 2912 N N . LEU A 1 353 ? -12.617 -19.100 3.454 1.00 83.25 353 LEU A N 1
ATOM 2913 C CA . LEU A 1 353 ? -12.467 -20.415 4.082 1.00 83.25 3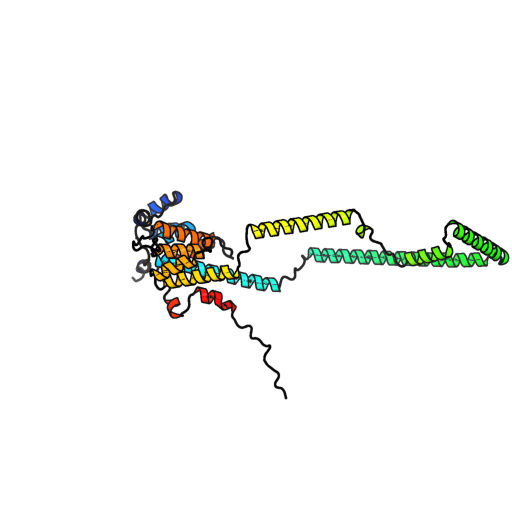53 LEU A CA 1
ATOM 2914 C C . LEU A 1 353 ? -13.228 -21.502 3.321 1.00 83.25 353 LEU A C 1
ATOM 2916 O O . LEU A 1 353 ? -12.718 -22.604 3.171 1.00 83.25 353 LEU A O 1
ATOM 2920 N N . SER A 1 354 ? -14.405 -21.187 2.773 1.00 80.44 354 SER A N 1
ATOM 2921 C CA . SER A 1 354 ? -15.186 -22.164 1.998 1.00 80.44 354 SER A CA 1
ATOM 2922 C C . SER A 1 354 ? -14.520 -22.618 0.688 1.00 80.44 354 SER A C 1
ATOM 2924 O O . SER A 1 354 ? -14.919 -23.628 0.112 1.00 80.44 354 SER A O 1
ATOM 2926 N N . LYS A 1 355 ? -13.526 -21.868 0.194 1.00 80.50 355 LYS A N 1
ATOM 2927 C CA . LYS A 1 355 ? -12.854 -22.106 -1.096 1.00 80.50 355 LYS A CA 1
ATOM 2928 C C . LYS A 1 355 ? -11.522 -22.858 -0.957 1.00 80.50 355 LYS A C 1
ATOM 2930 O O . LYS A 1 355 ? -10.853 -23.050 -1.973 1.00 80.50 355 LYS A O 1
ATOM 2935 N N . ASP A 1 356 ? -11.134 -23.249 0.263 1.00 80.06 356 ASP A N 1
ATOM 2936 C CA . ASP A 1 356 ? -9.885 -23.954 0.614 1.00 80.06 356 ASP A CA 1
ATOM 2937 C C . ASP A 1 356 ? -8.593 -23.314 0.055 1.00 80.06 356 ASP A C 1
ATOM 2939 O O . ASP A 1 356 ? -7.555 -23.968 -0.064 1.00 80.06 356 ASP A O 1
ATOM 2943 N N . LYS A 1 357 ? -8.636 -22.029 -0.319 1.00 82.06 357 LYS A N 1
ATOM 2944 C CA . LYS A 1 357 ? -7.508 -21.290 -0.901 1.00 82.06 357 LYS A CA 1
ATOM 2945 C C . LYS A 1 357 ? -7.497 -19.848 -0.432 1.00 82.06 357 LYS A C 1
ATOM 2947 O O . LYS A 1 357 ? -8.547 -19.215 -0.323 1.00 82.06 357 LYS A O 1
ATOM 2952 N N . ALA A 1 358 ? -6.295 -19.314 -0.230 1.00 87.19 358 ALA A N 1
ATOM 2953 C CA . ALA A 1 358 ? -6.135 -17.917 0.132 1.00 87.19 358 ALA A CA 1
ATOM 2954 C C . ALA A 1 358 ? -6.533 -16.997 -1.047 1.00 87.19 358 ALA A C 1
ATOM 2956 O O . ALA A 1 358 ? -6.208 -17.297 -2.202 1.00 87.19 358 ALA A O 1
ATOM 2957 N N . PRO A 1 359 ? -7.219 -15.867 -0.799 1.00 88.88 359 PRO A N 1
ATOM 2958 C CA . PRO A 1 359 ? -7.708 -14.990 -1.865 1.00 88.88 359 PRO A CA 1
ATOM 2959 C C . PRO A 1 359 ? -6.628 -14.466 -2.820 1.00 88.88 359 PRO A C 1
ATOM 2961 O O . PRO A 1 359 ? -6.869 -14.387 -4.028 1.00 88.88 359 PRO A O 1
ATOM 2964 N N . HIS A 1 360 ? -5.432 -14.139 -2.315 1.00 90.31 360 HIS A N 1
ATOM 2965 C CA . HIS A 1 360 ? -4.327 -13.649 -3.151 1.00 90.31 360 HIS A CA 1
ATOM 2966 C C . HIS A 1 360 ? -3.817 -14.717 -4.121 1.00 90.31 360 HIS A C 1
ATOM 2968 O O . HIS A 1 360 ? -3.469 -14.392 -5.256 1.00 90.31 360 HIS A O 1
ATOM 2974 N N . GLU A 1 361 ? -3.848 -15.998 -3.742 1.00 87.31 361 GLU A N 1
ATOM 2975 C CA . GLU A 1 361 ? -3.447 -17.088 -4.636 1.00 87.31 361 GLU A CA 1
ATOM 2976 C C . GLU A 1 361 ? -4.343 -17.165 -5.871 1.00 87.31 361 GLU A C 1
ATOM 2978 O O . GLU A 1 361 ? -3.855 -17.425 -6.967 1.00 87.31 361 GLU A O 1
ATOM 2983 N N . LEU A 1 362 ? -5.645 -16.897 -5.737 1.00 83.81 362 LEU A N 1
ATOM 2984 C CA . LEU A 1 362 ? -6.571 -16.907 -6.873 1.00 83.81 362 LEU A CA 1
ATOM 2985 C C . LEU A 1 362 ? -6.251 -15.804 -7.886 1.00 83.81 362 LEU A C 1
ATOM 2987 O O . LEU A 1 362 ? -6.436 -16.009 -9.086 1.00 83.81 362 LEU A O 1
ATOM 2991 N N . ILE A 1 363 ? -5.758 -14.656 -7.418 1.00 84.69 363 ILE A N 1
ATOM 2992 C CA . ILE A 1 363 ? -5.352 -13.534 -8.271 1.00 84.69 363 ILE A CA 1
ATOM 2993 C C . ILE A 1 363 ? -4.039 -13.881 -8.976 1.00 84.69 363 ILE A C 1
ATOM 2995 O O . ILE A 1 363 ? -3.943 -13.727 -10.195 1.00 84.69 363 ILE A O 1
ATOM 2999 N N . LEU A 1 364 ? -3.066 -14.432 -8.250 1.00 78.50 364 LEU A N 1
ATOM 3000 C CA . LEU A 1 364 ? -1.752 -14.790 -8.789 1.00 78.50 364 LEU A CA 1
ATOM 3001 C C . LEU A 1 364 ? -1.810 -16.013 -9.729 1.00 78.50 364 LEU A C 1
ATOM 3003 O O . LEU A 1 364 ? -1.177 -16.029 -10.779 1.00 78.50 364 LEU A O 1
ATOM 3007 N N . MET A 1 365 ? -2.635 -17.026 -9.434 1.00 64.88 365 MET A N 1
ATOM 3008 C CA . MET A 1 365 ? -2.707 -18.275 -10.212 1.00 64.88 365 MET A CA 1
ATOM 3009 C C . MET A 1 365 ? -3.305 -18.128 -11.617 1.00 64.88 365 MET A C 1
ATOM 3011 O O . MET A 1 365 ? -3.069 -19.007 -12.451 1.00 64.88 365 MET A O 1
ATOM 3015 N N . GLN A 1 366 ? -4.055 -17.063 -11.941 1.00 56.50 366 GLN A N 1
ATOM 3016 C CA . GLN A 1 366 ? -4.610 -16.941 -13.305 1.00 56.50 366 GLN A CA 1
ATOM 3017 C C . GLN A 1 366 ? -3.530 -16.702 -14.384 1.00 56.50 366 GLN A C 1
ATOM 3019 O O . GLN A 1 366 ? -3.872 -16.653 -15.561 1.00 56.50 366 GLN A O 1
ATOM 3024 N N . GLU A 1 367 ? -2.248 -16.611 -14.011 1.00 48.22 367 GLU A N 1
ATOM 3025 C CA . GLU A 1 367 ? -1.100 -16.735 -14.923 1.00 48.22 367 GLU A CA 1
ATOM 3026 C C . GLU A 1 367 ? -1.026 -18.110 -15.621 1.00 48.22 367 GLU A C 1
ATOM 3028 O O . GLU A 1 367 ? -0.481 -18.220 -16.716 1.00 48.22 367 GLU A O 1
ATOM 3033 N N . ARG A 1 368 ? -1.600 -19.174 -15.035 1.00 40.16 368 ARG A N 1
ATOM 3034 C CA . ARG A 1 368 ? -1.489 -20.557 -15.544 1.00 40.16 368 ARG A CA 1
ATOM 3035 C C . ARG A 1 368 ? -2.711 -21.053 -16.323 1.00 40.16 368 ARG A C 1
ATOM 3037 O O . ARG A 1 368 ? -3.038 -22.238 -16.259 1.00 40.16 368 ARG A O 1
ATOM 3044 N N . LYS A 1 369 ? -3.403 -20.201 -17.084 1.00 40.41 369 LYS A N 1
ATOM 3045 C CA . LYS A 1 369 ? -4.328 -20.723 -18.108 1.00 40.41 369 LYS A CA 1
ATOM 3046 C C . LYS A 1 369 ? -3.525 -21.241 -19.300 1.00 40.41 369 LYS A C 1
ATOM 3048 O O . LYS A 1 369 ? -3.176 -20.487 -20.197 1.00 40.41 369 LYS A O 1
ATOM 3053 N N . GLU A 1 370 ? -3.230 -22.539 -19.225 1.00 37.41 370 GLU A N 1
ATOM 3054 C CA . GLU A 1 370 ? -2.941 -23.481 -20.309 1.00 37.41 370 GLU A CA 1
ATOM 3055 C C . GLU A 1 370 ? -2.450 -22.849 -21.619 1.00 37.41 370 GLU A C 1
ATOM 3057 O O . GLU A 1 370 ? -3.219 -22.619 -22.556 1.00 37.41 370 GLU A O 1
ATOM 3062 N N . VAL A 1 371 ? -1.128 -22.725 -21.755 1.00 38.03 371 VAL A N 1
ATOM 3063 C CA . VAL A 1 371 ? -0.523 -22.968 -23.066 1.00 38.03 371 VAL A CA 1
ATOM 3064 C C . VAL A 1 371 ? -0.829 -24.431 -23.380 1.00 38.03 371 VAL A C 1
ATOM 3066 O O . VAL A 1 371 ? -0.086 -25.329 -22.986 1.00 38.03 371 VAL A O 1
ATOM 3069 N N . LYS A 1 372 ? -1.980 -24.698 -24.014 1.00 39.12 372 LYS A N 1
ATOM 3070 C CA . LYS A 1 372 ? -2.240 -25.989 -24.649 1.00 39.12 372 LYS A CA 1
ATOM 3071 C C . LYS A 1 372 ? -1.102 -26.194 -25.631 1.00 39.12 372 LYS A C 1
ATOM 3073 O O . LYS A 1 372 ? -1.044 -25.551 -26.674 1.00 39.12 372 LYS A O 1
ATOM 3078 N N . ASN A 1 373 ? -0.163 -27.038 -25.232 1.00 37.16 373 ASN A N 1
ATOM 3079 C CA . ASN A 1 373 ? 0.995 -27.403 -26.013 1.00 37.16 373 ASN A CA 1
ATOM 3080 C C . ASN A 1 373 ? 0.471 -28.216 -27.206 1.00 37.16 373 ASN A C 1
ATOM 3082 O O . ASN A 1 373 ? 0.326 -29.432 -27.135 1.00 37.16 373 ASN A O 1
ATOM 3086 N N . THR A 1 374 ? 0.116 -27.541 -28.299 1.00 42.53 374 THR A N 1
ATOM 3087 C CA . THR A 1 374 ? -0.380 -28.157 -29.541 1.00 42.53 374 THR A CA 1
ATOM 3088 C C . THR A 1 374 ? 0.710 -28.916 -30.304 1.00 42.53 374 THR A C 1
ATOM 3090 O O . THR A 1 374 ? 0.449 -29.434 -31.381 1.00 42.53 374 THR A O 1
ATOM 3093 N N . ARG A 1 375 ? 1.921 -29.046 -29.746 1.00 45.88 375 ARG A N 1
ATOM 3094 C CA . ARG A 1 375 ? 3.051 -29.755 -30.365 1.00 45.88 375 ARG A CA 1
ATOM 3095 C C . ARG A 1 375 ? 3.021 -31.284 -30.249 1.00 45.88 375 ARG A C 1
ATOM 3097 O O . ARG A 1 375 ? 3.883 -31.922 -30.833 1.00 45.88 375 ARG A O 1
ATOM 3104 N N . PHE A 1 376 ? 2.056 -31.868 -29.537 1.00 41.94 376 PHE A N 1
ATOM 3105 C CA . PHE A 1 376 ? 1.925 -33.326 -29.384 1.00 41.94 376 PHE A CA 1
ATOM 3106 C C . PHE A 1 376 ? 0.517 -33.829 -29.735 1.00 41.94 376 PHE A C 1
ATOM 3108 O O . PHE A 1 376 ? -0.102 -34.584 -28.989 1.00 41.94 376 PHE A O 1
ATOM 3115 N N . ARG A 1 377 ? -0.011 -33.417 -30.888 1.00 40.78 377 ARG A N 1
ATOM 3116 C CA . ARG A 1 377 ? -0.921 -34.290 -31.636 1.00 40.78 377 ARG A CA 1
ATOM 3117 C C . ARG A 1 377 ? -0.141 -34.770 -32.842 1.00 40.78 377 ARG A C 1
ATOM 3119 O O . ARG A 1 377 ? -0.001 -34.032 -33.806 1.00 40.78 377 ARG A O 1
ATOM 3126 N N . GLY A 1 378 ? 0.470 -35.939 -32.671 1.00 38.47 378 GLY A N 1
ATOM 3127 C CA . GLY A 1 378 ? 1.040 -36.684 -33.775 1.00 38.47 378 GLY A CA 1
ATOM 3128 C C . GLY A 1 378 ? -0.057 -36.982 -34.782 1.00 38.47 378 GLY A C 1
ATOM 3129 O O . GLY A 1 378 ? -1.186 -37.301 -34.403 1.00 38.47 378 GLY A O 1
ATOM 3130 N N . ASP A 1 379 ? 0.310 -36.805 -36.039 1.00 43.00 379 ASP A N 1
ATOM 3131 C CA . ASP A 1 379 ? -0.367 -37.371 -37.185 1.00 43.00 379 ASP A CA 1
ATOM 3132 C C . ASP A 1 379 ? -0.520 -38.884 -36.961 1.00 43.00 379 ASP A C 1
ATOM 3134 O O . ASP A 1 379 ? 0.467 -39.610 -36.846 1.00 43.00 379 ASP A O 1
ATOM 3138 N N . GLU A 1 380 ? -1.761 -39.346 -36.860 1.00 44.03 380 GLU A N 1
ATOM 3139 C CA . GLU A 1 380 ? -2.136 -40.711 -37.222 1.00 44.03 380 GLU A CA 1
ATOM 3140 C C . GLU A 1 380 ? -3.062 -40.580 -38.431 1.00 44.03 380 GLU A C 1
ATOM 3142 O O . GLU A 1 380 ? -4.282 -40.570 -38.298 1.00 44.03 380 GLU A O 1
ATOM 3147 N N . ASP A 1 381 ? -2.444 -40.407 -39.597 1.00 41.12 381 ASP A N 1
ATOM 3148 C CA . ASP A 1 381 ? -3.009 -40.790 -40.886 1.00 41.12 381 ASP A CA 1
ATOM 3149 C C . ASP A 1 381 ? -2.008 -41.769 -41.519 1.00 41.12 381 ASP A C 1
ATOM 3151 O O . ASP A 1 381 ? -1.037 -41.345 -42.144 1.00 41.12 381 ASP A O 1
ATOM 3155 N N . GLU A 1 382 ? -2.225 -43.069 -41.294 1.00 37.91 382 GLU A N 1
ATOM 3156 C CA . GLU A 1 382 ? -1.927 -44.171 -42.229 1.00 37.91 382 GLU A CA 1
ATOM 3157 C C . GLU A 1 382 ? -2.734 -45.429 -41.872 1.00 37.91 382 GLU A C 1
ATOM 3159 O O . GLU A 1 382 ? -2.699 -45.861 -40.695 1.00 37.91 382 GLU A O 1
#

InterPro domains:
  IPR053855 Protein of unknown function DUF6931 [PF22011] (242-343)